Protein AF-A0A970WK06-F1 (afdb_monomer_lite)

Secondary structure (DSSP, 8-state):
-----------------------PPEEEEEESS---SSS--SB-SEEETT--EEEEEE-SS-HHHHS-EETTEEEEEEEEEETTEEEEEEEEE-SHHHHH-SEEEEEEE--GGG--TTT-TTEEEPBPGGGPBTTHHHHHHHHTTPPSEEEEEEEEEEETTEEEEEEEEEEEES--HHHHHHHHHHHHHHHHH-PPPPPSB--HHHHHHHHHHHHHTT-S---EEEE-SSSPEEEESSTTTSPEEEEEEEEEEEEE-TTS-EEEEEEEEEEEEPTTSSEEEEEEEEEPPPEEE-HHHHT--PPP--SS-GGGT-SSPPP-TT-HHHHHHHHHHHHHHHHHTT-HHHHHHHHHHHHHHHHHHHH-SS--HHHHHHHHHHHHHHHTT--

pLDDT: mean 85.53, std 17.05, range [28.67, 98.44]

Foldseek 3Di:
DDDDDDDDDDDPPPPPPPDPPPQPFKAKWKALDEADPVDGPRTAQEAEQLGFMKIKIFFPAFQLVPADQDQQKAWKWKWKDWANDIAIKTKIFRDPVRRRDRMDIFGQRHDPVSDPPPVDPRMDTDADAQRQTGGNLVNLVVLQPDAAAKIKMKIFMDHPNDTRYIDIHMYHGHHNNSSVVSNVVVLVVCQAPDAQQAALDDDVVVQVLVVVQVVVVVAPDFLDKHFNDNDWDFDAPDDDPHDTFKIKTWMWTKHQDPVRFIWIWIWMWMWGQDPVRDTHDIHTDDIGNTHGHDCVSVVHPDPPPPPPPCVVPDPPDDFDLVDLVSLLVVLVVLLVVCVVLVVVVLVVLSVVLSVQSVVLCVVPVPDSSVVNVVSSVVSVVVSVPRD

Sequence (387 aa):
MNLKKVALVSGCLVYLGMGTLLAQEGAFLFSKQPIDPANPQNRSTSFSAGDHIYGLIQLPQPWRAVGKVDDNKLVMAVYTTVDSKRLGAYMELRSDEHLNAKHLLFDVAPALDKMTAYRDDGVFYGDAPGGVKKGACQITEYLAQQSPGRHALAFWVLINGKKMALGEFTIEGPDYSMYQKLHEEIKKELSAGRPFPPAKMTNIEMENRMVGLLKNAGWSDVLKLHIVDKDWWLDRVAGGNSMIQSRHMAAAAAYKDADGKYYYKTCTFHECRLLTGGFGPLELSHQSAPIPISAKNLGIAEKPDTGPDMSAVAQNAMPDFSKPDEVLADIERMRKEAMKKKVFILVGKCGTAAGKIKSAVEKARQGYQPEVKRIWLGIYEDFKKIP

Structure (mmCIF, N/CA/C/O backbone):
data_AF-A0A970WK06-F1
#
_entry.id   AF-A0A970WK06-F1
#
loop_
_atom_site.group_PDB
_atom_site.id
_atom_site.type_symbol
_atom_site.label_atom_id
_atom_site.label_alt_id
_atom_site.label_comp_id
_atom_site.label_asym_id
_atom_site.label_entity_id
_atom_site.label_seq_id
_atom_site.pdbx_PDB_ins_code
_atom_site.Cartn_x
_atom_site.Cartn_y
_atom_site.Cartn_z
_atom_site.occupancy
_atom_site.B_iso_or_equiv
_atom_site.auth_seq_id
_atom_site.auth_comp_id
_atom_site.auth_asym_id
_atom_site.auth_atom_id
_atom_site.pdbx_PDB_model_num
ATOM 1 N N . MET A 1 1 ? 23.204 -17.964 -72.125 1.00 38.91 1 MET A N 1
ATOM 2 C CA . MET A 1 1 ? 24.467 -18.298 -71.438 1.00 38.91 1 MET A CA 1
ATOM 3 C C . MET A 1 1 ? 25.557 -17.343 -71.919 1.00 38.91 1 MET A C 1
ATOM 5 O O . MET A 1 1 ? 26.138 -17.600 -72.958 1.00 38.91 1 MET A O 1
ATOM 9 N N . ASN A 1 2 ? 25.751 -16.199 -71.250 1.00 31.47 2 ASN A N 1
ATOM 10 C CA . ASN A 1 2 ? 27.072 -15.619 -70.955 1.00 31.47 2 ASN A CA 1
ATOM 11 C C . ASN A 1 2 ? 26.923 -14.316 -70.156 1.00 31.47 2 ASN A C 1
ATOM 13 O O . ASN A 1 2 ? 26.180 -13.414 -70.533 1.00 31.47 2 ASN A O 1
ATOM 17 N N . LEU A 1 3 ? 27.614 -14.291 -69.019 1.00 34.62 3 LEU A N 1
ATOM 18 C CA . LEU A 1 3 ? 27.591 -13.274 -67.976 1.00 34.62 3 LEU A CA 1
ATOM 19 C C . LEU A 1 3 ? 28.252 -11.968 -68.440 1.00 34.62 3 LEU A C 1
ATOM 21 O O . LEU A 1 3 ? 29.392 -11.987 -68.901 1.00 34.62 3 LEU A O 1
ATOM 25 N N . LYS A 1 4 ? 27.617 -10.822 -68.168 1.00 39.09 4 LYS A N 1
ATOM 26 C CA . LYS A 1 4 ? 28.331 -9.550 -67.991 1.00 39.09 4 LYS A CA 1
ATOM 27 C C . LYS A 1 4 ? 28.455 -9.263 -66.495 1.00 39.09 4 LYS A C 1
ATOM 29 O O . LYS A 1 4 ? 27.483 -8.913 -65.836 1.00 39.09 4 LYS A O 1
ATOM 34 N N . LYS A 1 5 ? 29.670 -9.454 -65.975 1.00 36.50 5 LYS A N 1
ATOM 35 C CA . LYS A 1 5 ? 30.118 -8.960 -64.668 1.00 36.50 5 LYS A CA 1
ATOM 36 C C . LYS A 1 5 ? 30.182 -7.432 -64.726 1.00 36.50 5 LYS A C 1
ATOM 38 O O . LYS A 1 5 ? 30.932 -6.894 -65.534 1.00 36.50 5 LYS A O 1
ATOM 43 N N . VAL A 1 6 ? 29.442 -6.751 -63.856 1.00 37.00 6 VAL A N 1
ATOM 44 C CA . VAL A 1 6 ? 29.711 -5.355 -63.490 1.00 37.00 6 VAL A CA 1
ATOM 45 C C . VAL A 1 6 ? 30.298 -5.389 -62.087 1.00 37.00 6 VAL A C 1
ATOM 47 O O . VAL A 1 6 ? 29.620 -5.743 -61.127 1.00 37.00 6 VAL A O 1
ATOM 50 N N . ALA A 1 7 ? 31.591 -5.094 -61.998 1.00 33.59 7 ALA A N 1
ATOM 51 C CA . ALA A 1 7 ? 32.261 -4.794 -60.746 1.00 33.59 7 ALA A CA 1
ATOM 52 C C . ALA A 1 7 ? 31.931 -3.343 -60.374 1.00 33.59 7 ALA A C 1
ATOM 54 O O . ALA A 1 7 ? 32.236 -2.434 -61.145 1.00 33.59 7 ALA A O 1
ATOM 55 N N . LEU A 1 8 ? 31.313 -3.130 -59.212 1.00 28.67 8 LEU A N 1
ATOM 56 C CA . LEU A 1 8 ? 31.207 -1.813 -58.594 1.00 28.67 8 LEU A CA 1
ATOM 57 C C . LEU A 1 8 ? 32.176 -1.790 -57.409 1.00 28.67 8 LEU A C 1
ATOM 59 O O . LEU A 1 8 ? 31.958 -2.451 -56.394 1.00 28.67 8 LEU A O 1
ATOM 63 N N . VAL A 1 9 ? 33.287 -1.081 -57.586 1.00 32.47 9 VAL A N 1
ATOM 64 C CA . VAL A 1 9 ? 34.281 -0.818 -56.546 1.00 32.47 9 VAL A CA 1
ATOM 65 C C . VAL A 1 9 ? 33.892 0.467 -55.822 1.00 32.47 9 VAL A C 1
ATOM 67 O O . VAL A 1 9 ? 33.747 1.511 -56.443 1.00 32.47 9 VAL A O 1
ATOM 70 N N . SER A 1 10 ? 33.750 0.328 -54.506 1.00 32.69 10 SER A N 1
ATOM 71 C CA . SER A 1 10 ? 34.170 1.254 -53.450 1.00 32.69 10 SER A CA 1
ATOM 72 C C . SER A 1 10 ? 33.959 2.759 -53.661 1.00 32.69 10 SER A C 1
ATOM 74 O O . SER A 1 10 ? 34.727 3.440 -54.335 1.00 32.69 10 SER A O 1
ATOM 76 N N . GLY A 1 11 ? 32.989 3.289 -52.919 1.00 29.05 11 GLY A N 1
ATOM 77 C CA . GLY A 1 11 ? 32.941 4.682 -52.496 1.00 29.05 11 GLY A CA 1
ATOM 78 C C . GLY A 1 11 ? 32.541 4.729 -51.026 1.00 29.05 11 GLY A C 1
ATOM 79 O O . GLY A 1 11 ? 31.358 4.834 -50.713 1.00 29.05 11 GLY A O 1
ATOM 80 N N . CYS A 1 12 ? 33.519 4.603 -50.123 1.00 29.19 12 CYS A N 1
ATOM 81 C CA . CYS A 1 12 ? 33.357 4.929 -48.706 1.00 29.19 12 CYS A CA 1
ATOM 82 C C . CYS A 1 12 ? 33.024 6.418 -48.575 1.00 29.19 12 CYS A C 1
ATOM 84 O O . CYS A 1 12 ? 33.918 7.261 -48.528 1.00 29.19 12 CYS A O 1
ATOM 86 N N . LEU A 1 13 ? 31.736 6.741 -48.494 1.00 29.08 13 LEU A N 1
ATOM 87 C CA . LEU A 1 13 ? 31.295 8.026 -47.980 1.00 29.08 13 LEU A CA 1
ATOM 88 C C . LEU A 1 13 ? 31.283 7.917 -46.453 1.00 29.08 13 LEU A C 1
ATOM 90 O O . LEU A 1 13 ? 30.363 7.359 -45.855 1.00 29.08 13 LEU A O 1
ATOM 94 N N . VAL A 1 14 ? 32.354 8.404 -45.827 1.00 32.53 14 VAL A N 1
ATOM 95 C CA . VAL A 1 14 ? 32.426 8.607 -44.378 1.00 32.53 14 VAL A CA 1
ATOM 96 C C . VAL A 1 14 ? 31.422 9.702 -44.032 1.00 32.53 14 VAL A C 1
ATOM 98 O O . VAL A 1 14 ? 31.714 10.892 -44.119 1.00 32.53 14 VAL A O 1
ATOM 101 N N . TYR A 1 15 ? 30.209 9.293 -4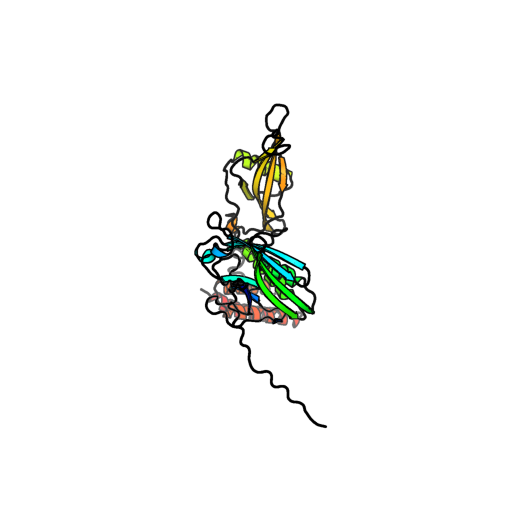3.672 1.00 32.41 15 TYR A N 1
ATOM 102 C CA . TYR A 1 15 ? 29.265 10.170 -43.002 1.00 32.41 15 TYR A CA 1
ATOM 103 C C . TYR A 1 15 ? 29.795 10.376 -41.580 1.00 32.41 15 TYR A C 1
ATOM 105 O O . TYR A 1 15 ? 29.609 9.537 -40.700 1.00 32.41 15 TYR A O 1
ATOM 113 N N . LEU A 1 16 ? 30.482 11.500 -41.359 1.00 36.84 16 LEU A N 1
ATOM 114 C CA . LEU A 1 16 ? 30.635 12.105 -40.037 1.00 36.84 16 LEU A CA 1
ATOM 115 C C . LEU A 1 16 ? 29.243 12.555 -39.582 1.00 36.84 16 LEU A C 1
ATOM 117 O O . LEU A 1 16 ? 28.889 13.731 -39.613 1.00 36.84 16 LEU A O 1
ATOM 121 N N . GLY A 1 17 ? 28.414 11.580 -39.215 1.00 31.50 17 GLY A N 1
ATOM 122 C CA . GLY A 1 17 ? 27.207 11.835 -38.463 1.00 31.50 17 GLY A CA 1
ATOM 123 C C . GLY A 1 17 ? 27.641 12.377 -37.114 1.00 31.50 17 GLY A C 1
ATOM 124 O O . GLY A 1 17 ? 28.163 11.631 -36.288 1.00 31.50 17 GLY A O 1
ATOM 125 N N . MET A 1 18 ? 27.436 13.677 -36.897 1.00 35.97 18 MET A N 1
ATOM 126 C CA . MET A 1 18 ? 27.218 14.208 -35.559 1.00 35.97 18 MET A CA 1
ATOM 127 C C . MET A 1 18 ? 26.116 13.357 -34.935 1.00 35.97 18 MET A C 1
ATOM 129 O O . MET A 1 18 ? 24.933 13.535 -35.227 1.00 35.97 18 MET A O 1
ATOM 133 N N . GLY A 1 19 ? 26.535 12.359 -34.159 1.00 32.66 19 GLY A N 1
ATOM 134 C CA . GLY A 1 19 ? 25.650 11.482 -33.427 1.00 32.66 19 GLY A CA 1
ATOM 135 C C . GLY A 1 19 ? 24.821 12.350 -32.506 1.00 32.66 19 GLY A C 1
ATOM 136 O O . GLY A 1 19 ? 25.307 12.856 -31.497 1.00 32.66 19 GLY A O 1
ATOM 137 N N . THR A 1 20 ? 23.556 12.528 -32.861 1.00 34.56 20 THR A N 1
ATOM 138 C CA . THR A 1 20 ? 22.527 12.775 -31.867 1.00 34.56 20 THR A CA 1
ATOM 139 C C . THR A 1 20 ? 22.645 11.597 -30.908 1.00 34.56 20 THR A C 1
ATOM 141 O O . THR A 1 20 ? 22.357 10.461 -31.281 1.00 34.56 20 THR A O 1
ATOM 144 N N . LEU A 1 21 ? 23.177 11.843 -29.709 1.00 35.75 21 LEU A N 1
ATOM 145 C CA . LEU A 1 21 ? 23.132 10.888 -28.614 1.00 35.75 21 LEU A CA 1
ATOM 146 C C . LEU A 1 21 ? 21.641 10.635 -28.365 1.00 35.75 21 LEU A C 1
ATOM 148 O O . LEU A 1 21 ? 20.972 11.419 -27.693 1.00 35.75 21 LEU A O 1
ATOM 152 N N . LEU A 1 22 ? 21.083 9.592 -28.981 1.00 39.25 22 LEU A N 1
ATOM 153 C CA . LEU A 1 22 ? 19.805 9.058 -28.547 1.00 39.25 22 LEU A CA 1
ATOM 154 C C . LEU A 1 22 ? 20.043 8.653 -27.096 1.00 39.25 22 LEU A C 1
ATOM 156 O O . LEU A 1 22 ? 20.834 7.749 -26.828 1.00 39.25 22 LEU A O 1
ATOM 160 N N . ALA A 1 23 ? 19.448 9.394 -26.161 1.00 50.09 23 ALA A N 1
ATOM 161 C CA . ALA A 1 23 ? 19.455 9.016 -24.761 1.00 50.09 23 ALA A CA 1
ATOM 162 C C . ALA A 1 23 ? 18.885 7.598 -24.696 1.00 50.09 23 ALA A C 1
ATOM 164 O O . ALA A 1 23 ? 17.711 7.392 -24.996 1.00 50.09 23 ALA A O 1
ATOM 165 N N . GLN A 1 24 ? 19.745 6.622 -24.409 1.00 63.09 24 GLN A N 1
ATOM 166 C CA . GLN A 1 24 ? 19.342 5.229 -24.325 1.00 63.09 24 GLN A CA 1
ATOM 167 C C . GLN A 1 24 ? 18.259 5.126 -23.251 1.00 63.09 24 GLN A C 1
ATOM 169 O O . GLN A 1 24 ? 18.482 5.540 -22.114 1.00 63.09 24 GLN A O 1
ATOM 174 N N . GLU A 1 25 ? 17.072 4.642 -23.611 1.00 82.25 25 GLU A N 1
ATOM 175 C CA . GLU A 1 25 ? 16.017 4.417 -22.626 1.00 82.25 25 GLU A CA 1
ATOM 176 C C . GLU A 1 25 ? 16.522 3.429 -21.565 1.00 82.25 25 GLU A C 1
ATOM 178 O O . GLU A 1 25 ? 17.262 2.487 -21.863 1.00 82.25 25 GLU A O 1
ATOM 183 N N . GLY A 1 26 ? 16.167 3.674 -20.306 1.00 93.81 26 GLY A N 1
ATOM 184 C CA . GLY A 1 26 ? 16.462 2.757 -19.217 1.00 93.81 26 GLY A CA 1
ATOM 185 C C . GLY A 1 26 ? 15.740 1.418 -19.378 1.00 93.81 26 GLY A C 1
ATOM 186 O O . GLY A 1 26 ? 14.800 1.273 -20.161 1.00 93.81 26 GLY A O 1
ATOM 187 N N . ALA A 1 27 ? 16.148 0.433 -18.588 1.00 95.38 27 ALA A N 1
ATOM 188 C CA . ALA A 1 27 ? 15.567 -0.901 -18.591 1.00 95.38 27 ALA A CA 1
ATOM 189 C C . ALA A 1 27 ? 14.798 -1.175 -17.297 1.00 95.38 27 ALA A C 1
ATOM 191 O O . ALA A 1 27 ? 15.210 -0.762 -16.214 1.00 95.38 27 ALA A O 1
ATOM 192 N N . PHE A 1 28 ? 13.705 -1.920 -17.410 1.00 96.56 28 PHE A N 1
ATOM 193 C CA . PHE A 1 28 ? 13.024 -2.551 -16.289 1.00 96.56 28 PHE A CA 1
ATOM 194 C C . PHE A 1 28 ? 13.312 -4.049 -16.351 1.00 96.56 28 PHE A C 1
ATOM 196 O O . PHE A 1 28 ? 12.914 -4.739 -17.287 1.00 96.56 28 PHE A O 1
ATOM 203 N N . LEU A 1 29 ? 14.069 -4.539 -15.378 1.00 97.19 29 LEU A N 1
ATOM 204 C CA . LEU A 1 29 ? 14.518 -5.922 -15.310 1.00 97.19 29 LEU A CA 1
ATOM 205 C C . LEU A 1 29 ? 13.707 -6.680 -14.272 1.00 97.19 29 LEU A C 1
ATOM 207 O O . LEU A 1 29 ? 13.337 -6.098 -13.256 1.00 97.19 29 LEU A O 1
ATOM 211 N N . PHE A 1 30 ? 13.496 -7.976 -14.493 1.00 98.31 30 PHE A N 1
ATOM 212 C CA . PHE A 1 30 ? 12.743 -8.826 -13.573 1.00 98.31 30 PHE A CA 1
ATOM 213 C C . PHE A 1 30 ? 13.513 -10.095 -13.228 1.00 98.31 30 PHE A C 1
ATOM 215 O O . PHE A 1 30 ? 14.357 -10.547 -14.000 1.00 98.31 30 PHE A O 1
ATOM 222 N N . SER A 1 31 ? 13.222 -10.672 -12.066 1.00 97.75 31 SER A N 1
ATOM 223 C CA . SER A 1 31 ? 13.857 -11.888 -11.553 1.00 97.75 31 SER A CA 1
ATOM 224 C C . SER A 1 31 ? 12.903 -12.648 -10.633 1.00 97.75 31 SER A C 1
ATOM 226 O O . SER A 1 31 ? 12.028 -12.054 -10.001 1.00 97.75 31 SER A O 1
ATOM 228 N N . LYS A 1 32 ? 13.104 -13.968 -10.525 1.00 97.25 32 LYS A N 1
ATOM 229 C CA . LYS A 1 32 ? 12.416 -14.826 -9.540 1.00 97.25 32 LYS A CA 1
ATOM 230 C C . LYS A 1 32 ? 13.010 -14.723 -8.128 1.00 97.25 32 LYS A C 1
ATOM 232 O O . LYS A 1 32 ? 12.474 -15.281 -7.177 1.00 97.25 32 LYS A O 1
ATOM 237 N N . GLN A 1 33 ? 14.153 -14.054 -8.001 1.00 95.56 33 GLN A N 1
ATOM 238 C CA . GLN A 1 33 ? 14.909 -13.863 -6.763 1.00 95.56 33 GLN A CA 1
ATOM 239 C C . GLN A 1 33 ? 15.231 -12.375 -6.566 1.00 95.56 33 GLN A C 1
ATOM 241 O O . GLN A 1 33 ? 15.294 -11.651 -7.567 1.00 95.56 33 GLN A O 1
ATOM 246 N N . PRO A 1 34 ? 15.475 -11.913 -5.323 1.00 95.31 34 PRO A N 1
ATOM 247 C CA . PRO A 1 34 ? 15.917 -10.544 -5.070 1.00 95.31 34 PRO A CA 1
ATOM 248 C C . PRO A 1 34 ? 17.098 -10.159 -5.967 1.00 95.31 34 PRO A C 1
ATOM 250 O O . PRO A 1 34 ? 18.030 -10.946 -6.151 1.00 95.31 34 PRO A O 1
ATOM 253 N N . ILE A 1 35 ? 17.037 -8.965 -6.552 1.00 94.88 35 ILE A N 1
ATOM 254 C CA . ILE A 1 35 ? 18.046 -8.484 -7.499 1.00 94.88 35 ILE A CA 1
ATOM 255 C C . ILE A 1 35 ? 19.078 -7.657 -6.734 1.00 94.88 35 ILE A C 1
ATOM 257 O O . ILE A 1 35 ? 18.707 -6.721 -6.034 1.00 94.88 35 ILE A O 1
ATOM 261 N N . ASP A 1 36 ? 20.363 -7.967 -6.903 1.00 93.00 36 ASP A N 1
ATOM 262 C CA . ASP A 1 36 ? 21.451 -7.062 -6.523 1.00 93.00 36 ASP A CA 1
ATOM 263 C C . ASP A 1 36 ? 21.581 -5.963 -7.597 1.00 93.00 36 ASP A C 1
ATOM 265 O O . ASP A 1 36 ? 21.910 -6.278 -8.748 1.00 93.00 36 ASP A O 1
ATOM 269 N N . PRO A 1 37 ? 21.332 -4.679 -7.275 1.00 92.12 37 PRO A N 1
ATOM 270 C CA . PRO A 1 37 ? 21.436 -3.602 -8.252 1.00 92.12 37 PRO A CA 1
ATOM 271 C C . PRO A 1 37 ? 22.842 -3.386 -8.818 1.00 92.12 37 PRO A C 1
ATOM 273 O O . PRO A 1 37 ? 22.969 -2.871 -9.932 1.00 92.12 37 PRO A O 1
ATOM 276 N N . ALA A 1 38 ? 23.887 -3.748 -8.066 1.00 90.06 38 ALA A N 1
ATOM 277 C CA . ALA A 1 38 ? 25.275 -3.608 -8.495 1.00 90.06 38 ALA A CA 1
ATOM 278 C C . ALA A 1 38 ? 25.677 -4.714 -9.481 1.00 90.06 38 ALA A C 1
ATOM 280 O O . ALA A 1 38 ? 26.472 -4.472 -10.390 1.00 90.06 38 ALA A O 1
ATOM 281 N N . ASN A 1 39 ? 25.095 -5.908 -9.337 1.00 91.50 39 ASN A N 1
ATOM 282 C CA . ASN A 1 39 ? 25.328 -7.051 -10.215 1.00 91.50 39 ASN A CA 1
ATOM 283 C C . ASN A 1 39 ? 24.019 -7.809 -10.539 1.00 91.50 39 ASN A C 1
ATOM 285 O O . ASN A 1 39 ? 23.776 -8.902 -10.019 1.00 91.50 39 ASN A O 1
ATOM 289 N N . PRO A 1 40 ? 23.162 -7.257 -11.415 1.00 90.25 40 PRO A N 1
ATOM 290 C CA . PRO A 1 40 ? 21.844 -7.820 -11.716 1.00 90.25 40 PRO A CA 1
ATOM 291 C C . PRO A 1 40 ? 21.921 -9.109 -12.552 1.00 90.25 40 PRO A C 1
ATOM 293 O O . PRO A 1 40 ? 21.917 -9.067 -13.790 1.00 90.25 40 PRO A O 1
ATOM 296 N N . GLN A 1 41 ? 21.949 -10.247 -11.857 1.00 88.62 41 GLN A N 1
ATOM 297 C CA . GLN A 1 41 ? 21.939 -11.614 -12.398 1.00 88.62 41 GLN A CA 1
ATOM 298 C C . GLN A 1 41 ? 20.528 -12.238 -12.391 1.00 88.62 41 GLN A C 1
ATOM 300 O O . GLN A 1 41 ? 19.584 -11.654 -11.864 1.00 88.62 41 GLN A O 1
ATOM 305 N N . ASN A 1 42 ? 20.387 -13.442 -12.964 1.00 88.25 42 ASN A N 1
ATOM 306 C CA . ASN A 1 42 ? 19.163 -14.270 -12.918 1.00 88.25 42 ASN A CA 1
ATOM 307 C C . ASN A 1 42 ? 17.896 -13.596 -13.473 1.00 88.25 42 ASN A C 1
ATOM 309 O O . ASN A 1 42 ? 16.786 -13.800 -12.976 1.00 88.25 42 ASN A O 1
ATOM 313 N N . ARG A 1 43 ? 18.063 -12.788 -14.522 1.00 93.44 43 ARG A N 1
ATOM 314 C CA . ARG A 1 43 ? 16.956 -12.069 -15.152 1.00 93.44 43 ARG A CA 1
ATOM 315 C C . ARG A 1 43 ? 15.995 -13.045 -15.827 1.00 93.44 43 ARG A C 1
ATOM 317 O O . ARG A 1 43 ? 16.434 -13.989 -16.480 1.00 93.44 43 ARG A O 1
ATOM 324 N N . SER A 1 44 ? 14.700 -12.779 -15.717 1.00 96.44 44 SER A N 1
ATOM 325 C CA . SER A 1 44 ? 13.657 -13.537 -16.401 1.00 96.44 44 SER A CA 1
ATOM 326 C C . SER A 1 44 ? 12.614 -12.608 -17.007 1.00 96.44 44 SER A C 1
ATOM 328 O O . SER A 1 44 ? 12.260 -11.594 -16.416 1.00 96.44 44 SER A O 1
ATOM 330 N N . THR A 1 45 ? 12.090 -12.987 -18.168 1.00 97.50 45 THR A N 1
ATOM 331 C CA . THR A 1 45 ? 10.895 -12.395 -18.791 1.00 97.50 45 THR A CA 1
ATOM 332 C C . THR A 1 45 ? 9.732 -13.392 -18.853 1.00 97.50 45 THR A C 1
ATOM 334 O O . THR A 1 45 ? 8.694 -13.106 -19.447 1.00 97.50 45 THR A O 1
ATOM 337 N N . SER A 1 46 ? 9.882 -14.563 -18.224 1.00 97.88 46 SER A N 1
ATOM 338 C CA . SER A 1 46 ? 8.855 -15.601 -18.149 1.00 97.88 46 SER A CA 1
ATOM 339 C C . SER A 1 46 ? 8.721 -16.133 -16.724 1.00 97.88 46 SER A C 1
ATOM 341 O O . SER A 1 46 ? 9.704 -16.525 -16.087 1.00 97.88 46 SER A O 1
ATOM 343 N N . PHE A 1 47 ? 7.490 -16.167 -16.232 1.00 98.44 47 PHE A N 1
ATOM 344 C CA . PHE A 1 47 ? 7.151 -16.542 -14.865 1.00 98.44 47 PHE A CA 1
ATOM 345 C C . PHE A 1 47 ? 6.008 -17.552 -14.860 1.00 98.44 47 PHE A C 1
ATOM 347 O O . PHE 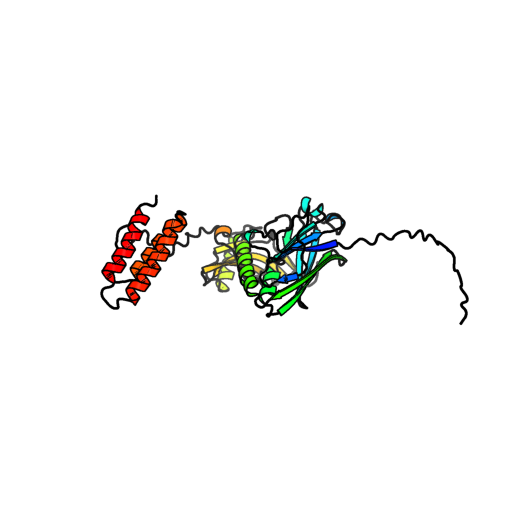A 1 47 ? 5.166 -17.566 -15.757 1.00 98.44 47 PHE A O 1
ATOM 354 N N . SER A 1 48 ? 5.985 -18.391 -13.835 1.00 98.38 48 SER A N 1
ATOM 355 C CA . SER A 1 48 ? 4.852 -19.250 -13.523 1.00 98.38 48 SER A CA 1
ATOM 356 C C . SER A 1 48 ? 3.926 -18.530 -12.545 1.00 98.38 48 SER A C 1
ATOM 358 O O . SER A 1 48 ? 4.394 -17.783 -11.683 1.00 98.38 48 SER A O 1
ATOM 360 N N . ALA A 1 49 ? 2.618 -18.762 -12.639 1.00 97.69 49 ALA A N 1
ATOM 361 C CA . ALA A 1 49 ? 1.696 -18.326 -11.595 1.00 97.69 49 ALA A CA 1
ATOM 362 C C . ALA A 1 49 ? 2.123 -18.931 -10.245 1.00 97.69 49 ALA A C 1
ATOM 364 O O . ALA A 1 49 ? 2.384 -20.131 -10.149 1.00 97.69 49 ALA A O 1
ATOM 365 N N . GLY A 1 50 ? 2.261 -18.083 -9.225 1.00 95.94 50 GLY A N 1
ATOM 366 C CA . GLY A 1 50 ? 2.812 -18.469 -7.924 1.00 95.94 50 GLY A CA 1
ATOM 367 C C . GLY A 1 50 ? 4.315 -18.214 -7.759 1.00 95.94 50 GLY A C 1
ATOM 368 O O . GLY A 1 50 ? 4.824 -18.380 -6.653 1.00 95.94 50 GLY A O 1
ATOM 369 N N . ASP A 1 51 ? 5.026 -17.755 -8.793 1.00 98.19 51 ASP A N 1
ATOM 370 C CA . ASP A 1 51 ? 6.390 -17.250 -8.620 1.00 98.19 51 ASP A CA 1
ATOM 371 C C . ASP A 1 51 ? 6.390 -15.938 -7.824 1.00 98.19 51 ASP A C 1
ATOM 373 O O . ASP A 1 51 ? 5.518 -15.077 -7.999 1.00 98.19 51 ASP A O 1
ATOM 377 N N . HIS A 1 52 ? 7.426 -15.752 -7.005 1.00 98.25 52 HIS A N 1
ATOM 378 C CA . HIS A 1 52 ? 7.792 -14.427 -6.516 1.00 98.25 52 HIS A CA 1
ATOM 379 C C . HIS A 1 52 ? 8.507 -13.642 -7.617 1.00 98.25 52 HIS A C 1
ATOM 381 O O . HIS A 1 52 ? 9.316 -14.201 -8.358 1.00 98.25 52 HIS A O 1
ATOM 387 N N . ILE A 1 53 ? 8.216 -12.345 -7.721 1.00 98.38 53 ILE A N 1
ATOM 388 C CA . ILE A 1 53 ? 8.708 -11.489 -8.804 1.00 98.38 53 ILE A CA 1
ATOM 389 C C . ILE A 1 53 ? 9.295 -10.208 -8.224 1.00 98.38 53 ILE A C 1
ATOM 391 O O . ILE A 1 53 ? 8.608 -9.430 -7.555 1.00 98.38 53 ILE A O 1
ATOM 395 N N . TYR A 1 54 ? 10.565 -9.983 -8.540 1.00 98.00 54 TYR A N 1
ATOM 396 C CA . TYR A 1 54 ? 11.343 -8.817 -8.144 1.00 98.00 54 TYR A CA 1
ATOM 397 C C . TYR A 1 54 ? 11.706 -8.016 -9.386 1.00 98.00 54 TYR A C 1
ATOM 399 O O . TYR A 1 54 ? 11.992 -8.597 -10.434 1.00 98.00 54 TYR A O 1
ATOM 407 N N . GLY A 1 55 ? 11.699 -6.694 -9.265 1.00 97.38 55 GLY A N 1
ATOM 408 C CA . GLY A 1 55 ? 12.009 -5.764 -10.338 1.00 97.38 55 GLY A CA 1
ATOM 409 C C . GLY A 1 55 ? 13.186 -4.852 -9.999 1.00 97.38 55 GLY A C 1
ATOM 410 O O . GLY A 1 55 ? 13.429 -4.509 -8.842 1.00 97.38 55 GLY A O 1
ATOM 411 N N . LEU A 1 56 ? 13.914 -4.439 -11.030 1.00 97.44 56 LEU A N 1
ATOM 412 C CA . LEU A 1 56 ? 14.971 -3.440 -10.950 1.00 97.44 56 LEU A CA 1
ATOM 413 C C . LEU A 1 56 ? 14.808 -2.464 -12.111 1.00 97.44 56 LEU A C 1
ATOM 415 O O . LEU A 1 56 ? 14.920 -2.847 -13.275 1.00 97.44 56 LEU A O 1
ATOM 419 N N . ILE A 1 57 ? 14.591 -1.195 -11.792 1.00 97.38 57 ILE A N 1
ATOM 420 C CA . ILE A 1 57 ? 14.664 -0.115 -12.770 1.00 97.38 57 ILE A CA 1
ATOM 421 C C . ILE A 1 57 ? 16.130 0.297 -12.879 1.00 97.38 57 ILE A C 1
ATOM 423 O O . ILE A 1 57 ? 16.748 0.604 -11.864 1.00 97.38 57 ILE A O 1
ATOM 427 N N . GLN A 1 58 ? 16.683 0.327 -14.089 1.00 96.12 58 GLN A N 1
ATOM 428 C CA . GLN A 1 58 ? 18.032 0.812 -14.379 1.00 96.12 58 GLN A CA 1
ATOM 429 C C . GLN A 1 58 ? 17.978 1.945 -15.399 1.00 96.12 58 GLN A C 1
ATOM 431 O O . GLN A 1 58 ? 17.363 1.815 -16.453 1.00 96.12 58 GLN A O 1
ATOM 436 N N . LEU A 1 59 ? 18.659 3.045 -15.104 1.00 95.38 59 LEU A N 1
ATOM 437 C CA . LEU A 1 59 ? 18.751 4.222 -15.959 1.00 95.38 59 LEU A CA 1
ATOM 438 C C . LEU A 1 59 ? 20.204 4.438 -16.412 1.00 95.38 59 LEU A C 1
ATOM 440 O O . LEU A 1 59 ? 21.138 4.120 -15.673 1.00 95.38 59 LEU A O 1
ATOM 444 N N . PRO A 1 60 ? 20.440 5.033 -17.593 1.00 93.25 60 PRO A N 1
ATOM 445 C CA . PRO A 1 60 ? 21.800 5.377 -18.030 1.00 93.25 60 PRO A CA 1
ATOM 446 C C . PRO A 1 60 ? 22.443 6.473 -17.157 1.00 93.25 60 PRO A C 1
ATOM 448 O O . PRO A 1 60 ? 23.671 6.547 -17.010 1.00 93.25 60 PRO A O 1
ATOM 451 N N . GLN A 1 61 ? 21.610 7.318 -16.548 1.00 94.19 61 GLN A N 1
ATOM 452 C CA . GLN A 1 61 ? 21.998 8.476 -15.751 1.00 94.19 61 GLN A CA 1
ATOM 453 C C . GLN A 1 61 ? 21.311 8.459 -14.378 1.00 94.19 61 GLN A C 1
ATOM 455 O O . GLN A 1 61 ? 20.276 7.805 -14.237 1.00 94.19 61 GLN A O 1
ATOM 460 N N . PRO A 1 62 ? 21.873 9.151 -13.369 1.00 95.88 62 PRO A N 1
ATOM 461 C CA . PRO A 1 62 ? 21.274 9.219 -12.042 1.00 95.88 62 PRO A CA 1
ATOM 462 C C . PRO A 1 62 ? 19.851 9.779 -12.058 1.00 95.88 62 PRO A C 1
ATOM 464 O O . PRO A 1 62 ? 19.525 10.618 -12.901 1.00 95.88 62 PRO A O 1
ATOM 467 N N . TRP A 1 63 ? 19.028 9.390 -11.086 1.00 95.31 63 TRP A N 1
ATOM 468 C CA . TRP A 1 63 ? 17.649 9.872 -10.962 1.00 95.31 63 TRP A CA 1
ATOM 469 C C . TRP A 1 63 ? 17.543 11.406 -10.910 1.00 95.31 63 TRP A C 1
ATOM 471 O O . TRP A 1 63 ? 16.672 12.001 -11.544 1.00 95.31 63 TRP A O 1
ATOM 481 N N . ARG A 1 64 ? 18.483 12.081 -10.245 1.00 95.00 64 ARG A N 1
ATOM 482 C CA . ARG A 1 64 ? 18.555 13.550 -10.178 1.00 95.00 64 ARG A CA 1
ATOM 483 C C . ARG A 1 64 ? 18.679 14.206 -11.558 1.00 95.00 64 ARG A C 1
ATOM 485 O O . ARG A 1 64 ? 18.272 15.349 -11.721 1.00 95.00 64 ARG A O 1
ATOM 492 N N . ALA A 1 65 ? 19.229 13.499 -12.546 1.00 93.44 65 ALA A N 1
ATOM 493 C CA . ALA A 1 65 ? 19.442 14.012 -13.897 1.00 93.44 65 ALA A CA 1
ATOM 494 C C . ALA A 1 65 ? 18.241 13.794 -14.838 1.00 93.44 65 ALA A C 1
ATOM 496 O O . ALA A 1 65 ? 18.210 14.376 -15.921 1.00 93.44 65 ALA A O 1
ATOM 497 N N . VAL A 1 66 ? 17.255 12.964 -14.465 1.00 90.19 66 VAL A N 1
ATOM 498 C CA . VAL A 1 66 ? 16.139 12.606 -15.365 1.00 90.19 66 VAL A CA 1
ATOM 499 C C . VAL A 1 66 ? 14.875 13.439 -15.185 1.00 90.19 66 VAL A C 1
ATOM 501 O O . VAL A 1 66 ? 13.949 13.333 -15.988 1.00 90.19 66 VAL A O 1
ATOM 504 N N . GLY A 1 67 ? 14.813 14.275 -14.154 1.00 86.88 67 GLY A N 1
ATOM 505 C CA . GLY A 1 67 ? 13.633 15.073 -13.856 1.00 86.88 67 GLY A CA 1
ATOM 506 C C . GLY A 1 67 ? 13.936 16.271 -12.978 1.00 86.88 67 GLY A C 1
ATOM 507 O O . GLY A 1 67 ? 15.062 16.483 -12.537 1.00 86.88 67 GLY A O 1
ATOM 508 N N . LYS A 1 68 ? 12.898 17.069 -12.731 1.00 89.69 68 LYS A N 1
ATOM 509 C CA . LYS A 1 68 ? 12.991 18.193 -11.806 1.00 89.69 68 LYS A CA 1
ATOM 510 C C . LYS A 1 68 ? 13.000 17.647 -10.380 1.00 89.69 68 LYS A C 1
ATOM 512 O O . LYS A 1 68 ? 12.096 16.901 -10.011 1.00 89.69 68 LYS A O 1
ATOM 517 N N . VAL A 1 69 ? 14.014 18.027 -9.611 1.00 91.19 69 VAL A N 1
ATOM 518 C CA . VAL A 1 69 ? 14.100 17.736 -8.180 1.00 91.19 69 VAL A CA 1
ATOM 519 C C . VAL A 1 69 ? 13.748 19.007 -7.423 1.00 91.19 69 VAL A C 1
ATOM 521 O O . VAL A 1 69 ? 14.460 20.002 -7.534 1.00 91.19 69 VAL A O 1
ATOM 524 N N . ASP A 1 70 ? 12.657 18.964 -6.667 1.00 87.81 70 ASP A N 1
ATOM 525 C CA . ASP A 1 70 ? 12.185 20.065 -5.827 1.00 87.81 70 ASP A CA 1
ATOM 526 C C . ASP A 1 70 ? 12.224 19.611 -4.364 1.00 87.81 70 ASP A C 1
ATOM 528 O O . ASP A 1 70 ? 11.742 18.527 -4.053 1.00 87.81 70 ASP A O 1
ATOM 532 N N . ASP A 1 71 ? 12.807 20.410 -3.463 1.00 87.50 71 ASP A N 1
ATOM 533 C CA . ASP A 1 71 ? 12.887 20.089 -2.022 1.00 87.50 71 ASP A CA 1
ATOM 534 C C . ASP A 1 71 ? 13.473 18.685 -1.740 1.00 87.50 71 ASP A C 1
ATOM 536 O O . ASP A 1 71 ? 12.943 17.891 -0.962 1.00 87.50 71 ASP A O 1
ATOM 540 N N . ASN A 1 72 ? 14.550 18.360 -2.466 1.00 87.19 72 ASN A N 1
ATOM 541 C CA . ASN A 1 72 ? 15.215 17.054 -2.493 1.00 87.19 72 ASN A CA 1
ATOM 542 C C . ASN A 1 72 ? 14.291 15.863 -2.801 1.00 87.19 72 ASN A C 1
ATOM 544 O O . ASN A 1 72 ? 14.505 14.749 -2.320 1.00 87.19 72 ASN A O 1
ATOM 548 N N . LYS A 1 73 ? 13.249 16.100 -3.604 1.00 92.00 73 LYS A N 1
ATOM 549 C CA . LYS A 1 73 ? 12.277 15.087 -4.009 1.00 92.00 73 LYS A CA 1
ATOM 550 C C . LYS A 1 73 ? 12.188 15.014 -5.521 1.00 92.00 73 LYS A C 1
ATOM 552 O O . LYS A 1 73 ? 12.009 16.029 -6.193 1.00 92.00 73 LYS A O 1
ATOM 557 N N . LEU A 1 74 ? 12.273 13.799 -6.051 1.00 95.19 74 LEU A N 1
ATOM 558 C CA . LEU A 1 74 ? 11.930 13.508 -7.440 1.00 95.19 74 LEU A CA 1
ATOM 559 C C . LEU A 1 74 ? 10.606 12.761 -7.477 1.00 95.19 74 LEU A C 1
ATOM 561 O O . LEU A 1 74 ? 10.483 11.686 -6.894 1.00 95.19 74 LEU A O 1
ATOM 565 N N . VAL A 1 75 ? 9.649 13.309 -8.214 1.00 94.31 75 VAL A N 1
ATOM 566 C CA . VAL A 1 75 ? 8.332 12.711 -8.421 1.00 94.31 75 VAL A CA 1
ATOM 567 C C . VAL A 1 75 ? 8.310 11.932 -9.733 1.00 94.31 75 VAL A C 1
ATOM 569 O O . VAL A 1 75 ? 8.749 12.433 -10.770 1.00 94.31 75 VAL A O 1
ATOM 572 N N . MET A 1 76 ? 7.756 10.720 -9.709 1.00 94.81 76 MET A N 1
ATOM 573 C CA . MET A 1 76 ? 7.592 9.885 -10.897 1.00 94.81 76 MET A CA 1
ATOM 574 C C . MET A 1 76 ? 6.287 9.089 -10.873 1.00 94.81 76 MET A C 1
ATOM 576 O O . MET A 1 76 ? 5.665 8.887 -9.829 1.00 94.81 76 MET A O 1
ATOM 580 N N . ALA A 1 77 ? 5.899 8.586 -12.042 1.00 94.19 77 ALA A N 1
ATOM 581 C CA . ALA A 1 77 ? 4.856 7.581 -12.164 1.00 94.19 77 ALA A CA 1
ATOM 582 C C . ALA A 1 77 ? 5.456 6.284 -12.715 1.00 94.19 77 ALA A C 1
ATOM 584 O O . ALA A 1 77 ? 6.042 6.292 -13.793 1.00 94.19 77 ALA A O 1
ATOM 585 N N . VAL A 1 78 ? 5.276 5.167 -12.018 1.00 95.88 78 VAL A N 1
ATOM 586 C CA . VAL A 1 78 ? 5.546 3.832 -12.557 1.00 95.88 78 VAL A CA 1
ATOM 587 C C . VAL A 1 78 ? 4.218 3.224 -12.968 1.00 95.88 78 VAL A C 1
ATOM 589 O O . VAL A 1 78 ? 3.320 3.047 -12.146 1.00 95.88 78 VAL A O 1
ATOM 592 N N . TYR A 1 79 ? 4.066 2.944 -14.251 1.00 95.38 79 TYR A N 1
ATOM 593 C CA . TYR A 1 79 ? 2.879 2.293 -14.773 1.00 95.38 79 TYR A CA 1
ATOM 594 C C . TYR A 1 79 ? 3.138 0.813 -14.973 1.00 95.38 79 TYR A C 1
ATOM 596 O O . TYR A 1 79 ? 4.208 0.424 -15.433 1.00 95.38 79 TYR A O 1
ATOM 604 N N . THR A 1 80 ? 2.116 0.021 -14.683 1.00 95.31 80 THR A N 1
ATOM 605 C CA . THR A 1 80 ? 2.063 -1.407 -14.978 1.00 95.31 80 THR A CA 1
ATOM 606 C C . THR A 1 80 ? 0.808 -1.669 -15.788 1.00 95.31 80 THR A C 1
ATOM 608 O O . THR A 1 80 ? -0.244 -1.093 -15.526 1.00 95.31 80 THR A O 1
ATOM 611 N N . THR A 1 81 ? 0.898 -2.545 -16.770 1.00 94.12 81 THR A N 1
ATOM 612 C CA . THR A 1 81 ? -0.264 -3.144 -17.426 1.00 94.12 81 THR A CA 1
ATOM 613 C C . THR A 1 81 ? -0.319 -4.605 -17.043 1.00 94.12 81 THR A C 1
ATOM 615 O O . THR A 1 81 ? 0.721 -5.246 -16.950 1.00 94.12 81 THR A O 1
ATOM 618 N N . VAL A 1 82 ? -1.521 -5.100 -16.775 1.00 89.56 82 VAL A N 1
ATOM 619 C CA . VAL A 1 82 ? -1.819 -6.532 -16.736 1.00 89.56 82 VAL A CA 1
ATOM 620 C C . VAL A 1 82 ? -2.833 -6.746 -17.848 1.00 89.56 82 VAL A C 1
ATOM 622 O O . VAL A 1 82 ? -3.956 -6.236 -17.771 1.00 89.56 82 VAL A O 1
ATOM 625 N N . ASP A 1 83 ? -2.369 -7.351 -18.937 1.00 83.62 83 ASP A N 1
ATOM 626 C CA . ASP A 1 83 ? -3.004 -7.365 -20.253 1.00 83.62 83 ASP A CA 1
ATOM 627 C C . ASP A 1 83 ? -3.375 -5.951 -20.731 1.00 83.62 83 ASP A C 1
ATOM 629 O O . ASP A 1 83 ? -2.538 -5.216 -21.248 1.00 83.62 83 ASP A O 1
ATOM 633 N N . SER A 1 84 ? -4.627 -5.532 -20.531 1.00 78.31 84 SER A N 1
ATOM 634 C CA . SER A 1 84 ? -5.139 -4.220 -20.959 1.00 78.31 84 SER A CA 1
ATOM 635 C C . SER A 1 84 ? -5.426 -3.261 -19.802 1.00 78.31 84 SER A C 1
ATOM 637 O O . SER A 1 84 ? -5.708 -2.080 -20.024 1.00 78.31 84 SER A O 1
ATOM 639 N N . LYS A 1 85 ? -5.374 -3.734 -18.550 1.00 87.88 85 LYS A N 1
ATOM 640 C CA . LYS A 1 85 ? -5.706 -2.906 -17.387 1.00 87.88 85 LYS A CA 1
ATOM 641 C C . LYS A 1 85 ? -4.455 -2.196 -16.888 1.00 87.88 85 LYS A C 1
ATOM 643 O O . LYS A 1 85 ? -3.476 -2.829 -16.502 1.00 87.88 85 LYS A O 1
ATOM 648 N N . ARG A 1 86 ? -4.494 -0.861 -16.894 1.00 92.12 86 ARG A N 1
ATOM 649 C CA . ARG A 1 86 ? -3.372 -0.012 -16.480 1.00 92.12 86 ARG A CA 1
ATOM 650 C C . ARG A 1 86 ? -3.461 0.356 -15.002 1.00 92.12 86 ARG A C 1
ATOM 652 O O . ARG A 1 86 ? -4.441 0.953 -14.560 1.00 92.12 86 ARG A O 1
ATOM 659 N N . LEU A 1 87 ? -2.384 0.087 -14.280 1.00 91.38 87 LEU A N 1
ATOM 660 C CA . LEU A 1 87 ? -2.117 0.487 -12.903 1.00 91.38 87 LEU A CA 1
ATOM 661 C C . LEU A 1 87 ? -1.093 1.614 -12.912 1.00 91.38 87 LEU A C 1
ATOM 663 O O . LEU A 1 87 ? -0.173 1.615 -13.727 1.00 91.38 87 LEU A O 1
ATOM 667 N N . GLY A 1 88 ? -1.261 2.584 -12.019 1.00 88.44 88 GLY A N 1
ATOM 668 C CA . GLY A 1 88 ? -0.361 3.727 -11.912 1.00 88.44 88 GLY A CA 1
ATOM 669 C C . GLY A 1 88 ? 0.114 3.919 -10.483 1.00 88.44 88 GLY A C 1
ATOM 670 O O . GLY A 1 88 ? -0.656 4.372 -9.628 1.00 88.44 88 GLY A O 1
ATOM 671 N N . ALA A 1 89 ? 1.394 3.650 -10.249 1.00 88.88 89 ALA A N 1
ATOM 672 C CA . ALA A 1 89 ? 2.086 3.956 -9.014 1.00 88.88 89 ALA A CA 1
ATOM 673 C C . ALA A 1 89 ? 2.679 5.366 -9.069 1.00 88.88 89 ALA A C 1
ATOM 675 O O . ALA A 1 89 ? 3.627 5.622 -9.800 1.00 88.88 89 ALA A O 1
ATOM 676 N N . TYR A 1 90 ? 2.115 6.292 -8.294 1.00 90.81 90 TYR A N 1
ATOM 677 C CA . TYR A 1 90 ? 2.774 7.564 -8.014 1.00 90.81 90 TYR A CA 1
ATOM 678 C C . TYR A 1 90 ? 3.850 7.298 -6.962 1.00 90.81 90 TYR A C 1
ATOM 680 O O . TYR A 1 90 ? 3.531 6.723 -5.916 1.00 90.81 90 TYR A O 1
ATOM 688 N N . MET A 1 91 ? 5.090 7.677 -7.255 1.00 94.06 91 MET A N 1
ATOM 689 C CA . MET A 1 91 ? 6.246 7.420 -6.405 1.00 94.06 91 MET A CA 1
ATOM 690 C C . MET A 1 91 ? 7.104 8.669 -6.237 1.00 94.06 91 MET A C 1
ATOM 692 O O . MET A 1 91 ? 7.169 9.512 -7.133 1.00 94.06 91 MET A O 1
ATOM 696 N N . GLU A 1 92 ? 7.791 8.760 -5.100 1.00 95.06 92 GLU A N 1
ATOM 697 C CA . GLU A 1 92 ? 8.771 9.818 -4.848 1.00 95.06 92 GLU A CA 1
ATOM 698 C C . GLU A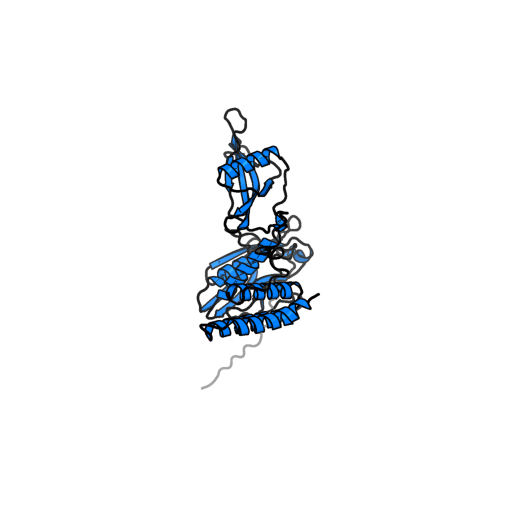 1 92 ? 10.080 9.228 -4.329 1.00 95.06 92 GLU A C 1
ATOM 700 O O . GLU A 1 92 ? 10.060 8.369 -3.447 1.00 95.06 92 GLU A O 1
ATOM 705 N N . LEU A 1 93 ? 11.206 9.733 -4.831 1.00 96.06 93 LEU A N 1
ATOM 706 C CA . LEU A 1 93 ? 12.519 9.525 -4.217 1.00 96.06 93 LEU A CA 1
ATOM 707 C C . LEU A 1 93 ? 12.836 10.729 -3.344 1.00 96.06 93 LEU A C 1
ATOM 709 O O . LEU A 1 93 ? 12.734 11.857 -3.822 1.00 96.06 93 LEU A O 1
ATOM 713 N N . ARG A 1 94 ? 13.195 10.488 -2.082 1.00 94.12 94 ARG A N 1
ATOM 714 C CA . ARG A 1 94 ? 13.307 11.519 -1.037 1.00 94.12 94 ARG A CA 1
ATOM 715 C C . ARG A 1 94 ? 14.682 11.586 -0.367 1.00 94.12 94 ARG A C 1
ATOM 717 O O . ARG A 1 94 ? 14.842 12.312 0.610 1.00 94.12 94 ARG A O 1
ATOM 724 N N . SER A 1 95 ? 15.658 10.818 -0.849 1.00 92.56 95 SER A N 1
ATOM 725 C CA . SER A 1 95 ? 17.010 10.769 -0.285 1.00 92.56 95 SER A CA 1
ATOM 726 C C . SER A 1 95 ? 18.079 10.990 -1.351 1.00 92.56 95 SER A C 1
ATOM 728 O O . SER A 1 95 ? 17.910 10.619 -2.515 1.00 92.56 95 SER A O 1
ATOM 730 N N . ASP A 1 96 ? 19.209 11.576 -0.949 1.00 93.88 96 ASP A N 1
ATOM 731 C CA . ASP A 1 96 ? 20.334 11.826 -1.856 1.00 93.88 96 ASP A CA 1
ATOM 732 C C . ASP A 1 96 ? 20.921 10.535 -2.425 1.00 93.88 96 ASP A C 1
ATOM 734 O O . ASP A 1 96 ? 21.308 10.511 -3.591 1.00 93.88 96 ASP A O 1
ATOM 738 N N . GLU A 1 97 ? 20.946 9.464 -1.631 1.00 94.12 97 GLU A N 1
ATOM 739 C CA . GLU A 1 97 ? 21.357 8.130 -2.072 1.00 94.12 97 GLU A CA 1
ATOM 740 C C . GLU A 1 97 ? 20.544 7.686 -3.291 1.00 94.12 97 GLU A C 1
ATOM 742 O O . GLU A 1 97 ? 21.108 7.391 -4.346 1.00 94.12 97 GLU A O 1
ATOM 747 N N . HIS A 1 98 ? 19.216 7.744 -3.188 1.00 95.50 98 HIS A N 1
ATOM 748 C CA . HIS A 1 98 ? 18.322 7.343 -4.268 1.00 95.50 98 HIS A CA 1
ATOM 749 C C . HIS A 1 98 ? 18.389 8.302 -5.454 1.00 95.50 98 HIS A C 1
ATOM 751 O O . HIS A 1 98 ? 18.408 7.868 -6.601 1.00 95.50 98 HIS A O 1
ATOM 757 N N . LEU A 1 99 ? 18.470 9.610 -5.204 1.00 96.56 99 LEU A N 1
ATOM 758 C CA . LEU A 1 99 ? 18.577 10.612 -6.265 1.00 96.56 99 LEU A CA 1
ATOM 759 C C . LEU A 1 99 ? 19.886 10.487 -7.058 1.00 96.56 99 LEU A C 1
ATOM 761 O O . LEU A 1 99 ? 19.907 10.760 -8.258 1.00 96.56 99 LEU A O 1
ATOM 765 N N . ASN A 1 100 ? 20.978 10.073 -6.418 1.00 96.38 100 ASN A N 1
ATOM 766 C CA . ASN A 1 100 ? 22.279 9.920 -7.068 1.00 96.38 100 ASN A CA 1
ATOM 767 C C . ASN A 1 100 ? 22.498 8.509 -7.643 1.00 96.38 100 ASN A C 1
ATOM 769 O O . ASN A 1 100 ? 23.409 8.310 -8.452 1.00 96.38 100 ASN A O 1
ATOM 773 N N . ALA A 1 101 ? 21.652 7.541 -7.284 1.00 96.25 101 ALA A N 1
ATOM 774 C CA . ALA A 1 101 ? 21.664 6.209 -7.865 1.00 96.25 101 ALA A CA 1
ATOM 775 C C . ALA A 1 101 ? 21.195 6.216 -9.329 1.00 96.25 101 ALA A C 1
ATOM 777 O O . ALA A 1 101 ? 20.419 7.065 -9.771 1.00 96.25 101 ALA A O 1
ATOM 778 N N . LYS A 1 102 ? 21.654 5.216 -10.087 1.00 96.62 102 LYS A N 1
ATOM 779 C CA . LYS A 1 102 ? 21.200 4.917 -11.459 1.00 96.62 102 LYS A CA 1
ATOM 780 C C . LYS A 1 102 ? 20.172 3.787 -11.507 1.00 96.62 102 LYS A C 1
ATOM 782 O O . LYS A 1 102 ? 19.892 3.243 -12.572 1.00 96.62 102 LYS A O 1
ATOM 787 N N . HIS A 1 103 ? 19.674 3.371 -10.353 1.00 96.19 103 HIS A N 1
ATOM 788 C CA . HIS A 1 103 ? 18.783 2.234 -10.243 1.00 96.19 103 HIS A CA 1
ATOM 789 C C . HIS A 1 103 ? 17.758 2.438 -9.133 1.00 96.19 103 HIS A C 1
ATOM 791 O O . HIS A 1 103 ? 17.927 3.312 -8.286 1.00 96.19 103 HIS A O 1
ATOM 797 N N . LEU A 1 104 ? 16.691 1.648 -9.155 1.00 96.38 104 LEU A N 1
ATOM 798 C CA . LEU A 1 104 ? 15.693 1.578 -8.093 1.00 96.38 104 LEU A CA 1
ATOM 799 C C . LEU A 1 104 ? 15.154 0.151 -8.023 1.00 96.38 104 LEU A C 1
ATOM 801 O O . LEU A 1 104 ? 14.705 -0.385 -9.040 1.00 96.38 104 LEU A O 1
ATOM 805 N N . LEU A 1 105 ? 15.197 -0.458 -6.839 1.00 96.06 105 LEU A N 1
ATOM 806 C CA . LEU A 1 105 ? 14.506 -1.722 -6.595 1.00 96.06 105 LEU A CA 1
ATOM 807 C C . LEU A 1 105 ? 12.996 -1.487 -6.630 1.00 96.06 105 LEU A C 1
ATOM 809 O O . LEU A 1 105 ? 12.487 -0.529 -6.047 1.00 96.06 105 LEU A O 1
ATOM 813 N N . PHE A 1 106 ? 12.282 -2.356 -7.336 1.00 96.31 106 PHE A N 1
ATOM 814 C CA . PHE A 1 106 ? 10.839 -2.271 -7.488 1.00 96.31 106 PHE A CA 1
ATOM 815 C C . PHE A 1 106 ? 10.217 -3.648 -7.303 1.00 96.31 106 PHE A C 1
ATOM 817 O O . PHE A 1 106 ? 10.341 -4.528 -8.152 1.00 96.31 106 PHE A O 1
ATOM 824 N N . ASP A 1 107 ? 9.510 -3.837 -6.200 1.00 96.50 107 ASP A N 1
ATOM 825 C CA . ASP A 1 107 ? 8.834 -5.097 -5.926 1.00 96.50 107 ASP A CA 1
ATOM 826 C C . ASP A 1 107 ? 7.542 -5.240 -6.746 1.00 96.50 107 ASP A C 1
ATOM 828 O O . ASP A 1 107 ? 6.700 -4.339 -6.771 1.00 96.50 107 ASP A O 1
ATOM 832 N N . VAL A 1 108 ? 7.369 -6.398 -7.394 1.00 97.38 108 VAL A N 1
ATOM 833 C CA . VAL A 1 108 ? 6.175 -6.729 -8.191 1.00 97.38 108 VAL A CA 1
ATOM 834 C C . VAL A 1 108 ? 5.265 -7.673 -7.403 1.00 97.38 108 VAL A C 1
ATOM 836 O O . VAL A 1 108 ? 4.120 -7.335 -7.115 1.00 97.38 108 VAL A O 1
ATOM 839 N N . ALA A 1 109 ? 5.796 -8.834 -7.017 1.00 97.88 109 ALA A N 1
ATOM 840 C CA . ALA A 1 109 ? 5.147 -9.828 -6.163 1.00 97.88 109 ALA A CA 1
ATOM 841 C C . ALA A 1 109 ? 6.215 -10.537 -5.300 1.00 97.88 109 ALA A C 1
ATOM 843 O O . ALA A 1 109 ? 6.491 -11.721 -5.504 1.00 97.88 109 ALA A O 1
ATOM 844 N N . PRO A 1 110 ? 6.897 -9.815 -4.395 1.00 97.50 110 PRO A N 1
ATOM 845 C CA . PRO A 1 110 ? 8.053 -10.332 -3.663 1.00 97.50 110 PRO A CA 1
ATOM 846 C C . PRO A 1 110 ? 7.631 -11.356 -2.602 1.00 97.50 110 PRO A C 1
ATOM 848 O O . PRO A 1 110 ? 6.474 -11.394 -2.188 1.00 97.50 110 PRO A O 1
ATOM 851 N N . ALA A 1 111 ? 8.572 -12.158 -2.102 1.00 96.56 111 ALA A N 1
ATOM 852 C CA . ALA A 1 111 ? 8.354 -12.844 -0.830 1.00 96.56 111 ALA A CA 1
ATOM 853 C C . ALA A 1 111 ? 8.286 -11.801 0.299 1.00 96.56 111 ALA A C 1
ATOM 855 O O . ALA A 1 111 ? 9.062 -10.842 0.298 1.00 96.56 111 ALA A O 1
ATOM 856 N N . LEU A 1 112 ? 7.382 -11.978 1.268 1.00 92.88 112 LEU A N 1
ATOM 857 C CA . LEU A 1 112 ? 7.128 -10.971 2.307 1.00 92.88 112 LEU A CA 1
ATOM 858 C C . LEU A 1 112 ? 8.390 -10.630 3.120 1.00 92.88 112 LEU A C 1
ATOM 860 O O . LEU A 1 112 ? 8.663 -9.467 3.408 1.00 92.88 112 LEU A O 1
ATOM 864 N N . ASP A 1 113 ? 9.212 -11.624 3.457 1.00 92.00 113 ASP A N 1
ATOM 865 C CA . ASP A 1 113 ? 10.460 -11.431 4.206 1.00 92.00 113 ASP A CA 1
ATOM 866 C C . ASP A 1 113 ? 11.565 -10.748 3.380 1.00 92.00 113 ASP A C 1
ATOM 868 O O . ASP A 1 113 ? 12.502 -10.195 3.955 1.00 92.00 113 ASP A O 1
ATOM 872 N N . LYS A 1 114 ? 11.445 -10.738 2.048 1.00 93.81 114 LYS A N 1
ATOM 873 C CA . LYS A 1 114 ? 12.393 -10.115 1.107 1.00 93.81 114 LYS A CA 1
ATOM 874 C C . LYS A 1 114 ? 11.892 -8.812 0.489 1.00 93.81 114 LYS A C 1
ATOM 876 O O . LYS A 1 114 ? 12.641 -8.181 -0.249 1.00 93.81 114 LYS A O 1
ATOM 881 N N . MET A 1 115 ? 10.656 -8.412 0.782 1.00 93.19 115 MET A N 1
ATOM 882 C CA . MET A 1 115 ? 10.081 -7.160 0.301 1.00 93.19 115 MET A CA 1
ATOM 883 C C . MET A 1 115 ? 10.904 -5.965 0.801 1.00 93.19 115 MET A C 1
ATOM 885 O O . MET A 1 115 ? 11.203 -5.848 1.992 1.00 93.19 115 MET A O 1
ATOM 889 N N . THR A 1 116 ? 11.255 -5.076 -0.118 1.00 90.50 116 THR A N 1
ATOM 890 C CA . THR A 1 116 ? 11.925 -3.794 0.141 1.00 90.50 116 THR A CA 1
ATOM 891 C C . THR A 1 116 ? 10.951 -2.622 0.025 1.00 90.50 116 THR A C 1
ATOM 893 O O . THR A 1 116 ? 11.081 -1.629 0.743 1.00 90.50 116 THR A O 1
ATOM 896 N N . ALA A 1 117 ? 9.914 -2.755 -0.810 1.00 86.94 117 ALA A N 1
ATOM 897 C CA . ALA A 1 117 ? 8.835 -1.788 -0.908 1.00 86.94 117 ALA A CA 1
ATOM 898 C C . ALA A 1 117 ? 8.231 -1.507 0.473 1.00 86.94 117 ALA A C 1
ATOM 900 O O . ALA A 1 117 ? 8.001 -2.411 1.278 1.00 86.94 117 ALA A O 1
ATOM 901 N N . TYR A 1 118 ? 7.960 -0.226 0.727 1.00 87.44 118 TYR A N 1
ATOM 902 C CA . TYR A 1 118 ? 7.363 0.286 1.966 1.00 87.44 118 TYR A CA 1
ATOM 903 C C . TYR A 1 118 ? 8.236 0.201 3.226 1.00 87.44 118 TYR A C 1
ATOM 905 O O . TYR A 1 118 ? 7.800 0.683 4.270 1.00 87.44 118 TYR A O 1
ATOM 913 N N . ARG A 1 119 ? 9.439 -0.381 3.144 1.00 86.12 119 ARG A N 1
ATOM 914 C CA . ARG A 1 119 ? 10.410 -0.440 4.250 1.00 86.12 119 ARG A CA 1
ATOM 915 C C . ARG A 1 119 ? 11.547 0.576 4.110 1.00 86.12 119 ARG A C 1
ATOM 917 O O . ARG A 1 119 ? 12.293 0.774 5.061 1.00 86.12 119 ARG A O 1
ATOM 924 N N . ASP A 1 120 ? 11.673 1.197 2.940 1.00 85.75 120 ASP A N 1
ATOM 925 C CA . ASP A 1 120 ? 12.668 2.227 2.649 1.00 85.75 120 ASP A CA 1
ATOM 926 C C . ASP A 1 120 ? 12.058 3.631 2.781 1.00 85.75 120 ASP A C 1
ATOM 928 O O . ASP A 1 120 ? 11.222 4.036 1.968 1.00 85.75 120 ASP A O 1
ATOM 932 N N . ASP A 1 121 ? 12.488 4.391 3.791 1.00 83.25 121 ASP A N 1
ATOM 933 C CA . ASP A 1 121 ? 12.025 5.765 4.036 1.00 83.25 121 ASP A CA 1
ATOM 934 C C . ASP A 1 121 ? 12.422 6.749 2.914 1.00 83.25 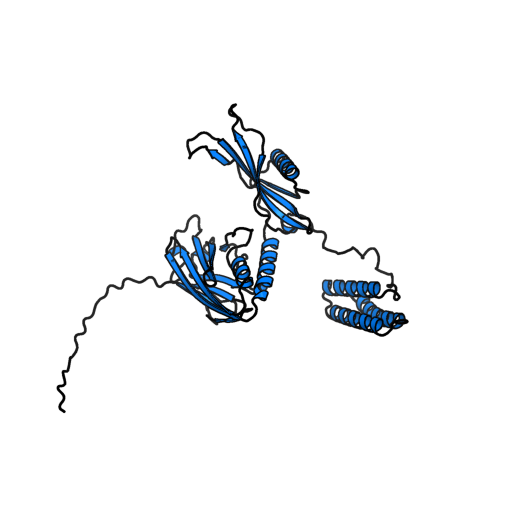121 ASP A C 1
ATOM 936 O O . ASP A 1 121 ? 11.809 7.811 2.755 1.00 83.25 121 ASP A O 1
ATOM 940 N N . GLY A 1 122 ? 13.428 6.396 2.106 1.00 89.06 122 GLY A N 1
ATOM 941 C CA . GLY A 1 122 ? 13.866 7.134 0.927 1.00 89.06 122 GLY A CA 1
ATOM 942 C C . GLY A 1 122 ? 12.941 6.980 -0.282 1.00 89.06 122 GLY A C 1
ATOM 943 O O . GLY A 1 122 ? 13.050 7.780 -1.218 1.00 89.06 122 GLY A O 1
ATOM 944 N N . VAL A 1 123 ? 12.010 6.016 -0.264 1.00 92.50 123 VAL A N 1
ATOM 945 C CA . VAL A 1 123 ? 11.094 5.724 -1.377 1.00 92.50 123 VAL A CA 1
ATOM 946 C C . VAL A 1 123 ? 9.642 5.755 -0.916 1.00 92.50 123 VAL A C 1
ATOM 948 O O . VAL A 1 123 ? 9.145 4.880 -0.209 1.00 92.50 123 VAL A O 1
ATOM 951 N N . PHE A 1 124 ? 8.897 6.742 -1.400 1.00 91.38 124 PHE A N 1
ATOM 952 C CA . PHE A 1 124 ? 7.474 6.853 -1.118 1.00 91.38 124 PHE A CA 1
ATOM 953 C C . PHE A 1 124 ? 6.618 6.217 -2.211 1.00 91.38 124 PHE A C 1
ATOM 955 O O . PHE A 1 124 ? 6.829 6.452 -3.400 1.00 91.38 124 PHE A O 1
ATOM 962 N N . TYR A 1 125 ? 5.576 5.504 -1.781 1.00 92.06 125 TYR A N 1
ATOM 963 C CA . TYR A 1 125 ? 4.518 4.969 -2.632 1.00 92.06 125 TYR A CA 1
ATOM 964 C C . TYR A 1 125 ? 3.176 5.615 -2.271 1.00 92.06 125 TYR A C 1
ATOM 966 O O . TYR A 1 125 ? 2.723 5.569 -1.117 1.00 92.06 125 TYR A O 1
ATOM 974 N N . GLY A 1 126 ? 2.517 6.192 -3.277 1.00 85.56 126 GLY A N 1
ATOM 975 C CA . GLY A 1 126 ? 1.186 6.772 -3.130 1.00 85.56 126 GLY A CA 1
ATOM 976 C C . GLY A 1 126 ? 0.110 5.736 -2.793 1.00 85.56 126 GLY A C 1
ATOM 977 O O . GLY A 1 126 ? 0.307 4.526 -2.914 1.00 85.56 126 GLY A O 1
ATOM 978 N N . ASP A 1 127 ? -1.062 6.218 -2.397 1.00 80.69 127 ASP A N 1
ATOM 979 C CA . ASP A 1 127 ? -2.236 5.387 -2.123 1.00 80.69 127 ASP A CA 1
ATOM 980 C C . ASP A 1 127 ? -3.164 5.342 -3.352 1.00 80.69 127 ASP A C 1
ATOM 982 O O . ASP A 1 127 ? -3.292 6.316 -4.101 1.00 80.69 127 ASP A O 1
ATOM 986 N N . ALA A 1 128 ? -3.794 4.195 -3.589 1.00 70.56 128 ALA A N 1
ATOM 987 C CA . ALA A 1 128 ? -4.921 4.030 -4.498 1.00 70.56 128 ALA A CA 1
ATOM 988 C C . ALA A 1 128 ? -6.248 4.175 -3.718 1.00 70.56 128 ALA A C 1
ATOM 990 O O . ALA A 1 128 ? -6.256 4.065 -2.485 1.00 70.56 128 ALA A O 1
ATOM 991 N N . PRO A 1 129 ? -7.385 4.424 -4.401 1.00 58.69 129 PRO A N 1
ATOM 992 C CA . PRO A 1 129 ? -8.699 4.387 -3.761 1.00 58.69 129 PRO A CA 1
ATOM 993 C C . PRO A 1 129 ? -8.904 3.086 -2.969 1.00 58.69 129 PRO A C 1
ATOM 995 O O . PRO A 1 129 ? -8.440 2.029 -3.385 1.00 58.69 129 PRO A O 1
ATOM 998 N N . GLY A 1 130 ? -9.576 3.165 -1.817 1.00 61.91 130 GLY A N 1
ATOM 999 C CA . GLY A 1 130 ? -9.781 2.006 -0.936 1.00 61.91 130 GLY A CA 1
ATOM 1000 C C . GLY A 1 130 ? -8.607 1.680 -0.001 1.00 61.91 130 GLY A C 1
ATOM 1001 O O . GLY A 1 130 ? -8.639 0.658 0.673 1.00 61.91 130 GLY A O 1
ATOM 1002 N N . GLY A 1 131 ? -7.580 2.536 0.073 1.00 67.75 131 GLY A N 1
ATOM 1003 C CA . GLY A 1 131 ? -6.478 2.385 1.035 1.00 67.75 131 GLY A CA 1
ATOM 1004 C C . GLY A 1 131 ? -5.405 1.370 0.625 1.00 67.75 131 GLY A C 1
ATOM 1005 O O . GLY A 1 131 ? -4.511 1.073 1.418 1.00 67.75 131 GLY A O 1
ATOM 1006 N N . VAL A 1 132 ? -5.465 0.859 -0.608 1.00 79.19 132 VAL A N 1
ATOM 1007 C CA . VAL A 1 132 ? -4.438 -0.015 -1.186 1.00 79.19 132 VAL A CA 1
ATOM 1008 C C . VAL A 1 132 ? -3.200 0.819 -1.508 1.00 79.19 132 VAL A C 1
ATOM 1010 O O . VAL A 1 132 ? -3.279 1.825 -2.215 1.00 79.19 132 VAL A O 1
ATOM 1013 N N . LYS A 1 133 ? -2.029 0.413 -1.008 1.00 87.75 133 LYS A N 1
ATOM 1014 C CA . LYS A 1 133 ? -0.770 1.061 -1.394 1.00 87.75 133 LYS A CA 1
ATOM 1015 C C . LYS A 1 133 ? -0.425 0.713 -2.838 1.00 87.75 133 LYS A C 1
ATOM 1017 O O . LYS A 1 133 ? -0.498 -0.441 -3.251 1.00 87.75 133 LYS A O 1
ATOM 1022 N N . LYS A 1 134 ? -0.020 1.715 -3.614 1.00 92.00 134 LYS A N 1
ATOM 1023 C CA . LYS A 1 134 ? 0.464 1.511 -4.983 1.00 92.00 134 LYS A CA 1
ATOM 1024 C C . LYS A 1 134 ? 1.782 0.719 -4.976 1.00 92.00 134 LYS A C 1
ATOM 1026 O O . LYS A 1 134 ? 2.471 0.681 -3.957 1.00 92.00 134 LYS A O 1
ATOM 1031 N N . GLY A 1 135 ? 2.141 0.092 -6.096 1.00 93.62 135 GLY A N 1
ATOM 1032 C CA . GLY A 1 135 ? 3.299 -0.815 -6.188 1.00 93.62 135 GLY A CA 1
ATOM 1033 C C . GLY A 1 135 ? 2.910 -2.270 -5.911 1.00 93.62 135 GLY A C 1
ATOM 1034 O O . GLY A 1 135 ? 1.820 -2.683 -6.305 1.00 93.62 135 GLY A O 1
ATOM 1035 N N . ALA A 1 136 ? 3.770 -3.029 -5.225 1.00 95.38 136 ALA A N 1
ATOM 1036 C CA . ALA A 1 136 ? 3.595 -4.465 -4.970 1.00 95.38 136 ALA A CA 1
ATOM 1037 C C . ALA A 1 136 ? 2.216 -4.842 -4.392 1.00 95.38 136 ALA A C 1
ATOM 1039 O O . ALA A 1 136 ? 1.606 -5.819 -4.823 1.00 95.38 136 ALA A O 1
ATOM 1040 N N . CYS A 1 137 ? 1.681 -4.053 -3.453 1.00 94.44 137 CYS A N 1
ATOM 1041 C CA . CYS A 1 137 ? 0.373 -4.311 -2.840 1.00 94.44 137 CYS A CA 1
ATOM 1042 C C . CYS A 1 137 ? -0.775 -4.238 -3.867 1.00 94.44 137 CYS A C 1
ATOM 1044 O O . CYS A 1 137 ? -1.597 -5.149 -3.936 1.00 94.44 137 CYS A O 1
ATOM 1046 N N . GLN A 1 138 ? -0.793 -3.211 -4.721 1.00 93.75 138 GLN A N 1
ATOM 1047 C CA . GLN A 1 138 ? -1.770 -3.095 -5.808 1.00 93.75 138 GLN A CA 1
ATOM 1048 C C . GLN A 1 138 ? -1.550 -4.145 -6.907 1.00 93.75 138 GLN A C 1
ATOM 1050 O O . GLN A 1 138 ? -2.508 -4.677 -7.454 1.00 93.75 138 GLN A O 1
ATOM 1055 N N . ILE A 1 139 ? -0.301 -4.446 -7.264 1.00 95.75 139 ILE A N 1
ATOM 1056 C CA . ILE A 1 139 ? -0.017 -5.415 -8.329 1.00 95.75 139 ILE A CA 1
ATOM 1057 C C . ILE A 1 139 ? -0.467 -6.821 -7.911 1.00 95.75 139 ILE A C 1
ATOM 1059 O O . ILE A 1 139 ? -1.114 -7.508 -8.695 1.00 95.75 139 ILE A O 1
ATOM 1063 N N . THR A 1 140 ? -0.193 -7.229 -6.669 1.00 96.31 140 THR A N 1
ATOM 1064 C CA . THR A 1 140 ? -0.624 -8.533 -6.131 1.00 96.31 140 THR A CA 1
ATOM 1065 C C . THR A 1 140 ? -2.144 -8.658 -6.027 1.00 96.31 140 THR A C 1
ATOM 1067 O O . THR A 1 140 ? -2.672 -9.711 -6.373 1.00 96.31 140 THR A O 1
ATOM 1070 N N . GLU A 1 141 ? -2.858 -7.583 -5.670 1.00 94.25 141 GLU A N 1
ATOM 1071 C CA . GLU A 1 141 ? -4.331 -7.529 -5.725 1.00 94.25 141 GLU A CA 1
ATOM 1072 C C . GLU A 1 141 ? -4.858 -7.859 -7.127 1.00 94.25 141 GLU A C 1
ATOM 1074 O O . GLU A 1 141 ? -5.834 -8.585 -7.295 1.00 94.25 141 GLU A O 1
ATOM 1079 N N . TYR A 1 142 ? -4.203 -7.317 -8.151 1.00 93.88 142 TYR A N 1
ATOM 1080 C CA . TYR A 1 142 ? -4.619 -7.492 -9.535 1.00 93.88 142 TYR A CA 1
ATOM 1081 C C . TYR A 1 142 ? -4.235 -8.854 -10.091 1.00 93.88 142 TYR A C 1
ATOM 1083 O O . TYR A 1 142 ? -5.037 -9.466 -10.795 1.00 93.88 142 TYR A O 1
ATOM 1091 N N . LEU A 1 143 ? -3.038 -9.342 -9.768 1.00 95.94 143 LEU A N 1
ATOM 1092 C CA . LEU A 1 143 ? -2.611 -10.690 -10.126 1.00 95.94 143 LEU A CA 1
ATOM 1093 C C . LEU A 1 143 ? -3.549 -11.744 -9.525 1.00 95.94 143 LEU A C 1
ATOM 1095 O O . LEU A 1 143 ? -3.890 -12.700 -10.209 1.00 95.94 143 LEU A O 1
ATOM 1099 N N . ALA A 1 144 ? -4.035 -11.532 -8.300 1.00 95.25 144 ALA A N 1
ATOM 1100 C CA . ALA A 1 144 ? -4.985 -12.420 -7.632 1.00 95.25 144 ALA A CA 1
ATOM 1101 C C . ALA A 1 144 ? -6.334 -12.574 -8.358 1.00 95.25 144 ALA A C 1
ATOM 1103 O O . ALA A 1 144 ? -7.036 -13.560 -8.152 1.00 95.25 144 ALA A O 1
ATOM 1104 N N . GLN A 1 145 ? -6.705 -11.598 -9.191 1.00 94.38 145 GLN A N 1
ATOM 1105 C CA . GLN A 1 145 ? -7.970 -11.573 -9.933 1.00 94.38 145 GLN A CA 1
ATOM 1106 C C . GLN A 1 145 ? -7.848 -12.175 -11.338 1.00 94.38 145 GLN A C 1
ATOM 1108 O O . GLN A 1 145 ? -8.837 -12.201 -12.071 1.00 94.38 145 GLN A O 1
ATOM 1113 N N . GLN A 1 146 ? -6.651 -12.609 -11.746 1.00 94.75 146 GLN A N 1
ATOM 1114 C CA . GLN A 1 146 ? -6.451 -13.169 -13.078 1.00 94.75 146 GLN A CA 1
ATOM 1115 C C . GLN A 1 146 ? -7.033 -14.579 -13.182 1.00 94.75 146 GLN A C 1
ATOM 1117 O O . GLN A 1 146 ? -6.975 -15.379 -12.246 1.00 94.75 146 GLN A O 1
ATOM 1122 N N . SER A 1 147 ? -7.608 -14.876 -14.344 1.00 95.19 147 SER A N 1
ATOM 1123 C CA . SER A 1 147 ? -8.050 -16.223 -14.692 1.00 95.19 147 SER A CA 1
ATOM 1124 C C . SER A 1 147 ? -6.852 -17.158 -14.904 1.00 95.19 147 SER A C 1
ATOM 1126 O O . SER A 1 147 ? -5.757 -16.689 -15.194 1.00 95.19 147 SER A O 1
ATOM 1128 N N . PRO A 1 148 ? -7.042 -18.485 -14.845 1.00 97.56 148 PRO A N 1
ATOM 1129 C CA . PRO A 1 148 ? -6.046 -19.427 -15.348 1.00 97.56 148 PRO A CA 1
ATOM 1130 C C . PRO A 1 148 ? -5.654 -19.097 -16.796 1.00 97.56 148 PRO A C 1
ATOM 1132 O O . PRO A 1 148 ? -6.527 -18.820 -17.621 1.00 97.56 148 PRO A O 1
ATOM 1135 N N . GLY A 1 149 ? -4.364 -19.162 -17.122 1.00 97.00 149 GLY A N 1
ATOM 1136 C CA . GLY A 1 149 ? -3.869 -18.867 -18.466 1.00 97.00 149 GLY A CA 1
ATOM 1137 C C . GLY A 1 149 ? -2.558 -18.093 -18.468 1.00 97.00 149 GLY A C 1
ATOM 1138 O O . GLY A 1 149 ? -1.810 -18.115 -17.493 1.00 97.00 149 GLY A O 1
ATOM 1139 N N . ARG A 1 150 ? -2.274 -17.440 -19.598 1.00 97.56 150 ARG A N 1
ATOM 1140 C CA . ARG A 1 150 ? -1.082 -16.617 -19.816 1.00 97.56 150 ARG A CA 1
ATOM 1141 C C . ARG A 1 150 ? -1.471 -15.145 -19.877 1.00 97.56 150 ARG A C 1
ATOM 1143 O O . ARG A 1 150 ? -2.316 -14.774 -20.685 1.00 97.56 150 ARG A O 1
ATOM 1150 N N . HIS A 1 151 ? -0.777 -14.324 -19.096 1.00 97.44 151 HIS A N 1
ATOM 1151 C CA . HIS A 1 151 ? -0.982 -12.881 -19.009 1.00 97.44 151 HIS A CA 1
ATOM 1152 C C . HIS A 1 151 ? 0.313 -12.135 -19.322 1.00 97.44 151 HIS A C 1
ATOM 1154 O O . HIS A 1 151 ? 1.407 -12.569 -18.940 1.00 97.44 151 HIS A O 1
ATOM 1160 N N . ALA A 1 152 ? 0.194 -11.008 -20.020 1.00 96.62 152 ALA A N 1
ATOM 1161 C CA . ALA A 1 152 ? 1.321 -10.142 -20.343 1.00 96.62 152 ALA A CA 1
ATOM 1162 C C . ALA A 1 152 ? 1.351 -8.940 -19.402 1.00 96.62 152 ALA A C 1
ATOM 1164 O O . ALA A 1 152 ? 0.327 -8.300 -19.156 1.00 96.62 152 ALA A O 1
ATOM 1165 N N . LEU A 1 153 ? 2.536 -8.621 -18.885 1.00 97.56 153 LEU A N 1
ATOM 1166 C CA . LEU A 1 153 ? 2.747 -7.434 -18.077 1.00 97.56 153 LEU A CA 1
ATOM 1167 C C . LEU A 1 153 ? 3.812 -6.547 -18.704 1.00 97.56 153 LEU A C 1
ATOM 1169 O O . LEU A 1 153 ? 4.918 -7.005 -18.977 1.00 97.56 153 LEU A O 1
ATOM 1173 N N . ALA A 1 154 ? 3.496 -5.265 -18.867 1.00 97.00 154 ALA A N 1
ATOM 1174 C CA . ALA A 1 154 ? 4.460 -4.248 -19.273 1.00 97.00 154 ALA A CA 1
ATOM 1175 C C . ALA A 1 154 ? 4.540 -3.132 -18.234 1.00 97.00 154 ALA A C 1
ATOM 1177 O O . ALA A 1 154 ? 3.523 -2.681 -17.700 1.00 97.00 154 ALA A O 1
ATOM 1178 N N . PHE A 1 155 ? 5.760 -2.677 -17.979 1.00 97.38 155 PHE A N 1
ATOM 1179 C CA . PHE A 1 155 ? 6.112 -1.684 -16.979 1.00 97.38 155 PHE A CA 1
ATOM 1180 C C . PHE A 1 155 ? 6.847 -0.535 -17.640 1.00 97.38 155 PHE A C 1
ATOM 1182 O O . PHE A 1 155 ? 7.744 -0.757 -18.451 1.00 97.38 155 PHE A O 1
ATOM 1189 N N . TRP A 1 156 ? 6.520 0.697 -17.263 1.00 96.62 156 TRP A N 1
ATOM 1190 C CA . TRP A 1 156 ? 7.316 1.846 -17.671 1.00 96.62 156 TRP A CA 1
ATOM 1191 C C . TRP A 1 156 ? 7.328 2.949 -16.627 1.00 96.62 156 TRP A C 1
ATOM 1193 O O . TRP A 1 156 ? 6.354 3.178 -15.910 1.00 96.62 156 TRP A O 1
ATOM 1203 N N . VAL A 1 157 ? 8.443 3.667 -16.580 1.00 96.75 157 VAL A N 1
ATOM 1204 C CA . VAL A 1 157 ? 8.626 4.833 -15.715 1.00 96.75 157 VAL A CA 1
ATOM 1205 C C . VAL A 1 157 ? 8.361 6.091 -16.522 1.00 96.75 157 VAL A C 1
ATOM 1207 O O . VAL A 1 157 ? 8.912 6.256 -17.607 1.00 96.75 157 VAL A O 1
ATOM 1210 N N . LEU A 1 158 ? 7.531 6.983 -15.995 1.00 94.62 158 LEU A N 1
ATOM 1211 C CA . LEU A 1 158 ? 7.190 8.266 -16.588 1.00 94.62 158 LEU A CA 1
ATOM 1212 C C . LEU A 1 158 ? 7.636 9.405 -15.668 1.00 94.62 158 LEU A C 1
ATOM 1214 O O . LEU A 1 158 ? 7.215 9.481 -14.512 1.00 94.62 158 LEU A O 1
ATOM 1218 N N . ILE A 1 159 ? 8.439 10.320 -16.205 1.00 92.69 159 ILE A N 1
ATOM 1219 C CA . ILE A 1 159 ? 8.859 11.554 -15.531 1.00 92.69 159 ILE A CA 1
ATOM 1220 C C . ILE A 1 159 ? 8.636 12.709 -16.502 1.00 92.69 159 ILE A C 1
ATOM 1222 O O . ILE A 1 159 ? 9.095 12.661 -17.640 1.00 92.69 159 ILE A O 1
ATOM 1226 N N . ASN A 1 160 ? 7.885 13.732 -16.082 1.00 87.56 160 ASN A N 1
ATOM 1227 C CA . ASN A 1 160 ? 7.539 14.893 -16.916 1.00 87.56 160 ASN A CA 1
ATOM 1228 C C . ASN A 1 160 ? 7.007 14.515 -18.315 1.00 87.56 160 ASN A C 1
ATOM 1230 O O . ASN A 1 160 ? 7.380 15.112 -19.323 1.00 87.56 160 ASN A O 1
ATOM 1234 N N . GLY A 1 161 ? 6.169 13.475 -18.386 1.00 85.75 161 GLY A N 1
ATOM 1235 C CA . GLY A 1 161 ? 5.585 12.984 -19.640 1.00 85.75 161 GLY A CA 1
ATOM 1236 C C . GLY A 1 161 ? 6.526 12.162 -20.530 1.00 85.75 161 GLY A C 1
ATOM 1237 O O . GLY A 1 161 ? 6.081 11.666 -21.562 1.00 85.75 161 GLY A O 1
ATOM 1238 N N . LYS A 1 162 ? 7.794 11.968 -20.144 1.00 89.81 162 LYS A N 1
ATOM 1239 C CA . LYS A 1 162 ? 8.775 11.164 -20.887 1.00 89.81 162 LYS A CA 1
ATOM 1240 C C . LYS A 1 162 ? 8.917 9.775 -20.280 1.00 89.81 162 LYS A C 1
ATOM 1242 O O . LYS A 1 162 ? 8.979 9.638 -19.057 1.00 89.81 162 LYS A O 1
ATOM 1247 N N . LYS A 1 163 ? 8.970 8.749 -21.135 1.00 92.50 163 LYS A N 1
ATOM 1248 C CA . LYS A 1 163 ? 9.283 7.379 -20.716 1.00 92.50 163 LYS A CA 1
ATOM 1249 C C . LYS A 1 163 ? 10.778 7.282 -20.432 1.00 92.50 163 LYS A C 1
ATOM 1251 O O . LYS A 1 163 ? 11.589 7.641 -21.276 1.00 92.50 163 LYS A O 1
ATOM 1256 N N . MET A 1 164 ? 11.119 6.837 -19.230 1.00 94.56 164 MET A N 1
ATOM 1257 C CA . MET A 1 164 ? 12.500 6.778 -18.752 1.00 94.56 164 MET A CA 1
ATOM 1258 C C . MET A 1 164 ? 13.056 5.362 -18.735 1.00 94.56 164 MET A C 1
ATOM 1260 O O . MET A 1 164 ? 14.252 5.188 -18.933 1.00 94.56 164 MET A O 1
ATOM 1264 N N . ALA A 1 165 ? 12.201 4.371 -18.491 1.00 96.38 165 ALA A N 1
ATOM 1265 C CA . ALA A 1 165 ? 12.551 2.959 -18.524 1.00 96.38 165 ALA A CA 1
ATOM 1266 C C . ALA A 1 165 ? 11.344 2.124 -18.952 1.00 96.38 165 ALA A C 1
ATOM 1268 O O . ALA A 1 165 ? 10.208 2.521 -18.676 1.00 96.38 165 ALA A O 1
ATOM 1269 N N . LEU A 1 166 ? 11.601 0.977 -19.579 1.00 96.81 166 LEU A N 1
ATOM 1270 C CA . LEU A 1 166 ? 10.597 0.014 -20.036 1.00 96.81 166 LEU A CA 1
ATOM 1271 C C . LEU A 1 166 ? 11.047 -1.414 -19.711 1.00 96.81 166 LEU A C 1
ATOM 1273 O O . LEU A 1 166 ? 12.233 -1.732 -19.794 1.00 96.81 166 LEU A O 1
ATOM 1277 N N . GLY A 1 167 ? 10.099 -2.290 -19.403 1.00 96.75 167 GLY A N 1
ATOM 1278 C CA . GLY A 1 167 ? 10.314 -3.730 -19.472 1.00 96.75 167 GLY A CA 1
ATOM 1279 C C . GLY A 1 167 ? 9.006 -4.496 -19.443 1.00 96.75 167 GLY A C 1
ATOM 1280 O O . GLY A 1 167 ? 7.970 -3.975 -19.033 1.00 96.75 167 GLY A O 1
ATOM 1281 N N . GLU A 1 168 ? 9.059 -5.739 -19.893 1.00 97.50 168 GLU A N 1
ATOM 1282 C CA . GLU A 1 168 ? 7.897 -6.606 -20.014 1.00 97.50 168 GLU A CA 1
ATOM 1283 C C . GLU A 1 168 ? 8.237 -8.044 -19.632 1.00 97.50 168 GLU A C 1
ATOM 1285 O O . GLU A 1 168 ? 9.386 -8.484 -19.731 1.00 97.50 168 GLU A O 1
ATOM 1290 N N . PHE A 1 169 ? 7.224 -8.777 -19.186 1.00 98.12 169 PHE A N 1
ATOM 1291 C CA . PHE A 1 169 ? 7.307 -10.212 -18.975 1.00 98.12 169 PHE A CA 1
ATOM 1292 C C . PHE A 1 169 ? 5.941 -10.870 -19.164 1.00 98.12 169 PHE A C 1
ATOM 1294 O O . PHE A 1 169 ? 4.903 -10.207 -19.168 1.00 98.12 169 PHE A O 1
ATOM 1301 N N . THR A 1 170 ? 5.933 -12.196 -19.280 1.00 98.31 170 THR A N 1
ATOM 1302 C CA . THR A 1 170 ? 4.699 -12.987 -19.233 1.00 98.31 170 THR A CA 1
ATOM 1303 C C . THR A 1 170 ? 4.657 -13.885 -18.011 1.00 98.31 170 THR A C 1
ATOM 1305 O O . THR A 1 170 ? 5.682 -14.436 -17.610 1.00 98.31 170 THR A O 1
ATOM 1308 N N . ILE A 1 171 ? 3.466 -14.046 -17.443 1.00 98.25 171 ILE A N 1
ATOM 1309 C CA . ILE A 1 171 ? 3.185 -14.978 -16.355 1.00 98.25 171 ILE A CA 1
ATOM 1310 C C . ILE A 1 171 ? 2.129 -15.980 -16.805 1.00 98.25 171 ILE A C 1
ATOM 1312 O O . ILE A 1 171 ? 1.117 -15.582 -17.378 1.00 98.25 171 ILE A O 1
ATOM 1316 N N . GLU A 1 172 ? 2.356 -17.266 -16.557 1.00 98.44 172 GLU A N 1
ATOM 1317 C CA . GLU A 1 172 ? 1.449 -18.331 -16.984 1.00 98.44 172 GLU A CA 1
ATOM 1318 C C . GLU A 1 172 ? 1.216 -19.362 -15.882 1.00 98.44 172 GLU A C 1
ATOM 1320 O O . GLU A 1 172 ? 2.154 -19.829 -15.235 1.00 98.44 172 GLU A O 1
ATOM 1325 N N . GLY A 1 173 ? -0.034 -19.758 -15.674 1.00 97.75 173 GLY A N 1
ATOM 1326 C CA . GLY A 1 173 ? -0.334 -20.893 -14.816 1.00 97.75 173 GLY A CA 1
ATOM 1327 C C . GLY A 1 173 ? -1.822 -21.130 -14.586 1.00 97.75 173 GLY A C 1
ATOM 1328 O O . GLY A 1 173 ? -2.664 -20.341 -15.016 1.00 97.75 173 GLY A O 1
ATOM 1329 N N . PRO A 1 174 ? -2.158 -22.244 -13.918 1.00 96.94 174 PRO A N 1
ATOM 1330 C CA . PRO A 1 174 ? -3.540 -22.639 -13.691 1.00 96.94 174 PRO A CA 1
ATOM 1331 C C . PRO A 1 174 ? -4.180 -21.958 -12.473 1.00 96.94 174 PRO A C 1
ATOM 1333 O O . PRO A 1 174 ? -5.391 -22.057 -12.308 1.00 96.94 174 PRO A O 1
ATOM 1336 N N . ASP A 1 175 ? -3.392 -21.319 -11.603 1.00 95.75 175 ASP A N 1
ATOM 1337 C CA . ASP A 1 175 ? -3.869 -20.759 -10.339 1.00 95.75 175 ASP A CA 1
ATOM 1338 C C . ASP A 1 175 ? -3.048 -19.532 -9.909 1.00 95.75 175 ASP A C 1
ATOM 1340 O O . ASP A 1 175 ? -1.826 -19.599 -9.780 1.00 95.75 175 ASP A O 1
ATOM 1344 N N . TYR A 1 176 ? -3.744 -18.424 -9.649 1.00 96.88 176 TYR A N 1
ATOM 1345 C CA . TYR A 1 176 ? -3.184 -17.152 -9.186 1.00 96.88 176 TYR A CA 1
ATOM 1346 C C . TYR A 1 176 ? -3.506 -16.860 -7.706 1.00 96.88 176 TYR A C 1
ATOM 1348 O O . TYR A 1 176 ? -3.149 -15.799 -7.189 1.00 96.88 176 TYR A O 1
ATOM 1356 N N . SER A 1 177 ? -4.134 -17.800 -6.988 1.00 95.25 177 SER A N 1
ATOM 1357 C CA . SER A 1 177 ? -4.590 -17.641 -5.599 1.00 95.25 177 SER A CA 1
ATOM 1358 C C . SER A 1 177 ? -3.470 -17.315 -4.602 1.00 95.25 177 SER A C 1
ATOM 1360 O O . SER A 1 177 ? -3.712 -16.636 -3.600 1.00 95.25 177 SER A O 1
ATOM 1362 N N . MET A 1 178 ? -2.224 -17.714 -4.893 1.00 97.12 178 MET A N 1
ATOM 1363 C CA . MET A 1 178 ? -1.043 -17.324 -4.111 1.00 97.12 178 MET A CA 1
ATOM 1364 C C . MET A 1 178 ? -0.958 -15.801 -3.955 1.00 97.12 178 MET A C 1
ATOM 1366 O O . MET A 1 178 ? -0.724 -15.306 -2.851 1.00 97.12 178 MET A O 1
ATOM 1370 N N . TYR A 1 179 ? -1.227 -15.048 -5.025 1.00 98.00 179 TYR A N 1
ATOM 1371 C CA . TYR A 1 179 ? -1.145 -13.589 -5.005 1.00 98.00 179 TYR A CA 1
ATOM 1372 C C . TYR A 1 179 ? -2.228 -12.951 -4.137 1.00 98.00 179 TYR A C 1
ATOM 1374 O O . TYR A 1 179 ? -1.968 -11.908 -3.544 1.00 98.00 179 TYR A O 1
ATOM 1382 N N . GLN A 1 180 ? -3.389 -13.599 -3.968 1.00 96.00 180 GLN A N 1
ATOM 1383 C CA . GLN A 1 180 ? -4.407 -13.141 -3.016 1.00 96.00 180 GLN A CA 1
ATOM 1384 C C . GLN A 1 180 ? -3.876 -13.225 -1.585 1.00 96.00 180 GLN A C 1
ATOM 1386 O O . GLN A 1 180 ? -4.017 -12.285 -0.803 1.00 96.00 180 GLN A O 1
ATOM 1391 N N . LYS A 1 181 ? -3.244 -14.352 -1.240 1.00 95.25 181 LYS A N 1
ATOM 1392 C CA . LYS A 1 181 ? -2.644 -14.542 0.081 1.00 95.25 181 LYS A CA 1
ATOM 1393 C C . LYS A 1 181 ? -1.520 -13.531 0.318 1.00 95.25 181 LYS A C 1
ATOM 1395 O O . LYS A 1 181 ? -1.511 -12.877 1.358 1.00 95.25 181 LYS A O 1
ATOM 1400 N N . LEU A 1 182 ? -0.627 -13.367 -0.657 1.00 97.31 182 LEU A N 1
ATOM 1401 C CA . LEU A 1 182 ? 0.469 -12.405 -0.584 1.00 97.31 182 LEU A CA 1
ATOM 1402 C C . LEU A 1 182 ? -0.045 -10.962 -0.447 1.00 97.31 182 LEU A C 1
ATOM 1404 O O . LEU A 1 182 ? 0.470 -10.206 0.371 1.00 97.31 182 LEU A O 1
ATOM 1408 N N . HIS A 1 183 ? -1.087 -10.585 -1.190 1.00 95.19 183 HIS A N 1
ATOM 1409 C CA . HIS A 1 183 ? -1.724 -9.273 -1.084 1.00 95.19 183 HIS A CA 1
ATOM 1410 C C . HIS A 1 183 ? -2.232 -8.992 0.339 1.00 95.19 183 HIS A C 1
ATOM 1412 O O . HIS A 1 183 ? -1.954 -7.932 0.906 1.00 95.19 183 HIS A O 1
ATOM 1418 N N . GLU A 1 184 ? -2.940 -9.948 0.946 1.00 92.12 184 GLU A N 1
ATOM 1419 C CA . GLU A 1 184 ? -3.443 -9.801 2.316 1.00 92.12 184 GLU A CA 1
ATOM 1420 C C . GLU A 1 184 ? -2.310 -9.754 3.354 1.00 92.12 184 GLU A C 1
ATOM 1422 O O . GLU A 1 184 ? -2.378 -8.979 4.311 1.00 92.12 184 GLU A O 1
ATOM 1427 N N . GLU A 1 185 ? -1.233 -10.516 3.152 1.00 92.62 185 GLU A N 1
ATOM 1428 C CA . GLU A 1 185 ? -0.032 -10.460 3.993 1.00 92.62 185 GLU A CA 1
ATOM 1429 C C . GLU A 1 185 ? 0.669 -9.093 3.909 1.00 92.62 185 GLU A C 1
ATOM 1431 O O . GLU A 1 185 ? 0.961 -8.491 4.947 1.00 92.62 185 GLU A O 1
ATOM 1436 N N . ILE A 1 186 ? 0.849 -8.549 2.699 1.00 92.38 186 ILE A N 1
ATOM 1437 C CA . ILE A 1 186 ? 1.415 -7.209 2.485 1.00 92.38 186 ILE A CA 1
ATOM 1438 C C . ILE A 1 186 ? 0.518 -6.141 3.129 1.00 92.38 186 ILE A C 1
ATOM 1440 O O . ILE A 1 186 ? 1.011 -5.262 3.837 1.00 92.38 186 ILE A O 1
ATOM 1444 N N . LYS A 1 187 ? -0.809 -6.211 2.948 1.00 88.19 187 LYS A N 1
ATOM 1445 C CA . LYS A 1 187 ? -1.757 -5.289 3.603 1.00 88.19 187 LYS A CA 1
ATOM 1446 C C . LYS A 1 187 ? -1.660 -5.340 5.118 1.00 88.19 187 LYS A C 1
ATOM 1448 O O . LYS A 1 187 ? -1.696 -4.291 5.768 1.00 88.19 187 LYS A O 1
ATOM 1453 N N . LYS A 1 188 ? -1.538 -6.538 5.687 1.00 83.94 188 LYS A N 1
ATOM 1454 C CA . LYS A 1 188 ? -1.381 -6.717 7.129 1.00 83.94 188 LYS A CA 1
ATOM 1455 C C . LYS A 1 188 ? -0.094 -6.062 7.627 1.00 83.94 188 LYS A C 1
ATOM 1457 O O . LYS A 1 188 ? -0.145 -5.333 8.615 1.00 83.94 188 LYS A O 1
ATOM 1462 N N . GLU A 1 189 ? 1.027 -6.265 6.939 1.00 84.50 189 GLU A N 1
ATOM 1463 C CA . GLU A 1 189 ? 2.305 -5.640 7.297 1.00 84.50 189 GLU A CA 1
ATOM 1464 C C . GLU A 1 189 ? 2.242 -4.108 7.200 1.00 84.50 189 GLU A C 1
ATOM 1466 O O . GLU A 1 189 ? 2.602 -3.407 8.147 1.00 84.50 189 GLU A O 1
ATOM 1471 N N . LEU A 1 190 ? 1.683 -3.584 6.108 1.00 81.62 190 LEU A N 1
ATOM 1472 C CA . LEU A 1 190 ? 1.468 -2.148 5.917 1.00 81.62 190 LEU A CA 1
ATOM 1473 C C . LEU A 1 190 ? 0.615 -1.531 7.030 1.00 81.62 190 LEU A C 1
ATOM 1475 O O . LEU A 1 190 ? 0.897 -0.430 7.497 1.00 81.62 190 LEU A O 1
ATOM 1479 N N . SER A 1 191 ? -0.422 -2.241 7.471 1.00 73.19 191 SER A N 1
ATOM 1480 C CA . SER A 1 191 ? -1.291 -1.802 8.569 1.00 73.19 191 SER A CA 1
ATOM 1481 C C . SER A 1 191 ? -0.567 -1.844 9.918 1.00 73.19 191 SER A C 1
ATOM 1483 O O . SER A 1 191 ? -0.765 -0.966 10.760 1.00 73.19 191 SER A O 1
ATOM 1485 N N . ALA A 1 192 ? 0.301 -2.840 10.122 1.00 70.88 192 ALA A N 1
ATOM 1486 C CA . ALA A 1 192 ? 1.109 -2.979 11.328 1.00 70.88 192 ALA A CA 1
ATOM 1487 C C . ALA A 1 192 ? 2.178 -1.882 11.455 1.00 70.88 192 ALA A C 1
ATOM 1489 O O . ALA A 1 192 ? 2.460 -1.448 12.570 1.00 70.88 192 ALA A O 1
ATOM 1490 N N . GLY A 1 193 ? 2.740 -1.410 10.337 1.00 68.75 193 GLY A N 1
ATOM 1491 C CA . GLY A 1 193 ? 3.739 -0.336 10.303 1.00 68.75 193 GLY A CA 1
ATOM 1492 C C . GLY A 1 193 ? 3.170 1.086 10.247 1.00 68.75 193 GLY A C 1
ATOM 1493 O O . GLY A 1 193 ? 3.880 2.032 10.568 1.00 68.75 193 GLY A O 1
ATOM 1494 N N . ARG A 1 194 ? 1.897 1.269 9.864 1.00 73.88 194 ARG A N 1
ATOM 1495 C CA . ARG A 1 194 ? 1.304 2.599 9.644 1.00 73.88 194 ARG A CA 1
ATOM 1496 C C . ARG A 1 194 ? 1.145 3.383 10.958 1.00 73.88 194 ARG A C 1
ATOM 1498 O O . ARG A 1 194 ? 0.303 2.994 11.774 1.00 73.88 194 ARG A O 1
ATOM 1505 N N . PRO A 1 195 ? 1.876 4.494 11.171 1.00 80.38 195 PRO A N 1
ATOM 1506 C CA . PRO A 1 195 ? 1.677 5.324 12.350 1.00 80.38 195 PRO A CA 1
ATOM 1507 C C . PRO A 1 195 ? 0.326 6.036 12.273 1.00 80.38 195 PRO A C 1
ATOM 1509 O O . PRO A 1 195 ? -0.164 6.364 11.188 1.00 80.38 195 PRO A O 1
ATOM 1512 N N . PHE A 1 196 ? -0.270 6.316 13.430 1.00 84.38 196 PHE A N 1
ATOM 1513 C CA . PHE A 1 196 ? -1.417 7.216 13.477 1.00 84.38 196 PHE A CA 1
ATOM 1514 C C . PHE A 1 196 ? -0.973 8.630 13.058 1.00 84.38 196 PHE A C 1
ATOM 1516 O O . PHE A 1 196 ? 0.083 9.071 13.524 1.00 84.38 196 PHE A O 1
ATOM 1523 N N . PRO A 1 197 ? -1.726 9.351 12.200 1.00 87.00 197 PRO A N 1
ATOM 1524 C CA . PRO A 1 197 ? -1.334 10.687 11.756 1.00 87.00 197 PRO A CA 1
ATOM 1525 C C . PRO A 1 197 ? -1.020 11.606 12.945 1.00 87.00 197 PRO A C 1
ATOM 1527 O O . PRO A 1 197 ? -1.817 11.648 13.883 1.00 87.00 197 PRO A O 1
ATOM 1530 N N . PRO A 1 198 ? 0.115 12.325 12.960 1.00 86.31 198 PRO A N 1
ATOM 1531 C CA . PRO A 1 198 ? 0.460 13.190 14.081 1.00 86.31 198 PRO A CA 1
ATOM 1532 C C . PRO A 1 198 ? -0.501 14.380 14.163 1.00 86.31 198 PRO A C 1
ATOM 1534 O O . PRO A 1 198 ? -0.941 14.901 13.134 1.00 86.31 198 PRO A O 1
ATOM 1537 N N . ALA A 1 199 ? -0.793 14.828 15.384 1.00 90.69 199 ALA A N 1
ATOM 1538 C CA . ALA A 1 199 ? -1.514 16.074 15.597 1.00 90.69 199 ALA A CA 1
ATOM 1539 C C . ALA A 1 199 ? -0.661 17.244 15.089 1.00 90.69 199 ALA A C 1
ATOM 1541 O O . ALA A 1 199 ? 0.506 17.384 15.459 1.00 90.69 199 ALA A O 1
ATOM 1542 N N . LYS A 1 200 ? -1.239 18.069 14.216 1.00 91.25 200 LYS A N 1
ATOM 1543 C CA . LYS A 1 200 ? -0.641 19.328 13.751 1.00 91.25 200 LYS A CA 1
ATOM 1544 C C . LYS A 1 200 ? -1.205 20.547 14.480 1.00 91.25 200 LYS A C 1
ATOM 1546 O O . LYS A 1 200 ? -0.630 21.627 14.372 1.00 91.25 200 LYS A O 1
ATOM 1551 N N . MET A 1 201 ? -2.283 20.349 15.233 1.00 90.62 201 MET A N 1
ATOM 1552 C CA . MET A 1 201 ? -2.875 21.289 16.174 1.00 90.62 201 MET A CA 1
ATOM 1553 C C . MET A 1 201 ? -3.369 20.497 17.389 1.00 90.62 201 MET A C 1
ATOM 1555 O O . MET A 1 201 ? -3.914 19.406 17.225 1.00 90.62 201 MET A O 1
ATOM 1559 N N . THR A 1 202 ? -3.199 21.061 18.583 1.00 89.81 202 THR A N 1
ATOM 1560 C CA . THR A 1 202 ? -3.781 20.534 19.824 1.00 89.81 202 THR A CA 1
ATOM 1561 C C . THR A 1 202 ? -4.826 21.525 20.310 1.00 89.81 202 THR A C 1
ATOM 1563 O O . THR A 1 202 ? -4.486 22.649 20.679 1.00 89.81 202 THR A O 1
ATOM 1566 N N . ASN A 1 203 ? -6.098 21.129 20.292 1.00 91.94 203 ASN A N 1
ATOM 1567 C CA . ASN A 1 203 ? -7.200 21.958 20.776 1.00 91.94 203 ASN A CA 1
ATOM 1568 C C . ASN A 1 203 ? -8.286 21.053 21.362 1.00 91.94 203 ASN A C 1
ATOM 1570 O O . ASN A 1 203 ? -9.179 20.595 20.653 1.00 91.94 203 ASN A O 1
ATOM 1574 N N . ILE A 1 204 ? -8.206 20.822 22.672 1.00 91.31 204 ILE A N 1
ATOM 1575 C CA . ILE A 1 204 ? -9.044 19.849 23.387 1.00 91.31 204 ILE A CA 1
ATOM 1576 C C . ILE A 1 204 ? -10.541 20.162 23.241 1.00 91.31 204 ILE A C 1
ATOM 1578 O O . ILE A 1 204 ? -11.356 19.253 23.097 1.00 91.31 204 ILE A O 1
ATOM 1582 N N . GLU A 1 205 ? -10.931 21.438 23.253 1.00 92.31 205 GLU A N 1
ATOM 1583 C CA . GLU A 1 205 ? -12.337 21.823 23.093 1.00 92.31 205 GLU A CA 1
ATOM 1584 C C . GLU A 1 205 ? -12.853 21.481 21.689 1.00 92.31 205 GLU A C 1
ATOM 1586 O O . GLU A 1 205 ? -13.925 20.891 21.536 1.00 92.31 205 GLU A O 1
ATOM 1591 N N . MET A 1 206 ? -12.063 21.797 20.660 1.00 93.56 206 MET A N 1
ATOM 1592 C CA . MET A 1 206 ? -12.381 21.457 19.275 1.00 93.56 206 MET A CA 1
ATOM 1593 C C . MET A 1 206 ? -12.433 19.941 19.067 1.00 93.56 206 MET A C 1
ATOM 1595 O O . MET A 1 206 ? -13.374 19.435 18.458 1.00 93.56 206 MET A O 1
ATOM 1599 N N . GLU A 1 207 ? -11.462 19.210 19.612 1.00 94.00 207 GLU A N 1
ATOM 1600 C CA . GLU A 1 207 ? -11.408 17.748 19.557 1.00 94.00 207 GLU A CA 1
ATOM 1601 C C . GLU A 1 207 ? -12.664 17.129 20.184 1.00 94.00 207 GLU A C 1
ATOM 1603 O O . GLU A 1 207 ? -13.296 16.270 19.572 1.00 94.00 207 GLU A O 1
ATOM 1608 N N . ASN A 1 208 ? -13.106 17.623 21.346 1.00 94.25 208 ASN A N 1
ATOM 1609 C CA . ASN A 1 208 ? -14.334 17.158 21.995 1.00 94.25 208 ASN A CA 1
ATOM 1610 C C . ASN A 1 208 ? -15.588 17.438 21.152 1.00 94.25 208 ASN A C 1
ATOM 1612 O O . ASN A 1 208 ? -16.459 16.570 21.038 1.00 94.25 208 ASN A O 1
ATOM 1616 N N . ARG A 1 209 ? -15.675 18.615 20.515 1.00 95.94 209 ARG A N 1
ATOM 1617 C CA . ARG A 1 209 ? -16.767 18.940 19.577 1.00 95.94 209 ARG A CA 1
ATOM 1618 C C . ARG A 1 209 ? -16.766 17.990 18.377 1.00 95.94 209 ARG A C 1
ATOM 1620 O O . ARG A 1 209 ? -17.818 17.460 18.020 1.00 95.94 209 ARG A O 1
ATOM 1627 N N . MET A 1 210 ? -15.597 17.723 17.794 1.00 97.62 210 MET A N 1
ATOM 1628 C CA . MET A 1 210 ? -15.430 16.781 16.682 1.00 97.62 210 MET A CA 1
ATOM 1629 C C . MET A 1 210 ? -15.820 15.351 17.079 1.00 97.62 210 MET A C 1
ATOM 1631 O O . MET A 1 210 ? -16.561 14.699 16.346 1.00 97.62 210 MET A O 1
ATOM 1635 N N . VAL A 1 211 ? -15.399 14.875 18.256 1.00 96.56 211 VAL A N 1
ATOM 1636 C CA . VAL A 1 211 ? -15.808 13.566 18.798 1.00 96.56 211 VAL A CA 1
ATOM 1637 C C . VAL A 1 211 ? -17.327 13.490 18.964 1.00 96.56 211 VAL A C 1
ATOM 1639 O O . VAL A 1 211 ? -17.926 12.479 18.602 1.00 96.56 211 VAL A O 1
ATOM 1642 N N . GLY A 1 212 ? -17.967 14.551 19.465 1.00 95.75 212 GLY A N 1
ATOM 1643 C CA . GLY A 1 212 ? -19.427 14.627 19.573 1.00 95.75 212 GLY A CA 1
ATOM 1644 C C . GLY A 1 212 ? -20.129 14.479 18.219 1.00 95.75 212 GLY A C 1
ATOM 1645 O O . GLY A 1 212 ? -21.059 13.685 18.087 1.00 95.75 212 GLY A O 1
ATOM 1646 N N . LEU A 1 213 ? -19.638 15.173 17.190 1.00 97.50 213 LEU A N 1
ATOM 1647 C CA . LEU A 1 213 ? -20.161 15.059 15.824 1.00 97.50 213 LEU A CA 1
ATOM 1648 C C . LEU A 1 213 ? -19.971 13.653 15.239 1.00 97.50 213 LEU A C 1
ATOM 1650 O O . LEU A 1 213 ? -20.874 13.142 14.582 1.00 97.50 213 LEU A O 1
ATOM 1654 N N . LEU A 1 214 ? -18.835 13.004 15.506 1.00 97.12 214 LEU A N 1
ATOM 1655 C CA . LEU A 1 214 ? -18.588 11.626 15.068 1.00 97.12 214 LEU A CA 1
ATOM 1656 C C . LEU A 1 214 ? -19.544 10.637 15.743 1.00 97.12 214 LEU A C 1
ATOM 1658 O O . LEU A 1 214 ? -20.126 9.791 15.066 1.00 97.12 214 LEU A O 1
ATOM 1662 N N . LYS A 1 215 ? -19.770 10.774 17.054 1.00 94.94 215 LYS A N 1
ATOM 1663 C CA . LYS A 1 215 ? -20.751 9.956 17.787 1.00 94.94 215 LYS A CA 1
ATOM 1664 C C . LYS A 1 215 ? -22.161 10.133 17.224 1.00 94.94 215 LYS A C 1
ATOM 1666 O O . LYS A 1 215 ? -22.841 9.144 16.967 1.00 94.94 215 LYS A O 1
ATOM 1671 N N . ASN A 1 216 ? -22.564 11.372 16.938 1.00 94.00 216 ASN A N 1
ATOM 1672 C CA . ASN A 1 216 ? -23.848 11.663 16.292 1.00 94.00 216 ASN A CA 1
ATOM 1673 C C . ASN A 1 216 ? -23.945 11.065 14.878 1.00 94.00 216 ASN A C 1
ATOM 1675 O O . ASN A 1 216 ? -25.030 10.697 14.439 1.00 94.00 216 ASN A O 1
ATOM 1679 N N . ALA A 1 217 ? -22.814 10.922 14.185 1.00 92.81 217 ALA A N 1
ATOM 1680 C CA . ALA A 1 217 ? -22.715 10.251 12.892 1.00 92.81 217 ALA A CA 1
ATOM 1681 C C . ALA A 1 217 ? -22.630 8.711 12.990 1.00 92.81 217 ALA A C 1
ATOM 1683 O O . ALA A 1 217 ? -22.343 8.054 11.989 1.00 92.81 217 ALA A O 1
ATOM 1684 N N . GLY A 1 218 ? -22.862 8.127 14.172 1.00 91.81 218 GLY A N 1
ATOM 1685 C CA . GLY A 1 218 ? -22.942 6.679 14.380 1.00 91.81 218 GLY A CA 1
ATOM 1686 C C . GLY A 1 218 ? -21.629 6.001 14.775 1.00 91.81 218 GLY A C 1
ATOM 1687 O O . GLY A 1 218 ? -21.549 4.774 14.741 1.00 91.81 218 GLY A O 1
ATOM 1688 N N . TRP A 1 219 ? -20.594 6.756 15.149 1.00 92.31 219 TRP A N 1
ATOM 1689 C CA . TRP A 1 219 ? -19.363 6.163 15.673 1.00 92.31 219 TRP A CA 1
ATOM 1690 C C . TRP A 1 219 ? -19.591 5.648 17.098 1.00 92.31 219 TRP A C 1
ATOM 1692 O O . TRP A 1 219 ? -19.888 6.427 18.003 1.00 92.31 219 TRP A O 1
ATOM 1702 N N . SER A 1 220 ? -19.433 4.337 17.292 1.00 79.38 220 SER A N 1
ATOM 1703 C CA . SER A 1 220 ? -19.650 3.661 18.577 1.00 79.38 220 SER A CA 1
ATOM 1704 C C . SER A 1 220 ? -18.617 4.054 19.633 1.00 79.38 220 SER A C 1
ATOM 1706 O O . SER A 1 220 ? -18.986 4.338 20.771 1.00 79.38 220 SER A O 1
ATOM 1708 N N . ASP A 1 221 ? -17.338 4.111 19.255 1.00 86.38 221 ASP A N 1
ATOM 1709 C CA . ASP A 1 221 ? -16.252 4.546 20.130 1.00 86.38 221 ASP A CA 1
ATOM 1710 C C . ASP A 1 221 ? -15.128 5.228 19.338 1.00 86.38 221 ASP A C 1
ATOM 1712 O O . ASP A 1 221 ? -14.583 4.665 18.384 1.00 86.38 221 ASP A O 1
ATOM 1716 N N . VAL A 1 222 ? -14.783 6.455 19.736 1.00 92.50 222 VAL A N 1
ATOM 1717 C CA . VAL A 1 222 ? -13.667 7.209 19.150 1.00 92.50 222 VAL A CA 1
ATOM 1718 C C . VAL A 1 222 ? -12.474 7.049 20.079 1.00 92.50 222 VAL A C 1
ATOM 1720 O O . VAL A 1 222 ? -12.378 7.708 21.109 1.00 92.50 222 VAL A O 1
ATOM 1723 N N . LEU A 1 223 ? -11.555 6.171 19.692 1.00 92.94 223 LEU A N 1
ATOM 1724 C CA . LEU A 1 223 ? -10.403 5.778 20.504 1.00 92.94 223 LEU A CA 1
ATOM 1725 C C . LEU A 1 223 ? -9.348 6.880 20.595 1.00 92.94 223 LEU A C 1
ATOM 1727 O O . LEU A 1 223 ? -8.625 6.990 21.582 1.00 92.94 223 LEU A O 1
ATOM 1731 N N . LYS A 1 224 ? -9.198 7.642 19.510 1.00 93.56 224 LYS A N 1
ATOM 1732 C CA . LYS A 1 224 ? -8.182 8.683 19.368 1.00 93.56 224 LYS A CA 1
ATOM 1733 C C . LYS A 1 224 ? -8.584 9.647 18.266 1.00 93.56 224 LYS A C 1
ATOM 1735 O O . LYS A 1 224 ? -9.031 9.201 17.210 1.00 93.56 224 LYS A O 1
ATOM 1740 N N . LEU A 1 225 ? -8.370 10.941 18.478 1.00 95.88 225 LEU A N 1
ATOM 1741 C CA . LEU A 1 225 ? -8.554 11.968 17.459 1.00 95.88 225 LEU A CA 1
ATOM 1742 C C . LEU A 1 225 ? -7.347 12.902 17.457 1.00 95.88 225 LEU A C 1
ATOM 1744 O O . LEU A 1 225 ? -6.934 13.366 18.510 1.00 95.88 225 LEU A O 1
ATOM 1748 N N . HIS A 1 226 ? -6.783 13.163 16.282 1.00 96.19 226 HIS A N 1
ATOM 1749 C CA . HIS A 1 226 ? -5.753 14.180 16.078 1.00 96.19 226 HIS A CA 1
ATOM 1750 C C . HIS A 1 226 ? -6.212 15.138 14.984 1.00 96.19 226 HIS A C 1
ATOM 1752 O O . HIS A 1 226 ? -6.555 14.696 13.886 1.00 96.19 226 HIS A O 1
ATOM 1758 N N . ILE A 1 227 ? -6.159 16.443 15.241 1.00 95.19 227 ILE A N 1
ATOM 1759 C CA . ILE A 1 227 ? -6.342 17.448 14.191 1.00 95.19 227 ILE A CA 1
ATOM 1760 C C . ILE A 1 227 ? -5.097 17.416 13.296 1.00 95.19 227 ILE A C 1
ATOM 1762 O O . ILE A 1 227 ? -3.977 17.618 13.770 1.00 95.19 227 ILE A O 1
ATOM 1766 N N . VAL A 1 228 ? -5.270 17.109 12.009 1.00 93.31 228 VAL A N 1
ATOM 1767 C CA . VAL A 1 228 ? -4.153 16.880 11.069 1.00 93.31 228 VAL A CA 1
ATOM 1768 C C . VAL A 1 228 ? -3.835 18.092 10.198 1.00 93.31 228 VAL A C 1
ATOM 1770 O O . VAL A 1 228 ? -2.850 18.065 9.452 1.00 93.31 228 VAL A O 1
ATOM 1773 N N . ASP A 1 229 ? -4.623 19.156 10.316 1.00 91.19 229 ASP A N 1
ATOM 1774 C CA . ASP A 1 229 ? -4.332 20.475 9.762 1.00 91.19 229 ASP A CA 1
ATOM 1775 C C . ASP A 1 229 ? -3.734 21.405 10.821 1.00 91.19 229 ASP A C 1
ATOM 1777 O O . ASP A 1 229 ? -3.950 21.242 12.020 1.00 91.19 229 ASP A O 1
ATOM 1781 N N . LYS A 1 230 ? -2.927 22.370 10.369 1.00 90.62 230 LYS A N 1
ATOM 1782 C CA . LYS A 1 230 ? -2.297 23.370 11.250 1.00 90.62 230 LYS A CA 1
ATOM 1783 C C . LYS A 1 230 ? -3.213 24.555 11.547 1.00 90.62 230 LYS A C 1
ATOM 1785 O O . LYS A 1 230 ? -3.000 25.235 12.542 1.00 90.62 230 LYS A O 1
ATOM 1790 N N . ASP A 1 231 ? -4.177 24.812 10.669 1.00 92.62 231 ASP A N 1
ATOM 1791 C CA . ASP A 1 231 ? -5.144 25.902 10.764 1.00 92.62 231 ASP A CA 1
ATOM 1792 C C . ASP A 1 231 ? -6.355 25.586 9.870 1.00 92.62 231 ASP A C 1
ATOM 1794 O O . ASP A 1 231 ? -6.375 24.574 9.165 1.00 92.62 231 ASP A O 1
ATOM 1798 N N . TRP A 1 232 ? -7.357 26.453 9.903 1.00 94.19 232 TRP A N 1
ATOM 1799 C CA . TRP A 1 232 ? -8.509 26.426 9.021 1.00 94.19 232 TRP A CA 1
ATOM 1800 C C . TRP A 1 232 ? -8.130 26.705 7.569 1.00 94.19 232 TRP A C 1
ATOM 1802 O O . TRP A 1 232 ? -7.511 27.720 7.245 1.00 94.19 232 TRP A O 1
ATOM 1812 N N . TRP A 1 233 ? -8.615 25.855 6.675 1.00 93.19 233 TRP A N 1
ATOM 1813 C CA . TRP A 1 233 ? -8.651 26.139 5.250 1.00 93.19 233 TRP A CA 1
ATOM 1814 C C . TRP A 1 233 ? -9.869 27.002 4.935 1.00 93.19 233 TRP A C 1
ATOM 1816 O O . TRP A 1 233 ? -10.956 26.754 5.450 1.00 93.19 233 TRP A O 1
ATOM 1826 N N . LEU A 1 234 ? -9.688 28.039 4.115 1.00 93.25 234 LEU A N 1
ATOM 1827 C CA . LEU A 1 234 ? -10.767 28.943 3.717 1.00 93.25 234 LEU A CA 1
ATOM 1828 C C . LEU A 1 234 ? -11.306 28.547 2.346 1.00 93.25 234 LEU A C 1
ATOM 1830 O O . LEU A 1 234 ? -10.586 28.625 1.349 1.00 93.25 234 LEU A O 1
ATOM 1834 N N . ASP A 1 235 ? -12.591 28.223 2.294 1.00 90.81 235 ASP A N 1
ATOM 1835 C CA . ASP A 1 235 ? -13.292 27.920 1.056 1.00 90.81 235 ASP A CA 1
ATOM 1836 C C . ASP A 1 235 ? -13.920 29.194 0.510 1.00 90.81 235 ASP A C 1
ATOM 1838 O O . ASP A 1 235 ? -14.658 29.910 1.195 1.00 90.81 235 ASP A O 1
ATOM 1842 N N . ARG A 1 236 ? -13.615 29.498 -0.745 1.00 90.75 236 ARG A N 1
ATOM 1843 C CA . ARG A 1 236 ? -14.057 30.714 -1.421 1.00 90.75 236 ARG A CA 1
ATOM 1844 C C . ARG A 1 236 ? -15.037 30.364 -2.531 1.00 90.75 236 ARG A C 1
ATOM 1846 O O . ARG A 1 236 ? -14.835 29.379 -3.231 1.00 90.75 236 ARG A O 1
ATOM 1853 N N . VAL A 1 237 ? -16.057 31.206 -2.710 1.00 84.88 237 VAL A N 1
ATOM 1854 C CA . VAL A 1 237 ? -17.110 31.024 -3.732 1.00 84.88 237 VAL A CA 1
ATOM 1855 C C . VAL A 1 237 ? -16.523 30.839 -5.142 1.00 84.88 237 VAL A C 1
ATOM 1857 O O . VAL A 1 237 ? -17.020 30.028 -5.916 1.00 84.88 237 VAL A O 1
ATOM 1860 N N . ALA A 1 238 ? -15.468 31.585 -5.484 1.00 78.06 238 ALA A N 1
ATOM 1861 C CA . ALA A 1 238 ? -14.759 31.507 -6.756 1.00 78.06 238 ALA A CA 1
ATOM 1862 C C . ALA A 1 238 ? -13.338 32.107 -6.660 1.00 78.06 238 ALA A C 1
ATOM 1864 O O . ALA A 1 238 ? -13.162 33.320 -6.562 1.00 78.06 238 ALA A O 1
ATOM 1865 N N . GLY A 1 239 ? -12.297 31.277 -6.771 1.00 73.44 239 GLY A N 1
ATOM 1866 C CA . GLY A 1 239 ? -10.904 31.743 -6.857 1.00 73.44 239 GLY A CA 1
ATOM 1867 C C . GLY A 1 239 ? -10.401 32.548 -5.642 1.00 73.44 239 GLY A C 1
ATOM 1868 O O . GLY A 1 239 ? -11.067 32.684 -4.618 1.00 73.44 239 GLY A O 1
ATOM 1869 N N . GLY A 1 240 ? -9.175 33.074 -5.737 1.00 70.00 240 GLY A N 1
ATOM 1870 C CA . GLY A 1 240 ? -8.439 33.610 -4.579 1.00 70.00 240 GLY A CA 1
ATOM 1871 C C . GLY A 1 240 ? -9.020 34.874 -3.928 1.00 70.00 240 GLY A C 1
ATOM 1872 O O . GLY A 1 240 ? -8.797 35.092 -2.740 1.00 70.00 240 GLY A O 1
ATOM 1873 N N . ASN A 1 241 ? -9.795 35.675 -4.669 1.00 83.12 241 ASN A N 1
ATOM 1874 C CA . ASN A 1 241 ? -10.265 36.992 -4.215 1.00 83.12 241 ASN A CA 1
ATOM 1875 C C . ASN A 1 241 ? -11.773 37.069 -3.920 1.00 83.12 241 ASN A C 1
ATOM 1877 O O . ASN A 1 241 ? -12.256 38.141 -3.565 1.00 83.12 241 ASN A O 1
ATOM 1881 N N . SER A 1 242 ? -12.541 35.981 -4.047 1.00 85.56 242 SER A N 1
ATOM 1882 C CA . SER A 1 242 ? -13.978 36.035 -3.744 1.00 85.56 242 SER A CA 1
ATOM 1883 C C . SER A 1 242 ? -14.273 35.939 -2.250 1.00 85.56 242 SER A C 1
ATOM 1885 O O . SER A 1 242 ? -13.419 35.574 -1.439 1.00 85.56 242 SER A O 1
ATOM 1887 N N . MET A 1 243 ? -15.539 36.175 -1.900 1.00 87.00 243 MET A N 1
ATOM 1888 C CA . MET A 1 243 ? -16.069 35.941 -0.559 1.00 87.00 243 MET A CA 1
ATOM 1889 C C . MET A 1 243 ? -15.754 34.526 -0.057 1.00 87.00 243 MET A C 1
ATOM 1891 O O . MET A 1 243 ? -15.748 33.563 -0.830 1.00 87.00 243 MET A O 1
ATOM 1895 N N . ILE A 1 244 ? -15.496 34.432 1.248 1.00 91.12 244 ILE A N 1
ATOM 1896 C CA . ILE A 1 244 ? -15.336 33.166 1.967 1.00 91.12 244 ILE A CA 1
ATOM 1897 C C . ILE A 1 244 ? -16.733 32.590 2.199 1.00 91.12 244 ILE A C 1
ATOM 1899 O O . ILE A 1 244 ? -17.575 33.252 2.806 1.00 91.12 244 ILE A O 1
ATOM 1903 N N . GLN A 1 245 ? -16.963 31.375 1.719 1.00 93.38 245 GLN A N 1
ATOM 1904 C CA . GLN A 1 245 ? -18.217 30.641 1.856 1.00 93.38 245 GLN A CA 1
ATOM 1905 C C . GLN A 1 245 ? -18.221 29.759 3.105 1.00 93.38 245 GLN A C 1
ATOM 1907 O O . GLN A 1 245 ? -19.212 29.708 3.832 1.00 93.38 245 GLN A O 1
ATOM 1912 N N . SER A 1 246 ? -17.107 29.091 3.374 1.00 94.94 246 SER A N 1
ATOM 1913 C CA . SER A 1 246 ? -16.924 28.232 4.538 1.00 94.94 246 SER A CA 1
ATOM 1914 C C . SER A 1 246 ? -15.459 28.195 4.933 1.00 94.94 246 SER A C 1
ATOM 1916 O O . SER A 1 246 ? -14.586 28.762 4.272 1.00 94.94 246 SER A O 1
ATOM 1918 N N . ARG A 1 247 ? -15.198 27.544 6.054 1.00 95.75 247 ARG A N 1
ATOM 1919 C CA . ARG A 1 247 ? -13.870 27.069 6.397 1.00 95.75 247 ARG A CA 1
ATOM 1920 C C . ARG A 1 247 ? -13.942 25.607 6.781 1.00 95.75 247 ARG A C 1
ATOM 1922 O O . ARG A 1 247 ? -14.972 25.175 7.300 1.00 95.75 247 ARG A O 1
ATOM 1929 N N . HIS A 1 248 ? -12.855 24.878 6.585 1.00 96.50 248 HIS A N 1
ATOM 1930 C CA . HIS A 1 248 ? -12.786 23.483 6.983 1.00 96.50 248 HIS A CA 1
ATOM 1931 C C . HIS A 1 248 ? -11.465 23.098 7.631 1.00 96.50 248 HIS A C 1
ATOM 1933 O O . HIS A 1 248 ? -10.450 23.785 7.513 1.00 96.50 248 HIS A O 1
ATOM 1939 N N . MET A 1 249 ? -11.513 21.978 8.341 1.00 96.25 249 MET A N 1
ATOM 1940 C CA . MET A 1 249 ? -10.378 21.382 9.024 1.00 96.25 249 MET A CA 1
ATOM 1941 C C . MET A 1 249 ? -10.507 19.863 9.000 1.00 96.25 249 MET A C 1
ATOM 1943 O O . MET A 1 249 ? -11.593 19.318 9.218 1.00 96.25 249 MET A O 1
ATOM 1947 N N . ALA A 1 250 ? -9.402 19.170 8.750 1.00 95.75 250 ALA A N 1
ATOM 1948 C CA . ALA A 1 250 ? -9.339 17.721 8.803 1.00 95.75 250 ALA A CA 1
ATOM 1949 C C . ALA A 1 250 ? -8.805 17.220 10.153 1.00 95.75 250 ALA A C 1
ATOM 1951 O O . ALA A 1 250 ? -7.822 17.730 10.700 1.00 95.75 250 ALA A O 1
ATOM 1952 N N . ALA A 1 251 ? -9.404 16.139 10.648 1.00 96.81 251 ALA A N 1
ATOM 1953 C CA . ALA A 1 251 ? -8.887 15.348 11.757 1.00 96.81 251 ALA A CA 1
ATOM 1954 C C . ALA A 1 251 ? -8.819 13.863 11.382 1.00 96.81 251 ALA A C 1
ATOM 1956 O O . ALA A 1 251 ? -9.656 13.354 10.639 1.00 96.81 251 ALA A O 1
ATOM 1957 N N . ALA A 1 252 ? -7.826 13.150 11.901 1.00 95.75 252 ALA A N 1
ATOM 1958 C CA . ALA A 1 252 ? -7.793 11.695 11.867 1.00 95.75 252 ALA A CA 1
ATOM 1959 C C . ALA A 1 252 ? -8.482 11.166 13.126 1.00 95.75 252 ALA A C 1
ATOM 1961 O O . ALA A 1 252 ? -8.069 11.515 14.229 1.00 95.75 252 ALA A O 1
ATOM 1962 N N . ALA A 1 253 ? -9.501 10.322 12.964 1.00 96.75 253 ALA A N 1
ATOM 1963 C CA . ALA A 1 253 ? -10.225 9.697 14.068 1.00 96.75 253 ALA A CA 1
ATOM 1964 C C . ALA A 1 253 ? -10.132 8.170 13.971 1.00 96.75 253 ALA A C 1
ATOM 1966 O O . ALA A 1 253 ? -10.437 7.598 12.922 1.00 96.75 253 ALA A O 1
ATOM 1967 N N . ALA A 1 254 ? -9.693 7.522 15.051 1.00 95.12 254 ALA A N 1
ATOM 1968 C CA . ALA A 1 254 ? -9.570 6.073 15.170 1.00 95.12 254 ALA A CA 1
ATOM 1969 C C . ALA A 1 254 ? -10.761 5.453 15.903 1.00 95.12 254 ALA A C 1
ATOM 1971 O O . ALA A 1 254 ? -11.280 6.037 16.853 1.00 95.12 254 ALA A O 1
ATOM 1972 N N . TYR A 1 255 ? -11.138 4.246 15.497 1.00 93.75 255 TYR A N 1
ATOM 1973 C CA . TYR A 1 255 ? -12.211 3.457 16.095 1.00 93.75 255 TYR A CA 1
ATOM 1974 C C . TYR A 1 255 ? -11.893 1.960 16.031 1.00 93.75 255 TYR A C 1
ATOM 1976 O O . TYR A 1 255 ? -11.030 1.522 15.261 1.00 93.75 255 TYR A O 1
ATOM 1984 N N . LYS A 1 256 ? -12.589 1.181 16.863 1.00 91.19 256 LYS A N 1
ATOM 1985 C CA . LYS A 1 256 ? -12.603 -0.282 16.795 1.00 91.19 256 LYS A CA 1
ATOM 1986 C C . LYS A 1 256 ? -13.874 -0.710 16.075 1.00 91.19 256 LYS A C 1
ATOM 1988 O O . LYS A 1 256 ? -14.963 -0.313 16.483 1.00 91.19 256 LYS A O 1
ATOM 1993 N N . ASP A 1 257 ? -13.730 -1.477 15.005 1.00 86.56 257 ASP A N 1
ATOM 1994 C CA . ASP A 1 257 ? -14.871 -1.996 14.256 1.00 86.56 257 ASP A CA 1
ATOM 1995 C C . ASP A 1 257 ? -15.464 -3.242 14.941 1.00 86.56 257 ASP A C 1
ATOM 1997 O O . ASP A 1 257 ? -14.875 -3.813 15.866 1.00 86.56 257 ASP A O 1
ATOM 2001 N N . ALA A 1 258 ? -16.651 -3.665 14.503 1.00 84.31 258 ALA A N 1
ATOM 2002 C CA . ALA A 1 258 ? -17.381 -4.801 15.070 1.00 84.31 258 ALA A CA 1
ATOM 2003 C C . ALA A 1 258 ? -16.611 -6.131 14.962 1.00 84.31 258 ALA A C 1
ATOM 2005 O O . ALA A 1 258 ? -16.806 -7.029 15.780 1.00 84.31 258 ALA A O 1
ATOM 2006 N N . ASP A 1 259 ? -15.707 -6.247 13.987 1.00 79.81 259 ASP A N 1
ATOM 2007 C CA . ASP A 1 259 ? -14.819 -7.399 13.811 1.00 79.81 259 ASP A CA 1
ATOM 2008 C C . ASP A 1 259 ? -13.626 -7.411 14.789 1.00 79.81 259 ASP A C 1
ATOM 2010 O O . ASP A 1 259 ? -12.778 -8.304 14.747 1.00 79.81 259 ASP A O 1
ATOM 2014 N N . GLY A 1 260 ? -13.551 -6.412 15.670 1.00 83.12 260 GLY A N 1
ATOM 2015 C CA . GLY A 1 260 ? -12.501 -6.250 16.659 1.00 83.12 260 GLY A CA 1
ATOM 2016 C C . GLY A 1 260 ? -11.210 -5.635 16.120 1.00 83.12 260 GLY A C 1
ATOM 2017 O O . GLY A 1 260 ? -10.271 -5.471 16.902 1.00 83.12 260 GLY A O 1
ATOM 2018 N N . LYS A 1 261 ? -11.139 -5.274 14.834 1.00 85.06 261 LYS A N 1
ATOM 2019 C CA . LYS A 1 261 ? -9.972 -4.613 14.243 1.00 85.06 261 LYS A CA 1
ATOM 2020 C C . LYS A 1 261 ? -10.036 -3.100 14.421 1.00 85.06 261 LYS A C 1
ATOM 2022 O O . LYS A 1 261 ? -11.085 -2.514 14.684 1.00 85.06 261 LYS A O 1
ATOM 2027 N N . TYR A 1 262 ? -8.879 -2.464 14.279 1.00 87.50 262 TYR A N 1
ATOM 2028 C CA . TYR A 1 262 ? -8.725 -1.027 14.448 1.00 87.50 262 TYR A CA 1
ATOM 2029 C C . TYR A 1 262 ? -8.571 -0.335 13.099 1.00 87.50 262 TYR A C 1
ATOM 2031 O O . TYR A 1 262 ? -7.805 -0.762 12.230 1.00 87.50 262 TYR A O 1
ATOM 2039 N N . TYR A 1 263 ? -9.278 0.777 12.953 1.00 89.50 263 TYR A N 1
ATOM 2040 C CA . TYR A 1 263 ? -9.261 1.598 11.754 1.00 89.50 263 TYR A CA 1
ATOM 2041 C C . TYR A 1 263 ? -9.187 3.071 12.134 1.00 89.50 263 TYR A C 1
ATOM 2043 O O . TYR A 1 263 ? -9.556 3.462 13.240 1.00 89.50 263 TYR A O 1
ATOM 2051 N N . TYR A 1 264 ? -8.761 3.912 11.199 1.00 92.19 264 TYR A N 1
ATOM 2052 C CA . TYR A 1 264 ? -8.997 5.346 11.274 1.00 92.19 264 TYR A CA 1
ATOM 2053 C C . TYR A 1 264 ? -9.577 5.887 9.971 1.00 92.19 264 TYR A C 1
ATOM 2055 O O . TYR A 1 264 ? -9.404 5.298 8.904 1.00 92.19 264 TYR A O 1
ATOM 2063 N N . LYS A 1 265 ? -10.274 7.019 10.056 1.00 93.50 265 LYS A N 1
ATOM 2064 C CA . LYS A 1 265 ? -10.714 7.803 8.897 1.00 93.50 265 LYS A CA 1
ATOM 2065 C C . LYS A 1 265 ? -10.207 9.228 9.033 1.00 93.50 265 LYS A C 1
ATOM 2067 O O . LYS A 1 265 ? -10.135 9.762 10.142 1.00 93.50 265 LYS A O 1
ATOM 2072 N N . THR A 1 266 ? -9.891 9.850 7.906 1.00 93.44 266 THR A N 1
ATOM 2073 C CA . THR A 1 266 ? -9.772 11.305 7.844 1.00 93.44 266 THR A CA 1
ATOM 2074 C C . THR A 1 266 ? -11.178 11.878 7.734 1.00 93.44 266 THR A C 1
ATOM 2076 O O . THR A 1 266 ? -11.926 11.534 6.819 1.00 93.44 266 THR A O 1
ATOM 2079 N N . CYS A 1 267 ? -11.539 12.714 8.696 1.00 96.19 267 CYS A N 1
ATOM 2080 C CA . CYS A 1 267 ? -12.841 13.346 8.829 1.00 96.19 267 CYS A CA 1
ATOM 2081 C C . CYS A 1 267 ? -12.672 14.849 8.617 1.00 96.19 267 CYS A C 1
ATOM 20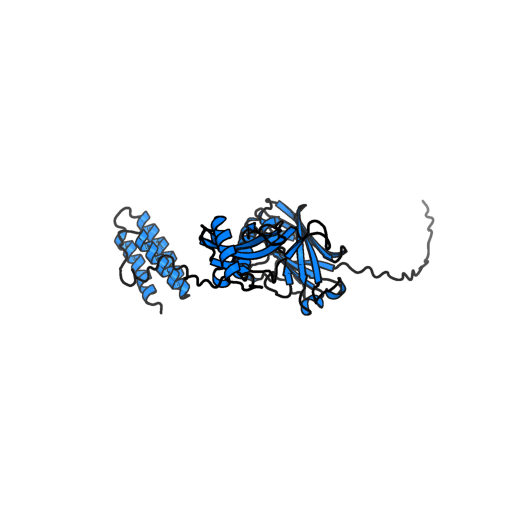83 O O . CYS A 1 267 ? -11.835 15.468 9.275 1.00 96.19 267 CYS A O 1
ATOM 2085 N N . THR A 1 268 ? -13.456 15.427 7.712 1.00 96.75 268 THR A N 1
ATOM 2086 C CA . THR A 1 268 ? -13.429 16.866 7.431 1.00 96.75 268 THR A CA 1
ATOM 2087 C C . THR A 1 268 ? -14.617 17.538 8.095 1.00 96.75 268 THR A C 1
ATOM 2089 O O . THR A 1 268 ? -15.771 17.152 7.870 1.00 96.75 268 THR A O 1
ATOM 2092 N N . PHE A 1 269 ? -14.334 18.578 8.868 1.00 97.62 269 PHE A N 1
ATOM 2093 C CA . PHE A 1 269 ? -15.325 19.373 9.573 1.00 97.62 269 PHE A CA 1
ATOM 2094 C C . PHE A 1 269 ? -15.393 20.774 8.975 1.00 97.62 269 PHE A C 1
ATOM 2096 O O . PHE A 1 269 ? -14.347 21.382 8.758 1.00 97.62 269 PHE A O 1
ATOM 2103 N N . HIS A 1 270 ? -16.599 21.267 8.700 1.00 97.12 270 HIS A N 1
ATOM 2104 C CA . HIS A 1 270 ? -16.832 22.581 8.102 1.00 97.12 270 HIS A CA 1
ATOM 2105 C C . HIS A 1 270 ? -17.559 23.515 9.064 1.00 97.12 270 HIS A C 1
ATOM 2107 O O . HIS A 1 270 ? -18.365 23.075 9.880 1.00 97.12 270 HIS A O 1
ATOM 2113 N N . GLU A 1 271 ? -17.315 24.812 8.908 1.00 97.31 271 GLU A N 1
ATOM 2114 C CA . GLU A 1 271 ? -18.177 25.870 9.423 1.00 97.31 271 GLU A CA 1
ATOM 2115 C C . GLU A 1 271 ? -18.545 26.815 8.272 1.00 97.31 271 GLU A C 1
ATOM 2117 O O . GLU A 1 271 ? -17.679 27.427 7.635 1.00 97.31 271 GLU A O 1
ATOM 2122 N N . CYS A 1 272 ? -19.841 26.940 7.993 1.00 95.38 272 CYS A N 1
ATOM 2123 C CA . CYS A 1 272 ? -20.354 27.845 6.965 1.00 95.38 272 CYS A CA 1
ATOM 2124 C C . CYS A 1 272 ? -20.301 29.304 7.434 1.00 95.38 272 CYS A C 1
ATOM 2126 O O . CYS A 1 272 ? -20.519 29.607 8.608 1.00 95.38 272 CYS A O 1
ATOM 2128 N N . ARG A 1 273 ? -20.043 30.235 6.514 1.00 94.06 273 ARG A N 1
ATOM 2129 C CA . ARG A 1 273 ? -20.110 31.675 6.787 1.00 94.06 273 ARG A CA 1
ATOM 2130 C C . ARG A 1 273 ? -21.569 32.085 7.025 1.00 94.06 273 ARG A C 1
ATOM 2132 O O . ARG A 1 273 ? -22.437 31.802 6.204 1.00 94.06 273 ARG A O 1
ATOM 2139 N N . LEU A 1 274 ? -21.836 32.781 8.126 1.00 92.38 274 LEU A N 1
ATOM 2140 C CA . LEU A 1 274 ? -23.150 33.350 8.429 1.00 92.38 274 LEU A CA 1
ATOM 2141 C C . LEU A 1 274 ? -23.310 34.738 7.796 1.00 92.38 274 LEU A C 1
ATOM 2143 O O . LEU A 1 274 ? -22.329 35.450 7.572 1.00 92.38 274 LEU A O 1
ATOM 2147 N N . LEU A 1 275 ? -24.563 35.172 7.613 1.00 87.75 275 LEU A N 1
ATOM 2148 C CA . LEU A 1 275 ? -24.891 36.536 7.167 1.00 87.75 275 LEU A CA 1
ATOM 2149 C C . LEU A 1 275 ? -24.328 37.620 8.104 1.00 87.75 275 LEU A C 1
ATOM 2151 O O . LEU A 1 275 ? -24.040 38.726 7.664 1.00 87.75 275 LEU A O 1
ATOM 2155 N N . THR A 1 276 ? -24.121 37.291 9.382 1.00 88.81 276 THR A N 1
ATOM 2156 C CA . THR A 1 276 ? -23.516 38.177 10.391 1.00 88.81 276 THR A CA 1
ATOM 2157 C C . THR A 1 276 ? -22.008 38.379 10.206 1.00 88.81 276 THR A C 1
ATOM 2159 O O . THR A 1 276 ? -21.400 39.158 10.932 1.00 88.81 276 THR A O 1
ATOM 2162 N N . GLY A 1 277 ? -21.379 37.665 9.266 1.00 85.50 277 GLY A N 1
ATOM 2163 C CA . GLY A 1 277 ? -19.936 37.685 9.029 1.00 85.50 277 GLY A CA 1
ATOM 2164 C C . GLY A 1 277 ? -19.136 36.695 9.883 1.00 85.50 277 GLY A C 1
ATOM 2165 O O . GLY A 1 277 ? -17.958 36.482 9.591 1.00 85.50 277 GLY A O 1
ATOM 2166 N N . GLY A 1 278 ? -19.762 36.068 10.885 1.00 92.25 278 GLY A N 1
ATOM 2167 C CA . GLY A 1 278 ? -19.180 34.985 11.680 1.00 92.25 278 GLY A CA 1
ATOM 2168 C C . GLY A 1 278 ? -19.216 33.625 10.977 1.00 92.25 278 GLY A C 1
ATOM 2169 O O . GLY A 1 278 ? -19.690 33.499 9.846 1.00 92.25 278 GLY A O 1
ATOM 2170 N N . PHE A 1 279 ? -18.729 32.598 11.669 1.00 95.25 279 PHE A N 1
ATOM 2171 C CA . PHE A 1 279 ? -18.840 31.203 11.246 1.00 95.25 279 PHE A CA 1
ATOM 2172 C C . PHE A 1 279 ? -19.921 30.490 12.063 1.00 95.25 279 PHE A C 1
ATOM 2174 O O . PHE A 1 279 ? -20.101 30.774 13.247 1.00 95.25 279 PHE A O 1
ATOM 2181 N N . GLY A 1 280 ? -20.680 29.631 11.388 1.00 94.00 280 GLY A N 1
ATOM 2182 C CA . GLY A 1 280 ? -21.767 28.845 11.953 1.00 94.00 280 GLY A CA 1
ATOM 2183 C C . GLY A 1 280 ? -21.276 27.662 12.790 1.00 94.00 280 GLY A C 1
ATOM 2184 O O . GLY A 1 280 ? -20.093 27.583 13.124 1.00 94.00 280 GLY A O 1
ATOM 2185 N N . PRO A 1 281 ? -22.182 26.739 13.153 1.00 95.12 281 PRO A N 1
ATOM 2186 C CA . PRO A 1 281 ? -21.804 25.541 13.886 1.00 95.12 281 PRO A CA 1
ATOM 2187 C C . PRO A 1 281 ? -20.849 24.662 13.070 1.00 95.12 281 PRO A C 1
ATOM 2189 O O . PRO A 1 281 ? -20.842 24.681 11.840 1.00 95.12 281 PRO A O 1
ATOM 2192 N N . LEU A 1 282 ? -20.056 23.875 13.797 1.00 96.56 282 LEU A N 1
ATOM 2193 C CA . LEU A 1 282 ? -19.175 22.865 13.223 1.00 96.56 282 LEU A CA 1
ATOM 2194 C C . LEU A 1 282 ? -20.000 21.666 12.771 1.00 96.56 282 LEU A C 1
ATOM 2196 O O . LEU A 1 282 ? -20.782 21.128 13.554 1.00 96.56 282 LEU A O 1
ATOM 2200 N N . GLU A 1 283 ? -19.766 21.213 11.548 1.00 96.69 283 GLU A N 1
ATOM 2201 C CA . GLU A 1 283 ? -20.482 20.096 10.941 1.00 96.69 283 GLU A CA 1
ATOM 2202 C C . GLU A 1 283 ? -19.503 19.070 10.373 1.00 96.69 283 GLU A C 1
ATOM 2204 O O . GLU A 1 283 ? -18.490 19.424 9.770 1.00 96.69 283 GLU A O 1
ATOM 2209 N N . LEU A 1 284 ? -19.805 17.780 10.538 1.00 96.94 284 LEU A N 1
ATOM 2210 C CA . LEU A 1 284 ? -19.066 16.712 9.869 1.00 96.94 284 LEU A C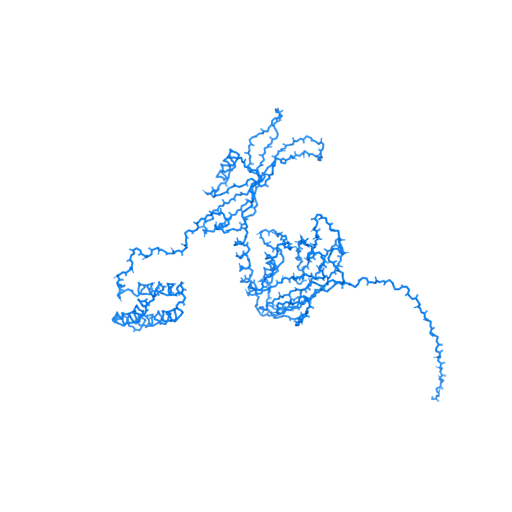A 1
ATOM 2211 C C . LEU A 1 284 ? -19.545 16.603 8.419 1.00 96.94 284 LEU A C 1
ATOM 2213 O O . LEU A 1 284 ? -20.679 16.217 8.158 1.00 96.94 284 LEU A O 1
ATOM 2217 N N . SER A 1 285 ? -18.657 16.909 7.482 1.00 93.69 285 SER A N 1
ATOM 2218 C CA . SER A 1 285 ? -18.992 17.040 6.055 1.00 93.69 285 SER A CA 1
ATOM 2219 C C . SER A 1 285 ? -18.528 15.863 5.195 1.00 93.69 285 SER A C 1
ATOM 2221 O O . SER A 1 285 ? -19.166 15.516 4.205 1.00 93.69 285 SER A O 1
ATOM 2223 N N . HIS A 1 286 ? -17.400 15.247 5.552 1.00 93.88 286 HIS A N 1
ATOM 2224 C CA . HIS A 1 286 ? -16.781 14.192 4.762 1.00 93.88 286 HIS A CA 1
ATOM 2225 C C . HIS A 1 286 ? -16.019 13.222 5.658 1.00 93.88 286 HIS A C 1
ATOM 2227 O O . HIS A 1 286 ? -15.443 13.610 6.675 1.00 93.88 286 HIS A O 1
ATOM 2233 N N . GLN A 1 287 ? -15.996 11.958 5.246 1.00 92.62 287 GLN A N 1
ATOM 2234 C CA . GLN A 1 287 ? -15.223 10.898 5.873 1.00 92.62 287 GLN A CA 1
ATOM 2235 C C . GLN A 1 287 ? -14.572 10.056 4.779 1.00 92.62 287 GLN A C 1
ATOM 2237 O O . GLN A 1 287 ? -15.245 9.612 3.847 1.00 92.62 287 GLN A O 1
ATOM 2242 N N . SER A 1 288 ? -13.272 9.807 4.910 1.00 83.88 288 SER A N 1
ATOM 2243 C CA . SER A 1 288 ? -12.556 8.915 4.004 1.00 83.88 288 SER A CA 1
ATOM 2244 C C . SER A 1 288 ? -13.007 7.457 4.161 1.00 83.88 288 SER A C 1
ATOM 2246 O O . SER A 1 288 ? -13.643 7.070 5.147 1.00 83.88 288 SER A O 1
ATOM 2248 N N . ALA A 1 289 ? -12.583 6.607 3.222 1.00 81.75 289 ALA A N 1
ATOM 2249 C CA . ALA A 1 289 ? -12.596 5.162 3.432 1.00 81.75 289 ALA A CA 1
ATOM 2250 C C . ALA A 1 289 ? -11.823 4.793 4.721 1.00 81.75 289 ALA A C 1
ATOM 2252 O O . ALA A 1 289 ? -10.876 5.505 5.085 1.00 81.75 289 ALA A O 1
ATOM 2253 N N . PRO A 1 290 ? -12.217 3.714 5.422 1.00 86.25 290 PRO A N 1
ATOM 2254 C CA . PRO A 1 290 ? -11.512 3.248 6.608 1.00 86.25 290 PRO A CA 1
ATOM 2255 C C . PRO A 1 290 ? -10.104 2.766 6.258 1.00 86.25 290 PRO A C 1
ATOM 2257 O O . PRO A 1 290 ? -9.909 2.010 5.309 1.00 86.25 290 PRO A O 1
ATOM 2260 N N . ILE A 1 291 ? -9.125 3.195 7.051 1.00 83.00 291 ILE A N 1
ATOM 2261 C CA . ILE A 1 291 ? -7.720 2.832 6.892 1.00 83.00 291 ILE A CA 1
ATOM 2262 C C . ILE A 1 291 ? -7.321 1.938 8.071 1.00 83.00 291 ILE A C 1
ATOM 2264 O O . ILE A 1 291 ? -7.412 2.389 9.214 1.00 83.00 291 ILE A O 1
ATOM 2268 N N . PRO A 1 292 ? -6.893 0.688 7.830 1.00 84.00 292 PRO A N 1
ATOM 2269 C CA . PRO A 1 292 ? -6.492 -0.223 8.897 1.00 84.00 292 PRO A CA 1
ATOM 2270 C C . PRO A 1 292 ? -5.237 0.276 9.627 1.00 84.00 292 PRO A C 1
ATOM 2272 O O . PRO A 1 292 ? -4.322 0.843 9.021 1.00 84.00 292 PRO A O 1
ATOM 2275 N N . ILE A 1 293 ? -5.199 0.055 10.940 1.00 84.62 293 ILE A N 1
ATOM 2276 C CA . ILE A 1 293 ? -4.091 0.432 11.824 1.00 84.62 293 ILE A CA 1
ATOM 2277 C C . ILE A 1 293 ? -3.958 -0.586 12.962 1.00 84.62 293 ILE A C 1
ATOM 2279 O O . ILE A 1 293 ? -4.928 -1.233 13.336 1.00 84.62 293 ILE A O 1
ATOM 2283 N N . SER A 1 294 ? -2.759 -0.758 13.519 1.00 83.12 294 SER A N 1
ATOM 2284 C CA . SER A 1 294 ? -2.563 -1.601 14.705 1.00 83.12 294 SER A CA 1
ATOM 2285 C C . SER A 1 294 ? -2.880 -0.853 16.005 1.00 83.12 294 SER A C 1
ATOM 2287 O O . SER A 1 294 ? -2.659 0.357 16.105 1.00 83.12 294 SER A O 1
ATOM 2289 N N . ALA A 1 295 ? -3.313 -1.569 17.048 1.00 84.44 295 ALA A N 1
ATOM 2290 C CA . ALA A 1 295 ? -3.478 -0.979 18.378 1.00 84.44 295 ALA A CA 1
ATOM 2291 C C . ALA A 1 295 ? -2.174 -0.379 18.916 1.00 84.44 295 ALA A C 1
ATOM 2293 O O . ALA A 1 295 ? -2.183 0.720 19.476 1.00 84.44 295 ALA A O 1
ATOM 2294 N N . LYS A 1 296 ? -1.038 -1.048 18.659 1.00 83.56 296 LYS A N 1
ATOM 2295 C CA . LYS A 1 296 ? 0.300 -0.544 18.997 1.00 83.56 296 LYS A CA 1
ATOM 2296 C C . LYS A 1 296 ? 0.514 0.872 18.455 1.00 83.56 296 LYS A C 1
ATOM 2298 O O . LYS A 1 296 ? 0.951 1.744 19.200 1.00 83.56 296 LYS A O 1
ATOM 2303 N N . ASN A 1 297 ? 0.160 1.124 17.195 1.00 83.56 297 ASN A N 1
ATOM 2304 C CA . ASN A 1 297 ? 0.348 2.437 16.566 1.00 83.56 297 ASN A CA 1
ATOM 2305 C C . ASN A 1 297 ? -0.676 3.482 17.026 1.00 83.56 297 ASN A C 1
ATOM 2307 O O . ASN A 1 297 ? -0.435 4.683 16.889 1.00 83.56 297 ASN A O 1
ATOM 2311 N N . LEU A 1 298 ? -1.792 3.051 17.614 1.00 85.50 298 LEU A N 1
ATOM 2312 C CA . LEU A 1 298 ? -2.711 3.938 18.325 1.00 85.50 298 LEU A CA 1
ATOM 2313 C C . LEU A 1 298 ? -2.216 4.288 19.740 1.00 85.50 298 LEU A C 1
ATOM 2315 O O . LEU A 1 298 ? -2.703 5.258 20.324 1.00 85.50 298 LEU A O 1
ATOM 2319 N N . GLY A 1 299 ? -1.208 3.579 20.261 1.00 80.94 299 GLY A N 1
ATOM 2320 C CA . GLY A 1 299 ? -0.780 3.671 21.659 1.00 80.94 299 GLY A CA 1
ATOM 2321 C C . GLY A 1 299 ? -1.715 2.920 22.609 1.00 80.94 299 GLY A C 1
ATOM 2322 O O . GLY A 1 299 ? -1.694 3.156 23.813 1.00 80.94 299 GLY A O 1
ATOM 2323 N N . ILE A 1 300 ? -2.550 2.030 22.071 1.00 80.62 300 ILE A N 1
ATOM 2324 C CA . ILE A 1 300 ? -3.440 1.174 22.844 1.00 80.62 300 ILE A CA 1
ATOM 2325 C C . ILE A 1 300 ? -2.637 -0.067 23.214 1.00 80.62 300 ILE A C 1
ATOM 2327 O O . ILE A 1 300 ? -2.181 -0.810 22.342 1.00 80.62 300 ILE A O 1
ATOM 2331 N N . ALA A 1 301 ? -2.458 -0.292 24.514 1.00 65.31 301 ALA A N 1
ATOM 2332 C CA . ALA A 1 301 ? -1.947 -1.559 25.004 1.00 65.31 301 ALA A CA 1
ATOM 2333 C C . ALA A 1 301 ? -2.991 -2.639 24.694 1.00 65.31 301 ALA A C 1
ATOM 2335 O O . ALA A 1 301 ? -3.975 -2.798 25.417 1.00 65.31 301 ALA A O 1
ATOM 2336 N N . GLU A 1 302 ? -2.802 -3.367 23.596 1.00 52.78 302 GLU A N 1
ATOM 2337 C CA . GLU A 1 302 ? -3.479 -4.643 23.425 1.00 52.78 302 GLU A CA 1
ATOM 2338 C C . GLU A 1 302 ? -3.036 -5.520 24.593 1.00 52.78 302 GLU A C 1
ATOM 2340 O O . GLU A 1 302 ? -1.853 -5.848 24.732 1.00 52.78 302 GLU A O 1
ATOM 2345 N N . LYS A 1 303 ? -3.985 -5.899 25.460 1.00 45.12 303 LYS A N 1
ATOM 2346 C CA . LYS A 1 303 ? -3.783 -7.121 26.233 1.00 45.12 303 LYS A CA 1
ATOM 2347 C C . LYS A 1 303 ? -3.451 -8.187 25.188 1.00 45.12 303 LYS A C 1
ATOM 2349 O O . LYS A 1 303 ? -4.179 -8.249 24.193 1.00 45.12 303 LYS A O 1
ATOM 2354 N N . PRO A 1 304 ? -2.355 -8.953 25.348 1.00 41.44 304 PRO A N 1
ATOM 2355 C CA . PRO A 1 304 ? -2.082 -10.046 24.431 1.00 41.44 304 PRO A CA 1
ATOM 2356 C C . PRO A 1 304 ? -3.376 -10.835 24.283 1.00 41.44 304 PRO A C 1
ATOM 2358 O O . PRO A 1 304 ? -4.080 -11.009 25.280 1.00 41.44 304 PRO A O 1
ATOM 2361 N N . ASP A 1 305 ? -3.706 -11.242 23.060 1.00 42.41 305 ASP A N 1
ATOM 2362 C CA . ASP A 1 305 ? -4.805 -12.167 22.798 1.00 42.41 305 ASP A CA 1
ATOM 2363 C C . ASP A 1 305 ? -4.454 -13.524 23.425 1.00 42.41 305 ASP A C 1
ATOM 2365 O O . ASP A 1 305 ? -4.079 -14.504 22.785 1.00 42.41 305 ASP A O 1
ATOM 2369 N N . THR A 1 306 ? -4.483 -13.544 24.750 1.00 39.41 306 THR A N 1
ATOM 2370 C CA . THR A 1 306 ? -4.741 -14.705 25.551 1.00 39.41 306 THR A CA 1
ATOM 2371 C C . THR A 1 306 ? -6.240 -14.884 25.404 1.00 39.41 306 THR A C 1
ATOM 2373 O O . THR A 1 306 ? -7.017 -14.409 26.238 1.00 39.41 306 THR A O 1
ATOM 2376 N N . GLY A 1 307 ? -6.665 -15.567 24.334 1.00 45.28 307 GLY A N 1
ATOM 2377 C CA . GLY A 1 307 ? -7.934 -16.292 24.374 1.00 45.28 307 GLY A CA 1
ATOM 2378 C C . GLY A 1 307 ? -8.077 -16.942 25.756 1.00 45.28 307 GLY A C 1
ATOM 2379 O O . GLY A 1 307 ? -7.048 -17.256 26.353 1.00 45.28 307 GLY A O 1
ATOM 2380 N N . PRO A 1 308 ? -9.310 -17.076 26.268 1.00 36.59 308 PRO A N 1
ATOM 2381 C CA . PRO A 1 308 ? -9.668 -17.034 27.690 1.00 36.59 308 PRO A CA 1
ATOM 2382 C C . PRO A 1 308 ? -8.512 -17.347 28.639 1.00 36.59 308 PRO A C 1
ATOM 2384 O O . PRO A 1 308 ? -7.919 -18.421 28.557 1.00 36.59 308 PRO A O 1
ATOM 2387 N N . ASP A 1 309 ? -8.208 -16.416 29.543 1.00 41.56 309 ASP A N 1
ATOM 2388 C CA . ASP A 1 309 ? -7.217 -16.604 30.598 1.00 41.56 309 ASP A CA 1
ATOM 2389 C C . ASP A 1 309 ? -7.569 -17.827 31.465 1.00 41.56 309 ASP A C 1
ATOM 2391 O O . ASP A 1 309 ? -8.284 -17.753 32.462 1.00 41.56 309 ASP A O 1
ATOM 2395 N N . MET A 1 310 ? -7.060 -18.984 31.048 1.00 44.50 310 MET A N 1
ATOM 2396 C CA . MET A 1 310 ? -7.172 -20.261 31.746 1.00 44.50 310 MET A CA 1
ATOM 2397 C C . MET A 1 310 ? -6.072 -20.406 32.810 1.00 44.50 310 MET A C 1
ATOM 2399 O O . MET A 1 310 ? -5.977 -21.460 33.445 1.00 44.50 310 MET A O 1
ATOM 2403 N N . SER A 1 311 ? -5.233 -19.379 33.029 1.00 43.72 311 SER A N 1
ATOM 2404 C CA . SER A 1 311 ? -4.174 -19.429 34.045 1.00 43.72 311 SER A CA 1
ATOM 2405 C C . SER A 1 311 ? -4.736 -19.414 35.469 1.00 43.72 311 SER A C 1
ATOM 2407 O O . SER A 1 311 ? -4.118 -19.989 36.363 1.00 43.72 311 SER A O 1
ATOM 2409 N N . ALA A 1 312 ? -5.949 -18.883 35.658 1.00 40.59 312 ALA A N 1
ATOM 2410 C CA . ALA A 1 312 ? -6.652 -18.921 36.937 1.00 40.59 312 ALA A CA 1
ATOM 2411 C C . ALA A 1 312 ? -7.402 -20.245 37.211 1.00 40.59 312 ALA A C 1
ATOM 2413 O O . ALA A 1 312 ? -7.782 -20.482 38.354 1.00 40.59 312 ALA A O 1
ATOM 2414 N N . VAL A 1 313 ? -7.611 -21.122 36.213 1.00 43.81 313 VAL A N 1
ATOM 2415 C CA . VAL A 1 313 ? -8.495 -22.304 36.372 1.00 43.81 313 VAL A CA 1
ATOM 2416 C C . VAL A 1 313 ? -7.773 -23.658 36.285 1.00 43.81 313 VAL A C 1
ATOM 2418 O O . VAL A 1 313 ? -8.271 -24.633 36.838 1.00 43.81 313 VAL A O 1
ATOM 2421 N N . ALA A 1 314 ? -6.591 -23.776 35.669 1.00 44.56 314 ALA A N 1
ATOM 2422 C CA . ALA A 1 314 ? -6.054 -25.109 35.342 1.00 44.56 314 ALA A CA 1
ATOM 2423 C C . ALA A 1 314 ? -4.551 -25.312 35.585 1.00 44.56 314 ALA A C 1
ATOM 2425 O O . ALA A 1 314 ? -3.885 -26.013 34.820 1.00 44.56 314 ALA A O 1
ATOM 2426 N N . GLN A 1 315 ? -3.983 -24.741 36.651 1.00 48.62 315 GLN A N 1
ATOM 2427 C CA . GLN A 1 315 ? -2.623 -25.140 37.036 1.00 48.62 315 GLN A CA 1
ATOM 2428 C C . GLN A 1 315 ? -2.555 -26.487 37.774 1.00 48.62 315 GLN A C 1
ATOM 2430 O O . GLN A 1 315 ? -1.472 -27.053 37.805 1.00 48.62 315 GLN A O 1
ATOM 2435 N N . ASN A 1 316 ? -3.666 -27.069 38.261 1.00 53.34 316 ASN A N 1
ATOM 2436 C CA . ASN A 1 316 ? -3.622 -28.356 38.987 1.00 53.34 316 ASN A CA 1
ATOM 2437 C C . ASN A 1 316 ? -4.820 -29.313 38.797 1.00 53.34 316 ASN A C 1
ATOM 2439 O O . ASN A 1 316 ? -4.838 -30.376 39.416 1.00 53.34 316 ASN A O 1
ATOM 2443 N N . ALA A 1 317 ? -5.817 -28.995 37.967 1.00 65.25 317 ALA A N 1
ATOM 2444 C CA . ALA A 1 317 ? -6.947 -29.902 37.745 1.00 65.25 317 ALA A CA 1
ATOM 2445 C C . ALA A 1 317 ? -6.678 -30.809 36.532 1.00 65.25 317 ALA A C 1
ATOM 2447 O O . ALA A 1 317 ? -6.487 -30.315 35.422 1.00 65.25 317 ALA A O 1
ATOM 2448 N N . MET A 1 318 ? -6.649 -32.132 36.736 1.00 80.44 318 MET A N 1
ATOM 2449 C CA . MET A 1 318 ? -6.688 -33.090 35.622 1.00 80.44 318 MET A CA 1
ATOM 2450 C C . MET A 1 318 ? -7.996 -32.890 34.835 1.00 80.44 318 MET A C 1
ATOM 2452 O O . MET A 1 318 ? -9.039 -32.734 35.475 1.00 80.44 318 MET A O 1
ATOM 2456 N N . PRO A 1 319 ? -7.973 -32.917 33.489 1.00 87.56 319 PRO A N 1
ATOM 2457 C CA . PRO A 1 319 ? -9.196 -32.825 32.699 1.00 87.56 319 PRO A CA 1
ATOM 2458 C C . PRO A 1 319 ? -10.103 -34.032 32.971 1.00 87.56 319 PRO A C 1
ATOM 2460 O O . PRO A 1 319 ? -9.629 -35.125 33.299 1.00 87.56 319 PRO A O 1
ATOM 2463 N N . ASP A 1 320 ? -11.412 -33.851 32.811 1.00 88.31 320 ASP A N 1
ATOM 2464 C CA . ASP A 1 320 ? -12.360 -34.956 32.898 1.00 88.31 320 ASP A CA 1
ATOM 2465 C C . ASP A 1 320 ? -12.184 -35.885 31.684 1.00 88.31 320 ASP A C 1
ATOM 2467 O O . ASP A 1 320 ? -12.575 -35.571 30.561 1.00 88.31 320 ASP A O 1
ATOM 2471 N N . PHE A 1 321 ? -11.593 -37.064 31.895 1.00 90.56 321 PHE A N 1
ATOM 2472 C CA . PHE A 1 321 ? -11.341 -38.034 30.819 1.00 90.56 321 PHE A CA 1
ATOM 2473 C C . PHE A 1 321 ? -12.612 -38.663 30.240 1.00 90.56 321 PHE A C 1
ATOM 2475 O O . PHE A 1 321 ? -12.525 -39.373 29.237 1.00 90.56 321 PHE A O 1
ATOM 2482 N N . SER A 1 322 ? -13.782 -38.420 30.842 1.00 86.75 322 SER A N 1
ATOM 2483 C CA . SER A 1 322 ? -15.073 -38.747 30.232 1.00 86.75 322 SER A CA 1
ATOM 2484 C C . SER A 1 322 ? -15.511 -37.733 29.168 1.00 86.75 322 SER A C 1
ATOM 2486 O O . SER A 1 322 ? -16.495 -37.975 28.472 1.00 86.75 322 SER A O 1
ATOM 2488 N N . LYS A 1 323 ? -14.763 -36.633 28.997 1.00 90.50 323 LYS A N 1
ATOM 2489 C CA . LYS A 1 323 ? -15.032 -35.559 28.037 1.00 90.50 323 LYS A CA 1
ATOM 2490 C C . LYS A 1 323 ? -13.815 -35.306 27.136 1.00 90.50 323 LYS A C 1
ATOM 2492 O O . LYS A 1 323 ? -12.937 -34.508 27.466 1.00 90.50 323 LYS A O 1
ATOM 2497 N N . PRO A 1 324 ? -13.746 -35.957 25.963 1.00 87.19 324 PRO A N 1
ATOM 2498 C CA . PRO A 1 324 ? -12.615 -35.845 25.044 1.00 87.19 324 PRO A CA 1
ATOM 2499 C C . PRO A 1 324 ? -12.268 -34.418 24.628 1.00 87.19 324 PRO A C 1
ATOM 2501 O O . PRO A 1 324 ? -11.091 -34.103 24.464 1.00 87.19 324 PRO A O 1
ATOM 2504 N N . ASP A 1 325 ? -13.273 -33.554 24.491 1.00 86.56 325 ASP A N 1
ATOM 2505 C CA . ASP A 1 325 ? -13.075 -32.165 24.082 1.00 86.56 325 ASP A CA 1
ATOM 2506 C C . ASP A 1 325 ? -12.313 -31.356 25.140 1.00 86.56 325 ASP A C 1
ATOM 2508 O O . ASP A 1 325 ? -11.456 -30.548 24.785 1.00 86.56 325 ASP A O 1
ATOM 2512 N N . GLU A 1 326 ? -12.535 -31.629 26.432 1.00 88.88 326 GLU A N 1
ATOM 2513 C CA . GLU A 1 326 ? -11.771 -31.003 27.519 1.00 88.88 326 GLU A CA 1
ATOM 2514 C C . GLU A 1 326 ? -10.302 -31.458 27.490 1.00 88.88 326 GLU A C 1
ATOM 2516 O O . GLU A 1 326 ? -9.386 -30.644 27.622 1.00 88.88 326 GLU A O 1
ATOM 2521 N N . VAL A 1 327 ? -10.055 -32.747 27.230 1.00 90.06 327 VAL A N 1
ATOM 2522 C CA . VAL A 1 327 ? -8.695 -33.301 27.116 1.00 90.06 327 VAL A CA 1
ATOM 2523 C C . VAL A 1 327 ? -7.960 -32.735 25.891 1.00 90.06 327 VAL A C 1
ATOM 2525 O O . VAL A 1 327 ? -6.772 -32.413 25.967 1.00 90.06 327 VAL A O 1
ATOM 2528 N N . LEU A 1 328 ? -8.650 -32.586 24.756 1.00 90.38 328 LEU A N 1
ATOM 2529 C CA . LEU A 1 328 ? -8.087 -31.996 23.538 1.00 90.38 328 LEU A CA 1
ATOM 2530 C C . LEU A 1 328 ? -7.798 -30.499 23.705 1.00 90.38 328 LEU A C 1
ATOM 2532 O O . LEU A 1 328 ? -6.755 -30.031 23.242 1.00 90.38 328 LEU A O 1
ATOM 2536 N N . ALA A 1 329 ? -8.675 -29.763 24.393 1.00 88.06 329 ALA A N 1
ATOM 2537 C CA . ALA A 1 329 ? -8.453 -28.359 24.722 1.00 88.06 329 ALA A CA 1
ATOM 2538 C C . ALA A 1 329 ? -7.212 -28.178 25.612 1.00 88.06 329 ALA A C 1
ATOM 2540 O O . ALA A 1 329 ? -6.393 -27.291 25.356 1.00 88.06 329 ALA A O 1
ATOM 2541 N N . ASP A 1 330 ? -7.018 -29.053 26.602 1.00 90.69 330 ASP A N 1
ATOM 2542 C CA . ASP A 1 330 ? -5.835 -29.005 27.460 1.00 90.69 330 ASP A CA 1
ATOM 2543 C C . ASP A 1 330 ? -4.537 -29.374 26.712 1.00 90.69 330 ASP A C 1
ATOM 2545 O O . ASP A 1 330 ? -3.494 -28.752 26.922 1.00 90.69 330 ASP A O 1
ATOM 2549 N N . ILE A 1 331 ? -4.586 -30.309 25.756 1.00 91.44 331 ILE A N 1
ATOM 2550 C CA . ILE A 1 331 ? -3.434 -30.606 24.884 1.00 91.44 331 ILE A CA 1
ATOM 2551 C C . ILE A 1 331 ? -3.071 -29.417 23.993 1.00 91.44 331 ILE A C 1
ATOM 2553 O O . ILE A 1 331 ? -1.887 -29.116 23.822 1.00 91.44 331 ILE A O 1
ATOM 2557 N N . GLU A 1 332 ? -4.057 -28.716 23.438 1.00 89.31 332 GLU A N 1
ATOM 2558 C CA . GLU A 1 332 ? -3.794 -27.524 22.631 1.00 89.31 332 GLU A CA 1
ATOM 2559 C C . GLU A 1 332 ? -3.247 -26.372 23.493 1.00 89.31 332 GLU A C 1
ATOM 2561 O O . GLU A 1 332 ? -2.356 -25.644 23.049 1.00 89.31 332 GLU A O 1
ATOM 2566 N N . ARG A 1 333 ? -3.677 -26.255 24.759 1.00 92.25 333 ARG A N 1
ATOM 2567 C CA . ARG A 1 333 ? -3.056 -25.350 25.742 1.00 92.25 333 ARG A CA 1
ATOM 2568 C C . ARG A 1 333 ? -1.574 -25.684 25.943 1.00 92.25 333 ARG A C 1
ATOM 2570 O O . ARG A 1 333 ? -0.731 -24.799 25.786 1.00 92.25 333 ARG A O 1
ATOM 2577 N N . MET A 1 334 ? -1.241 -26.948 26.224 1.00 91.81 334 MET A N 1
ATOM 2578 C CA . MET A 1 334 ? 0.152 -27.395 26.386 1.00 91.81 334 MET A CA 1
ATOM 2579 C C . MET A 1 334 ? 0.994 -27.122 25.130 1.00 91.81 334 MET A C 1
ATOM 2581 O O . MET A 1 334 ? 2.137 -26.672 25.229 1.00 91.81 334 MET A O 1
ATOM 2585 N N . ARG A 1 335 ? 0.421 -27.325 23.937 1.00 90.62 335 ARG A N 1
ATOM 2586 C CA . ARG A 1 335 ? 1.073 -27.041 22.651 1.00 90.62 335 ARG A CA 1
ATOM 2587 C C . ARG A 1 335 ? 1.397 -25.557 22.471 1.00 90.62 335 ARG A C 1
ATOM 2589 O O . ARG A 1 335 ? 2.502 -25.232 22.037 1.00 90.62 335 ARG A O 1
ATOM 2596 N N . LYS A 1 336 ? 0.454 -24.665 22.789 1.00 85.38 336 LYS A N 1
ATOM 2597 C CA . LYS A 1 336 ? 0.641 -23.207 22.696 1.00 85.38 336 LYS A CA 1
ATOM 2598 C C . LYS A 1 336 ? 1.718 -22.715 23.661 1.00 85.38 336 LYS A C 1
ATOM 2600 O O . LYS A 1 336 ? 2.592 -21.950 23.255 1.00 85.38 336 LYS A O 1
ATOM 2605 N N . GLU A 1 337 ? 1.722 -23.212 24.895 1.00 84.75 337 GLU A N 1
ATOM 2606 C CA . GLU A 1 337 ? 2.766 -22.889 25.876 1.00 84.75 337 GLU A CA 1
ATOM 2607 C C . GLU A 1 337 ? 4.146 -23.414 25.446 1.00 84.75 337 GLU A C 1
ATOM 2609 O O . GLU A 1 337 ? 5.137 -22.684 25.494 1.00 84.75 337 GLU A O 1
ATOM 2614 N N . ALA A 1 338 ? 4.220 -24.638 24.912 1.00 83.25 338 ALA A N 1
ATOM 2615 C CA . ALA A 1 338 ? 5.455 -25.170 24.337 1.00 83.25 338 ALA A CA 1
ATOM 2616 C C . ALA A 1 338 ? 5.969 -24.316 23.165 1.00 83.25 338 ALA A C 1
ATOM 2618 O O . ALA A 1 338 ? 7.172 -24.085 23.050 1.00 83.25 338 ALA A O 1
ATOM 2619 N N . MET A 1 339 ? 5.069 -23.813 22.313 1.00 81.88 339 MET A N 1
ATOM 2620 C CA . MET A 1 339 ? 5.410 -22.922 21.201 1.00 81.88 339 MET A CA 1
ATOM 2621 C C . MET A 1 339 ? 5.953 -21.577 21.702 1.00 81.88 339 MET A C 1
ATOM 2623 O O . MET A 1 339 ? 6.988 -21.120 21.218 1.00 81.88 339 MET A O 1
ATOM 2627 N N . LYS A 1 340 ? 5.317 -20.985 22.720 1.00 80.75 340 LYS A N 1
ATOM 2628 C CA . LYS A 1 340 ? 5.766 -19.744 23.373 1.00 80.75 340 LYS A CA 1
ATOM 2629 C C . LYS A 1 340 ? 7.167 -19.886 23.972 1.00 80.75 340 LYS A C 1
ATOM 2631 O O . LYS A 1 340 ? 7.997 -18.995 23.813 1.00 80.75 340 LYS A O 1
ATOM 2636 N N . LYS A 1 341 ? 7.450 -21.031 24.599 1.00 79.94 341 LYS A N 1
ATOM 2637 C CA . LYS A 1 341 ? 8.759 -21.365 25.185 1.00 79.94 341 LYS A CA 1
ATOM 2638 C C . LYS A 1 341 ? 9.754 -21.978 24.184 1.00 79.94 341 LYS A C 1
ATOM 2640 O O . LYS A 1 341 ? 10.843 -22.381 24.578 1.00 79.94 341 LYS A O 1
ATOM 2645 N N . LYS A 1 342 ? 9.407 -22.039 22.889 1.00 88.94 342 LYS A N 1
ATOM 2646 C CA . LYS A 1 342 ? 10.236 -22.591 21.796 1.00 88.94 342 LYS A CA 1
ATOM 2647 C C . LYS A 1 342 ? 10.677 -24.055 22.005 1.00 88.94 342 LYS A C 1
ATOM 2649 O O . LYS A 1 342 ? 11.709 -24.480 21.491 1.00 88.94 342 LYS A O 1
ATOM 2654 N N . VAL A 1 343 ? 9.875 -24.863 22.702 1.00 88.25 343 VAL A N 1
ATOM 2655 C CA . VAL A 1 343 ? 10.115 -26.302 22.930 1.00 88.25 343 VAL A CA 1
ATOM 2656 C C . VAL A 1 343 ? 9.440 -27.126 21.825 1.00 88.25 343 VAL A C 1
ATOM 2658 O O . VAL A 1 343 ? 8.433 -27.805 22.034 1.00 88.25 343 VAL A O 1
ATOM 2661 N N . PHE A 1 344 ? 9.986 -27.062 20.607 1.00 84.19 344 PHE A N 1
ATOM 2662 C CA . PHE A 1 344 ? 9.364 -27.639 19.401 1.00 84.19 344 PHE A CA 1
ATOM 2663 C C . PHE A 1 344 ? 9.115 -29.154 19.469 1.00 84.19 344 PHE A C 1
ATOM 2665 O O . PHE A 1 344 ? 8.130 -29.640 18.914 1.00 84.19 344 PHE A O 1
ATOM 2672 N N . ILE A 1 345 ? 9.953 -29.900 20.197 1.00 87.00 345 ILE A N 1
ATOM 2673 C CA . ILE A 1 345 ? 9.758 -31.343 20.419 1.00 87.00 345 ILE A CA 1
ATOM 2674 C C . ILE A 1 345 ? 8.398 -31.604 21.078 1.00 87.00 345 ILE A C 1
ATOM 2676 O O . ILE A 1 345 ? 7.670 -32.512 20.675 1.00 87.00 345 ILE A O 1
ATOM 2680 N N . LEU A 1 346 ? 8.020 -30.785 22.062 1.00 88.69 346 LEU A N 1
ATOM 2681 C CA . LEU A 1 346 ? 6.750 -30.956 22.754 1.00 88.69 346 LEU A CA 1
ATOM 2682 C C . LEU A 1 346 ? 5.560 -30.506 21.898 1.00 88.69 346 LEU A C 1
ATOM 2684 O O . LEU A 1 346 ? 4.504 -31.132 21.963 1.00 88.69 346 LEU A O 1
ATOM 2688 N N . VAL A 1 347 ? 5.740 -29.503 21.030 1.00 88.69 347 VAL A N 1
ATOM 2689 C CA . VAL A 1 347 ? 4.721 -29.101 20.042 1.00 88.69 347 VAL A CA 1
ATOM 2690 C C . VAL A 1 347 ? 4.345 -30.286 19.143 1.00 88.69 347 VAL A C 1
ATOM 2692 O O . VAL A 1 347 ? 3.159 -30.571 18.962 1.00 88.69 347 VAL A O 1
ATOM 2695 N N . GLY A 1 348 ? 5.343 -31.016 18.631 1.00 85.06 348 GLY A N 1
ATOM 2696 C CA . GLY A 1 348 ? 5.120 -32.217 17.817 1.00 85.06 348 GLY A CA 1
ATOM 2697 C C . GLY A 1 348 ? 4.449 -33.356 18.595 1.00 85.06 348 GLY A C 1
ATOM 2698 O O . GLY A 1 348 ? 3.518 -33.999 18.097 1.00 85.06 348 GLY A O 1
ATOM 2699 N N . LYS A 1 349 ? 4.864 -33.574 19.850 1.00 92.50 349 LYS A N 1
ATOM 2700 C CA . LYS A 1 349 ? 4.259 -34.580 20.735 1.00 92.50 349 LYS A CA 1
ATOM 2701 C C . LYS A 1 349 ? 2.787 -34.274 21.051 1.00 92.50 349 LYS A C 1
ATOM 2703 O O . LYS A 1 349 ? 1.966 -35.187 20.985 1.00 92.50 349 LYS A O 1
ATOM 2708 N N . CYS A 1 350 ? 2.431 -33.010 21.300 1.00 92.44 350 CYS A N 1
ATOM 2709 C CA . CYS A 1 350 ? 1.041 -32.590 21.517 1.00 92.44 350 CYS A CA 1
ATOM 2710 C C . CYS A 1 350 ? 0.170 -32.848 20.278 1.00 92.44 350 CYS A C 1
ATOM 2712 O O . CYS A 1 350 ? -0.909 -33.424 20.397 1.00 92.44 350 CYS A O 1
ATOM 2714 N N . GLY A 1 351 ? 0.659 -32.502 19.079 1.00 90.38 351 GLY A N 1
ATOM 2715 C CA . GLY A 1 351 ? -0.055 -32.786 17.828 1.00 90.38 351 GLY A CA 1
ATOM 2716 C C . GLY A 1 351 ? -0.303 -34.285 17.618 1.00 90.38 351 GLY A C 1
ATOM 2717 O O . GLY A 1 351 ? -1.410 -34.701 17.276 1.00 90.38 351 GLY A O 1
ATOM 2718 N N . THR A 1 352 ? 0.704 -35.111 17.914 1.00 93.88 352 THR A N 1
ATOM 2719 C CA . THR A 1 352 ? 0.590 -36.577 17.843 1.00 93.88 352 THR A CA 1
ATOM 2720 C C . THR A 1 352 ? -0.419 -37.122 18.859 1.00 93.88 352 THR A C 1
ATOM 2722 O O . THR A 1 352 ? -1.225 -37.992 18.530 1.00 93.88 352 THR A O 1
ATOM 2725 N N . ALA A 1 353 ? -0.398 -36.619 20.095 1.00 93.31 353 ALA A N 1
ATOM 2726 C CA . ALA A 1 353 ? -1.317 -37.039 21.149 1.00 93.31 353 ALA A CA 1
ATOM 2727 C C . ALA A 1 353 ? -2.772 -36.670 20.840 1.00 93.31 353 ALA A C 1
ATOM 2729 O O . ALA A 1 353 ? -3.653 -37.510 21.013 1.00 93.31 353 ALA A O 1
ATOM 2730 N N . ALA A 1 354 ? -3.016 -35.472 20.300 1.00 94.19 354 ALA A N 1
ATOM 2731 C CA . ALA A 1 354 ? -4.345 -35.059 19.853 1.00 94.19 354 ALA A CA 1
ATOM 2732 C C . ALA A 1 354 ? -4.903 -36.011 18.781 1.00 94.19 354 ALA A C 1
ATOM 2734 O O . ALA A 1 354 ? -6.053 -36.439 18.870 1.00 94.19 354 ALA A O 1
ATOM 2735 N N . GLY A 1 355 ? -4.075 -36.410 17.807 1.00 92.81 355 GLY A N 1
ATOM 2736 C CA . GLY A 1 355 ? -4.457 -37.403 16.797 1.00 92.81 355 GLY A CA 1
ATOM 2737 C C . GLY A 1 355 ? -4.783 -38.777 17.395 1.00 92.81 355 GLY A C 1
ATOM 2738 O O . GLY A 1 355 ? -5.793 -39.386 17.040 1.00 92.81 355 GLY A O 1
ATOM 2739 N N . LYS A 1 356 ? -3.974 -39.254 18.352 1.00 94.06 356 LYS A N 1
ATOM 2740 C CA . LYS A 1 356 ? -4.208 -40.539 19.035 1.00 94.06 356 LYS A CA 1
ATOM 2741 C C . LYS A 1 356 ? -5.488 -40.540 19.871 1.00 94.06 356 LYS A C 1
ATOM 2743 O O . LYS A 1 356 ? -6.198 -41.539 19.858 1.00 94.06 356 LYS A O 1
ATOM 2748 N N . ILE A 1 357 ? -5.804 -39.440 20.554 1.00 92.38 357 ILE A N 1
ATOM 2749 C CA . ILE A 1 357 ? -7.032 -39.315 21.353 1.00 92.38 357 ILE A CA 1
ATOM 2750 C C . ILE A 1 357 ? -8.268 -39.329 20.462 1.00 92.38 357 ILE A C 1
ATOM 2752 O O . ILE A 1 357 ? -9.186 -40.095 20.740 1.00 92.38 357 ILE A O 1
ATOM 2756 N N . LYS A 1 358 ? -8.266 -38.571 19.357 1.00 93.31 358 LYS A N 1
ATOM 2757 C CA . LYS A 1 358 ? -9.362 -38.617 18.375 1.00 93.31 358 LYS A CA 1
ATOM 2758 C C . LYS A 1 358 ? -9.589 -40.043 17.869 1.00 93.31 358 LYS A C 1
ATOM 2760 O O . LYS A 1 358 ? -10.703 -40.546 17.942 1.00 93.31 358 LYS A O 1
ATOM 2765 N N . SER A 1 359 ? -8.513 -40.739 17.494 1.00 92.44 359 SER A N 1
ATOM 2766 C CA . SER A 1 359 ? -8.605 -42.134 17.047 1.00 92.44 359 SER A CA 1
ATOM 2767 C C . SER A 1 359 ? -9.106 -43.092 18.139 1.00 92.44 359 SER A C 1
ATOM 2769 O O . SER A 1 359 ? -9.863 -44.013 17.839 1.00 92.44 359 SER A O 1
ATOM 2771 N N . ALA A 1 360 ? -8.706 -42.901 19.401 1.00 90.81 360 ALA A N 1
ATOM 2772 C CA . ALA A 1 360 ? -9.153 -43.735 20.520 1.00 90.81 360 ALA A CA 1
ATOM 2773 C C . ALA A 1 360 ? -10.655 -43.568 20.801 1.00 90.81 360 ALA A C 1
ATOM 2775 O O . ALA A 1 360 ? -11.350 -44.557 21.026 1.00 90.81 360 ALA A O 1
ATOM 2776 N N . VAL A 1 361 ? -11.159 -42.333 20.733 1.00 91.00 361 VAL A N 1
ATOM 2777 C CA . VAL A 1 361 ? -12.582 -42.008 20.917 1.00 91.00 361 VAL A CA 1
ATOM 2778 C C . VAL A 1 361 ? -13.426 -42.542 19.760 1.00 91.00 361 VAL A C 1
ATOM 2780 O O . VAL A 1 361 ? -14.482 -43.122 19.987 1.00 91.00 361 VAL A O 1
ATOM 2783 N N . GLU A 1 362 ? -12.944 -42.414 18.523 1.00 89.88 362 GLU A N 1
ATOM 2784 C CA . GLU A 1 362 ? -13.633 -42.946 17.340 1.00 89.88 362 GLU A CA 1
ATOM 2785 C C . GLU A 1 362 ? -13.735 -44.479 17.359 1.00 89.88 362 GLU A C 1
ATOM 2787 O O . GLU A 1 362 ? -14.758 -45.042 16.966 1.00 89.88 362 GLU A O 1
ATOM 2792 N N . LYS A 1 363 ? -12.687 -45.170 17.828 1.00 88.12 363 LYS A N 1
ATOM 2793 C CA . LYS A 1 363 ? -12.632 -46.642 17.856 1.00 88.12 363 LYS A CA 1
ATOM 2794 C C . LYS A 1 363 ? -13.432 -47.261 18.995 1.00 88.12 363 LYS A C 1
ATOM 2796 O O . LYS A 1 363 ? -13.980 -48.349 18.828 1.00 88.12 363 LYS A O 1
ATOM 2801 N N . ALA A 1 364 ? -13.494 -46.603 20.147 1.00 80.50 364 ALA A N 1
ATOM 2802 C CA . ALA A 1 364 ? -14.181 -47.114 21.323 1.00 80.50 364 ALA A CA 1
ATOM 2803 C C . ALA A 1 364 ? -15.417 -46.254 21.610 1.00 80.50 364 ALA A C 1
ATOM 2805 O O . ALA A 1 364 ? -15.336 -45.248 22.308 1.00 80.50 364 ALA A O 1
ATOM 2806 N N . ARG A 1 365 ? -16.588 -46.682 21.106 1.00 64.44 365 ARG A N 1
ATOM 2807 C CA . ARG A 1 365 ? -17.882 -46.020 21.386 1.00 64.44 365 ARG A CA 1
ATOM 2808 C C . ARG A 1 365 ? -18.174 -45.892 22.893 1.00 64.44 365 ARG A C 1
ATOM 2810 O O . ARG A 1 365 ? -18.898 -44.986 23.287 1.00 64.44 365 ARG A O 1
ATOM 2817 N N . GLN A 1 366 ? -17.611 -46.776 23.725 1.00 71.19 366 GLN A N 1
ATOM 2818 C CA . GLN A 1 366 ? -17.597 -46.705 25.192 1.00 71.19 366 GLN A CA 1
ATOM 2819 C C . GLN A 1 366 ? -16.246 -47.220 25.724 1.00 71.19 366 GLN A C 1
ATOM 2821 O O . GLN A 1 366 ? -15.611 -48.056 25.084 1.00 71.19 366 GLN A O 1
ATOM 2826 N N . GLY A 1 367 ? -15.799 -46.730 26.888 1.00 82.12 367 GLY A N 1
ATOM 2827 C CA . GLY A 1 367 ? -14.593 -47.232 27.567 1.00 82.12 367 GLY A CA 1
ATOM 2828 C C . GLY A 1 367 ? -13.251 -46.685 27.062 1.00 82.12 367 GLY A C 1
ATOM 2829 O O . GLY A 1 367 ? -12.209 -47.237 27.401 1.00 82.12 367 GLY A O 1
ATOM 2830 N N . TYR A 1 368 ? -13.235 -45.593 26.289 1.00 88.06 368 TYR A N 1
ATOM 2831 C CA . TYR A 1 368 ? -11.996 -44.950 25.819 1.00 88.06 368 TYR A CA 1
ATOM 2832 C C . TYR A 1 368 ? -11.202 -44.239 26.932 1.00 88.06 368 TYR A C 1
ATOM 2834 O O . TYR A 1 368 ? -10.029 -43.915 26.737 1.00 88.06 368 TYR A O 1
ATOM 2842 N N . GLN A 1 369 ? -11.820 -43.969 28.092 1.00 90.00 369 GLN A N 1
ATOM 2843 C CA . GLN A 1 369 ? -11.247 -43.095 29.126 1.00 90.00 369 GLN A CA 1
ATOM 2844 C C . GLN A 1 369 ? -9.851 -43.532 29.614 1.00 90.00 369 GLN A C 1
ATOM 2846 O O . GLN A 1 369 ? -8.986 -42.662 29.731 1.00 90.00 369 GLN A O 1
ATOM 2851 N N . PRO A 1 370 ? -9.562 -44.831 29.862 1.00 90.81 370 PRO A N 1
ATOM 2852 C CA . PRO A 1 370 ? -8.229 -45.260 30.293 1.00 90.81 370 PRO A CA 1
ATOM 2853 C C . PRO A 1 370 ? -7.144 -44.965 29.251 1.00 90.81 370 PRO A C 1
ATOM 2855 O O . PRO A 1 370 ? -6.042 -44.545 29.603 1.00 90.81 370 PRO A O 1
ATOM 2858 N N . GLU A 1 371 ? -7.465 -45.132 27.967 1.00 90.00 371 GLU A N 1
ATOM 2859 C CA . GLU A 1 371 ? -6.532 -44.907 26.862 1.00 90.00 371 GLU A CA 1
ATOM 2860 C C . GLU A 1 371 ? -6.286 -43.412 26.635 1.00 90.00 371 GLU A C 1
ATOM 2862 O O . GLU A 1 371 ? -5.138 -42.979 26.519 1.00 90.00 371 GLU A O 1
ATOM 2867 N N . VAL A 1 372 ? -7.345 -42.597 26.669 1.00 92.25 372 VAL A N 1
ATOM 2868 C CA . VAL A 1 372 ? -7.236 -41.131 26.596 1.00 92.25 372 VAL A CA 1
ATOM 2869 C C . VAL A 1 372 ? -6.417 -40.587 27.770 1.00 92.25 372 VAL A C 1
ATOM 2871 O O . VAL A 1 372 ? -5.508 -39.781 27.560 1.00 92.25 372 VAL A O 1
ATOM 2874 N N . LYS A 1 373 ? -6.652 -41.090 28.989 1.00 92.06 373 LYS A N 1
ATOM 2875 C CA . LYS A 1 373 ? -5.870 -40.741 30.184 1.00 92.06 373 LYS A CA 1
ATOM 2876 C C . LYS A 1 373 ? -4.396 -41.111 30.042 1.00 92.06 373 LYS A C 1
ATOM 2878 O O . LYS A 1 373 ? -3.531 -40.302 30.370 1.00 92.06 373 LYS A O 1
ATOM 2883 N N . ARG A 1 374 ? -4.096 -42.306 29.526 1.00 94.62 374 ARG A N 1
ATOM 2884 C CA . ARG A 1 374 ? -2.721 -42.772 29.285 1.00 94.62 374 ARG A CA 1
ATOM 2885 C C . ARG A 1 374 ? -1.984 -41.880 28.286 1.00 94.62 374 ARG A C 1
ATOM 2887 O O . ARG A 1 374 ? -0.839 -41.506 28.536 1.00 94.62 374 ARG A O 1
ATOM 2894 N N . ILE A 1 375 ? -2.636 -41.523 27.177 1.00 92.56 375 ILE A N 1
ATOM 2895 C CA . ILE A 1 375 ? -2.057 -40.648 26.148 1.00 92.56 375 ILE A CA 1
ATOM 2896 C C . ILE A 1 375 ? -1.798 -39.247 26.713 1.00 92.56 375 ILE A C 1
ATOM 2898 O O . ILE A 1 375 ? -0.711 -38.706 26.514 1.00 92.56 375 ILE A O 1
ATOM 2902 N N . TRP A 1 376 ? -2.766 -38.679 27.437 1.00 94.81 376 TRP A N 1
ATOM 2903 C CA . TRP A 1 376 ? -2.634 -37.353 28.040 1.00 94.81 376 TRP A CA 1
ATOM 2904 C C . TRP A 1 376 ? -1.508 -37.304 29.084 1.00 94.81 376 TRP A C 1
ATOM 2906 O O . TRP A 1 376 ? -0.648 -36.429 29.001 1.00 94.81 376 TRP A O 1
ATOM 2916 N N . LEU A 1 377 ? -1.438 -38.284 29.999 1.00 90.81 377 LEU A N 1
ATOM 2917 C CA . LEU A 1 377 ? -0.385 -38.357 31.025 1.00 90.81 377 LEU A CA 1
ATOM 2918 C C . LEU A 1 377 ? 1.019 -38.414 30.413 1.00 90.81 377 LEU A C 1
ATOM 2920 O O . LEU A 1 377 ? 1.927 -37.748 30.905 1.00 90.81 377 LEU A O 1
ATOM 2924 N N . GLY A 1 378 ? 1.193 -39.148 29.309 1.00 89.31 378 GLY A N 1
ATOM 2925 C CA . GLY A 1 378 ? 2.478 -39.224 28.611 1.00 89.31 378 GLY A CA 1
ATOM 2926 C C . GLY A 1 378 ? 2.987 -37.867 28.110 1.00 89.31 378 GLY A C 1
ATOM 2927 O O . GLY A 1 378 ? 4.192 -37.633 28.103 1.00 89.31 378 GLY A O 1
ATOM 2928 N N . ILE A 1 379 ? 2.085 -36.958 27.725 1.00 92.81 379 ILE A N 1
ATOM 2929 C CA . ILE A 1 379 ? 2.442 -35.591 27.319 1.00 92.81 379 ILE A CA 1
ATOM 2930 C C . ILE A 1 379 ? 2.597 -34.675 28.523 1.00 92.81 379 ILE A C 1
ATOM 2932 O O . ILE A 1 379 ? 3.535 -33.882 28.570 1.00 92.81 379 ILE A O 1
ATOM 2936 N N . TYR A 1 380 ? 1.698 -34.791 29.496 1.00 90.75 380 TYR A N 1
ATOM 2937 C CA . TYR A 1 380 ? 1.687 -33.938 30.675 1.00 90.75 380 TYR A CA 1
ATOM 2938 C C . TYR A 1 380 ? 2.975 -34.071 31.504 1.00 90.75 380 TYR A C 1
ATOM 2940 O O . TYR A 1 380 ? 3.527 -33.068 31.956 1.00 90.75 380 TYR A O 1
ATOM 2948 N N . GLU A 1 381 ? 3.524 -35.283 31.639 1.00 87.31 381 GLU A N 1
ATOM 2949 C CA . GLU A 1 381 ? 4.816 -35.498 32.310 1.00 87.31 381 GLU A CA 1
ATOM 2950 C C . GLU A 1 381 ? 5.985 -34.806 31.602 1.00 87.31 381 GLU A C 1
ATOM 2952 O O . GLU A 1 381 ? 6.899 -34.305 32.255 1.00 87.31 381 GLU A O 1
ATOM 2957 N N . ASP A 1 382 ? 5.965 -34.744 30.272 1.00 86.06 382 ASP A N 1
ATOM 2958 C CA . ASP A 1 382 ? 6.977 -34.014 29.510 1.00 86.06 382 ASP A CA 1
ATOM 2959 C C . ASP A 1 382 ? 6.747 -32.500 29.554 1.00 86.06 382 ASP A C 1
ATOM 2961 O O . ASP A 1 382 ? 7.708 -31.733 29.589 1.00 86.06 382 ASP A O 1
ATOM 2965 N N . PHE A 1 383 ? 5.488 -32.065 29.611 1.00 88.25 383 PHE A N 1
ATOM 2966 C CA . PHE A 1 383 ? 5.114 -30.661 29.753 1.00 88.25 383 PHE A CA 1
ATOM 2967 C C . PHE A 1 383 ? 5.571 -30.065 31.090 1.00 88.25 383 PHE A C 1
ATOM 2969 O O . PHE A 1 383 ? 6.113 -28.961 31.112 1.00 88.25 383 PHE A O 1
ATOM 2976 N N . LYS A 1 384 ? 5.454 -30.814 32.194 1.00 87.50 384 LYS A N 1
ATOM 2977 C CA . LYS A 1 384 ? 5.931 -30.391 33.526 1.00 87.50 384 LYS A CA 1
ATOM 2978 C C . LYS A 1 384 ? 7.438 -30.130 33.601 1.00 87.50 384 LYS A C 1
ATOM 2980 O O . LYS A 1 384 ? 7.883 -29.429 34.502 1.00 87.50 384 LYS A O 1
ATOM 2985 N N . LYS A 1 385 ? 8.227 -30.697 32.683 1.00 83.44 385 LYS A N 1
ATOM 2986 C CA . LYS A 1 385 ? 9.690 -30.529 32.642 1.00 83.44 385 LYS A CA 1
ATOM 2987 C C . LYS A 1 385 ? 10.121 -29.247 31.926 1.00 83.44 385 LYS A C 1
ATOM 2989 O O . LYS A 1 385 ? 11.320 -28.989 31.844 1.00 83.44 385 LYS A O 1
ATOM 2994 N N . ILE A 1 386 ? 9.186 -28.478 31.361 1.00 79.56 386 ILE A N 1
ATOM 2995 C CA . ILE A 1 386 ? 9.528 -27.230 30.681 1.00 79.56 386 ILE A CA 1
ATOM 2996 C C . ILE A 1 386 ? 9.842 -26.144 31.727 1.00 79.56 386 ILE A C 1
ATOM 2998 O O . ILE A 1 386 ? 8.957 -25.843 32.530 1.00 79.56 386 ILE A O 1
ATOM 3002 N N . PRO A 1 387 ? 11.041 -25.527 31.687 1.00 65.00 387 PRO A N 1
ATOM 3003 C CA . PRO A 1 387 ? 11.422 -24.442 32.593 1.00 65.00 387 PRO A CA 1
ATOM 3004 C C . PRO A 1 387 ? 10.541 -23.202 32.435 1.00 65.00 387 PRO A C 1
ATOM 3006 O O . PRO A 1 387 ? 10.098 -22.907 31.298 1.00 65.00 387 PRO A O 1
#

Radius of gyration: 31.31 Å; chains: 1; bounding box: 59×85×110 Å